Protein 3SRJ (pdb70)

InterPro domains:
  IPR003298 Apical membrane antigen 1 [PF02430] (110-580)
  IPR003298 Apical membrane antigen 1 [PR01361] (102-120)
  IPR003298 Apical membrane antigen 1 [PR01361] (123-142)
  IPR003298 Apical membrane antigen 1 [PR01361] (143-161)
  IPR003298 Apical membrane antigen 1 [PR01361] (165-184)
  IPR003298 Apical membrane antigen 1 [PR01361] (211-232)
  IPR003298 Apical membrane antigen 1 [PR01361] (234-257)
  IPR003298 Apical membrane antigen 1 [PR01361] (259-278)
  IPR003298 Apical membrane antigen 1 [PR01361] (289-318)
  IPR003298 Apical membrane antigen 1 [PR01361] (336-354)
  IPR003298 Apical membrane antigen 1 [PR01361] (380-402)
  IPR003298 Apical membrane antigen 1 [PR01361] (409-437)
  IPR003298 Apical membrane antigen 1 [PR01361] (477-494)
  IPR003298 Apical membrane antigen 1 [PR01361] (502-529)
  IPR003298 Apical membrane antigen 1 [PR01361] (576-596)
  IPR003298 Apical membrane antigen 1 [PR01361] (597-621)
  IPR003298 Apical membrane antigen 1 [SM00815] (69-586)
  IPR024056 Apical membrane antigen 1 domain superfamily [G3DSA:4.10.1010.10] (441-545)
  IPR024056 Apical membrane antigen 1 domain superfamily [SSF82910] (436-545)

Structure (mmCIF, N/CA/C/O backbone):
data_3SRJ
#
_entry.id   3SRJ
#
_cell.length_a   38.320
_cell.length_b   144.320
_cell.length_c   145.640
_cell.angle_alpha   90.00
_cell.angle_beta   90.00
_cell.angle_gamma   90.00
#
_symmetry.space_group_name_H-M   'P 21 21 21'
#
loop_
_entity.id
_entity.type
_entity.pdbx_description
1 polymer 'Apical membrane antigen 1, AMA1'
2 polymer 'R1 peptide'
3 water water
#
loop_
_atom_site.group_PDB
_atom_site.id
_atom_site.type_symbol
_atom_site.label_atom_id
_atom_site.label_alt_id
_atom_site.label_comp_id
_atom_site.label_asym_id
_atom_site.label_entity_id
_atom_site.label_seq_id
_atom_site.pdbx_PDB_ins_code
_atom_site.Cartn_x
_atom_site.Cartn_y
_atom_site.Cartn_z
_atom_site.occupancy
_atom_site.B_iso_or_equiv
_atom_site.auth_seq_id
_atom_site.auth_comp_id
_atom_site.auth_asym_id
_atom_site.auth_atom_id
_atom_site.pdbx_PDB_model_num
ATOM 1 N N . MET A 1 12 ? 35.118 53.264 1.010 1.00 73.51 106 MET A N 1
ATOM 2 C CA . MET A 1 12 ? 35.405 53.658 2.395 1.00 73.47 106 MET A CA 1
ATOM 3 C C . MET A 1 12 ? 35.200 52.494 3.399 1.00 73.37 106 MET A C 1
ATOM 4 O O . MET A 1 12 ? 34.643 51.452 3.035 1.00 73.70 106 MET A O 1
ATOM 9 N N . GLY A 1 13 ? 35.626 52.707 4.650 1.00 65.45 107 GLY A N 1
ATOM 10 C CA . GLY A 1 13 ? 35.459 51.747 5.739 1.00 62.79 107 GLY A CA 1
ATOM 11 C C . GLY A 1 13 ? 34.004 51.635 6.160 1.00 60.57 107 GLY A C 1
ATOM 12 O O . GLY A 1 13 ? 33.254 52.610 6.043 1.00 59.05 107 GLY A O 1
ATOM 13 N N . ASN A 1 14 ? 33.583 50.435 6.630 1.00 52.88 108 ASN A N 1
ATOM 14 C CA . ASN A 1 14 ? 32.202 50.174 7.065 1.00 49.52 108 ASN A CA 1
ATOM 15 C C . ASN A 1 14 ? 31.954 50.641 8.520 1.00 46.20 108 ASN A C 1
ATOM 16 O O . ASN A 1 14 ? 32.505 50.032 9.442 1.00 43.69 108 ASN A O 1
ATOM 21 N N . PRO A 1 15 ? 31.098 51.687 8.729 1.00 38.91 109 PRO A N 1
ATOM 22 C CA . PRO A 1 15 ? 30.796 52.151 10.098 1.00 38.06 109 PRO A CA 1
ATOM 23 C C . PRO A 1 15 ? 29.861 51.241 10.918 1.00 41.55 109 PRO A C 1
ATOM 24 O O . PRO A 1 15 ? 29.727 51.424 12.139 1.00 41.06 109 PRO A O 1
ATOM 28 N N . TRP A 1 16 ? 29.177 50.302 10.235 1.00 36.01 110 TRP A N 1
ATOM 29 C CA . TRP A 1 16 ? 28.198 49.367 10.809 1.00 33.73 110 TRP A CA 1
ATOM 30 C C . TRP A 1 16 ? 28.814 48.132 11.464 1.00 37.55 110 TRP A C 1
ATOM 31 O O . TRP A 1 16 ? 28.088 47.414 12.150 1.00 36.19 110 TRP A O 1
ATOM 42 N N . THR A 1 17 ? 30.122 47.865 11.225 1.00 35.03 111 THR A N 1
ATOM 43 C CA . THR A 1 17 ? 30.840 46.682 11.737 1.00 36.07 111 THR A CA 1
ATOM 44 C C . THR A 1 17 ? 30.491 46.208 13.156 1.00 41.44 111 THR A C 1
ATOM 45 O O . THR A 1 17 ? 30.030 45.078 13.322 1.00 41.82 111 THR A O 1
ATOM 49 N N . GLU A 1 18 ? 30.754 47.040 14.167 1.00 37.36 112 GLU A N 1
ATOM 50 C CA . GLU A 1 18 ? 30.480 46.687 15.554 1.00 37.08 112 GLU A CA 1
ATOM 51 C C . GLU A 1 18 ? 28.976 46.433 15.806 1.00 35.06 112 GLU A C 1
ATOM 52 O O . GLU A 1 18 ? 28.627 45.461 16.450 1.00 32.04 112 GLU A O 1
ATOM 58 N N . TYR A 1 19 ? 28.106 47.309 15.283 1.00 30.41 113 TYR A N 1
ATOM 59 C CA . TYR A 1 19 ? 26.657 47.229 15.438 1.00 28.99 113 TYR A CA 1
ATOM 60 C C . TYR A 1 19 ? 26.076 45.899 14.871 1.00 32.02 113 TYR A C 1
ATOM 61 O O . TYR A 1 19 ? 25.215 45.288 15.495 1.00 31.06 113 TYR A O 1
ATOM 70 N N . MET A 1 20 ? 26.584 45.465 13.712 1.00 27.11 114 MET A N 1
ATOM 71 C CA . MET A 1 20 ? 26.127 44.305 12.957 1.00 25.10 114 MET A CA 1
ATOM 72 C C . MET A 1 20 ? 26.714 43.002 13.424 1.00 28.12 114 MET A C 1
ATOM 73 O O . MET A 1 20 ? 26.268 41.940 12.980 1.00 28.19 114 MET A O 1
ATOM 78 N N . ALA A 1 21 ? 27.681 43.055 14.338 1.00 23.28 115 ALA A N 1
ATOM 79 C CA . ALA A 1 21 ? 28.341 41.843 14.824 1.00 22.43 115 ALA A CA 1
ATOM 80 C C . ALA A 1 21 ? 27.359 40.809 15.371 1.00 26.36 115 ALA A C 1
ATOM 81 O O . ALA A 1 21 ? 27.493 39.630 15.059 1.00 26.05 115 ALA A O 1
ATOM 83 N N . LYS A 1 22 ? 26.332 41.253 16.130 1.00 24.62 116 LYS A N 1
ATOM 84 C CA . LYS A 1 22 ? 25.310 40.345 16.673 1.00 24.62 116 LYS A CA 1
ATOM 85 C C . LYS A 1 22 ? 24.459 39.632 15.603 1.00 27.20 116 LYS A C 1
ATOM 86 O O . LYS A 1 22 ? 23.857 38.589 15.901 1.00 26.16 116 LYS A O 1
ATOM 92 N N . TYR A 1 23 ? 24.463 40.162 14.351 1.00 21.99 117 TYR A N 1
ATOM 93 C CA . TYR A 1 23 ? 23.677 39.606 13.235 1.00 21.46 117 TYR A CA 1
ATOM 94 C C . TYR A 1 23 ? 24.418 38.540 12.433 1.00 25.12 117 TYR A C 1
ATOM 95 O O . TYR A 1 23 ? 23.821 37.854 11.606 1.00 24.09 117 TYR A O 1
ATOM 104 N N . ASP A 1 24 ? 25.719 38.365 12.731 1.00 22.87 118 ASP A N 1
ATOM 105 C CA . ASP A 1 24 ? 26.542 37.333 12.111 1.00 22.48 118 ASP A CA 1
ATOM 106 C C . ASP A 1 24 ? 26.277 36.035 12.897 1.00 25.36 118 ASP A C 1
ATOM 107 O O . ASP A 1 24 ? 27.102 35.587 13.693 1.00 23.36 118 ASP A O 1
ATOM 112 N N . ILE A 1 25 ? 25.081 35.476 12.690 1.00 25.16 119 ILE A N 1
ATOM 113 C CA . ILE A 1 25 ? 24.548 34.276 13.366 1.00 25.04 119 ILE A CA 1
ATOM 114 C C . ILE A 1 25 ? 25.482 33.045 13.379 1.00 27.56 119 ILE A C 1
ATOM 115 O O . ILE A 1 25 ? 25.641 32.428 14.423 1.00 26.33 119 ILE A O 1
ATOM 120 N N . GLU A 1 26 ? 26.158 32.766 12.267 1.00 25.23 120 GLU A N 1
ATOM 121 C CA . GLU A 1 26 ? 27.151 31.691 12.151 1.00 26.09 120 GLU A CA 1
ATOM 122 C C . GLU A 1 26 ? 28.301 31.864 13.179 1.00 30.76 120 GLU A C 1
ATOM 123 O O . GLU A 1 26 ? 28.822 30.892 13.697 1.00 31.82 120 GLU A O 1
ATOM 129 N N . GLU A 1 27 ? 28.670 33.095 13.489 1.00 28.31 121 GLU A N 1
ATOM 130 C CA . GLU A 1 27 ? 29.759 33.396 14.420 1.00 28.08 121 GLU A CA 1
ATOM 131 C C . GLU A 1 27 ? 29.298 33.485 15.890 1.00 32.16 121 GLU A C 1
ATOM 132 O O . GLU A 1 27 ? 29.891 32.861 16.763 1.00 31.70 121 GLU A O 1
ATOM 138 N N . VAL A 1 28 ? 28.268 34.280 16.163 1.00 29.04 122 VAL A N 1
ATOM 139 C CA . VAL A 1 28 ? 27.782 34.495 17.537 1.00 28.73 122 VAL A CA 1
ATOM 140 C C . VAL A 1 28 ? 26.994 33.311 18.122 1.00 30.37 122 VAL A C 1
ATOM 141 O O . VAL A 1 28 ? 27.127 33.046 19.300 1.00 32.14 122 VAL A O 1
ATOM 145 N N . HIS A 1 29 ? 26.194 32.603 17.313 1.00 23.66 123 HIS A N 1
ATOM 146 C CA . HIS A 1 29 ? 25.404 31.448 17.776 1.00 21.42 123 HIS A CA 1
ATOM 147 C C . HIS A 1 29 ? 26.150 30.162 17.469 1.00 25.80 123 HIS A C 1
ATOM 148 O O . HIS A 1 29 ? 26.386 29.375 18.377 1.00 26.13 123 HIS A O 1
ATOM 155 N N . GLY A 1 30 ? 26.497 29.968 16.192 1.00 22.07 124 GLY A N 1
ATOM 156 C CA . GLY A 1 30 ? 27.321 28.869 15.726 1.00 22.02 124 GLY A CA 1
ATOM 157 C C . GLY A 1 30 ? 26.724 27.486 15.745 1.00 25.82 124 GLY A C 1
ATOM 158 O O . GLY A 1 30 ? 27.469 26.514 15.713 1.00 26.02 124 GLY A O 1
ATOM 159 N N . SER A 1 31 ? 25.398 27.375 15.717 1.00 22.22 125 SER A N 1
ATOM 160 C CA . SER A 1 31 ? 24.700 26.088 15.690 1.00 21.24 125 SER A CA 1
ATOM 161 C C . SER A 1 31 ? 23.302 26.255 15.037 1.00 24.92 125 SER A C 1
ATOM 162 O O . SER A 1 31 ? 22.924 27.366 14.627 1.00 23.02 125 SER A O 1
ATOM 165 N N . GLY A 1 32 ? 22.529 25.174 15.002 1.00 20.94 126 GLY A N 1
ATOM 166 C CA . GLY A 1 32 ? 21.154 25.219 14.521 1.00 20.21 126 GLY A CA 1
ATOM 167 C C . GLY A 1 32 ? 20.291 26.112 15.397 1.00 22.52 126 GLY A C 1
ATOM 168 O O . GLY A 1 32 ? 20.610 26.377 16.563 1.00 19.83 126 GLY A O 1
ATOM 169 N N . ILE A 1 33 ? 19.224 26.633 14.815 1.00 19.03 127 ILE A N 1
ATOM 170 C CA . ILE A 1 33 ? 18.286 27.487 15.522 1.00 18.70 127 ILE A CA 1
ATOM 171 C C . ILE A 1 33 ? 16.993 26.731 15.666 1.00 23.08 127 ILE A C 1
ATOM 172 O O . ILE A 1 33 ? 16.565 26.493 16.775 1.00 23.55 127 ILE A O 1
ATOM 177 N N . ARG A 1 34 ? 16.405 26.308 14.540 1.00 21.83 128 ARG A N 1
ATOM 178 C CA . ARG A 1 34 ? 15.153 25.567 14.507 1.00 21.96 128 ARG A CA 1
ATOM 179 C C . ARG A 1 34 ? 15.329 24.238 15.272 1.00 25.98 128 ARG A C 1
ATOM 180 O O . ARG A 1 34 ? 14.540 23.930 16.174 1.00 24.86 128 ARG A O 1
ATOM 188 N N . VAL A 1 35 ? 16.399 23.498 14.941 1.00 22.25 129 VAL A N 1
ATOM 189 C CA . VAL A 1 35 ? 16.821 22.301 15.651 1.00 21.69 129 VAL A CA 1
ATOM 190 C C . VAL A 1 35 ? 18.290 22.547 15.985 1.00 25.78 129 VAL A C 1
ATOM 191 O O . VAL A 1 35 ? 19.119 22.627 15.070 1.00 26.45 129 VAL A O 1
ATOM 195 N N . ASP A 1 36 ? 18.612 22.684 17.279 1.00 20.69 130 ASP A N 1
ATOM 196 C CA . ASP A 1 36 ? 20.000 22.917 17.702 1.00 20.65 130 ASP A CA 1
ATOM 197 C C . ASP A 1 36 ? 20.542 21.587 18.232 1.00 24.72 130 ASP A C 1
ATOM 198 O O . ASP A 1 36 ? 20.053 21.098 19.253 1.00 23.95 130 ASP A O 1
ATOM 203 N N . LEU A 1 37 ? 21.495 20.974 17.502 1.00 21.95 131 LEU A N 1
ATOM 204 C CA . LEU A 1 37 ? 22.141 19.703 17.905 1.00 22.75 131 LEU A CA 1
ATOM 205 C C . LEU A 1 37 ? 23.594 19.765 17.469 1.00 28.63 131 LEU A C 1
ATOM 206 O O . LEU A 1 37 ? 24.111 18.833 16.876 1.00 30.76 131 LEU A O 1
ATOM 211 N N . GLY A 1 38 ? 24.224 20.896 17.742 1.00 26.12 132 GLY A N 1
ATOM 212 C CA . GLY A 1 38 ? 25.575 21.196 17.298 1.00 26.61 132 GLY A CA 1
ATOM 213 C C . GLY A 1 38 ? 26.736 20.505 17.977 1.00 32.10 132 GLY A C 1
ATOM 214 O O . GLY A 1 38 ? 27.881 20.729 17.574 1.00 32.76 132 GLY A O 1
ATOM 215 N N . GLU A 1 39 ? 26.479 19.739 19.045 1.00 28.17 133 GLU A N 1
ATOM 216 C CA . GLU A 1 39 ? 27.539 18.999 19.750 1.00 28.03 133 GLU A CA 1
ATOM 217 C C . GLU A 1 39 ? 27.083 17.596 20.087 1.00 32.43 133 GLU A C 1
ATOM 218 O O . GLU A 1 39 ? 25.910 17.256 19.934 1.00 32.83 133 GLU A O 1
ATOM 224 N N . ASP A 1 40 ? 28.017 16.800 20.566 1.00 30.76 134 ASP A N 1
ATOM 225 C CA . ASP A 1 40 ? 27.824 15.424 21.007 1.00 31.41 134 ASP A CA 1
ATOM 226 C C . ASP A 1 40 ? 28.320 15.358 22.454 1.00 33.17 134 ASP A C 1
ATOM 227 O O . ASP A 1 40 ? 29.214 16.111 22.837 1.00 30.77 134 ASP A O 1
ATOM 232 N N . ALA A 1 41 ? 27.715 14.504 23.263 1.00 30.92 135 ALA A N 1
ATOM 233 C CA . ALA A 1 41 ? 28.148 14.311 24.644 1.00 32.15 135 ALA A CA 1
ATOM 234 C C . ALA A 1 41 ? 27.936 12.856 24.998 1.00 37.96 135 ALA A C 1
ATOM 235 O O . ALA A 1 41 ? 27.167 12.169 24.339 1.00 37.63 135 ALA A O 1
ATOM 237 N N . GLU A 1 42 ? 28.596 12.395 26.043 1.00 36.14 136 GLU A N 1
ATOM 238 C CA . GLU A 1 42 ? 28.518 11.010 26.466 1.00 36.76 136 GLU A CA 1
ATOM 239 C C . GLU A 1 42 ? 27.846 10.835 27.823 1.00 38.53 136 GLU A C 1
ATOM 240 O O . GLU A 1 42 ? 28.084 11.614 28.742 1.00 37.63 136 GLU A O 1
ATOM 246 N N . VAL A 1 43 ? 27.012 9.798 27.936 1.00 34.62 137 VAL A N 1
ATOM 247 C CA . VAL A 1 43 ? 26.387 9.353 29.176 1.00 34.94 137 VAL A CA 1
ATOM 248 C C . VAL A 1 43 ? 26.583 7.832 29.253 1.00 41.08 137 VAL A C 1
ATOM 249 O O . VAL A 1 43 ? 25.947 7.084 28.490 1.00 41.02 137 VAL A O 1
ATOM 253 N N . ALA A 1 44 ? 27.429 7.388 30.196 1.00 38.87 138 ALA A N 1
ATOM 254 C CA . ALA A 1 44 ? 27.728 5.973 30.478 1.00 39.59 138 ALA A CA 1
ATOM 255 C C . ALA A 1 44 ? 28.157 5.176 29.234 1.00 45.31 138 ALA A C 1
ATOM 256 O O . ALA A 1 44 ? 27.629 4.090 28.990 1.00 45.41 138 ALA A O 1
ATOM 258 N N . GLY A 1 45 ? 29.077 5.743 28.448 1.00 42.81 139 GLY A N 1
ATOM 259 C CA . GLY A 1 45 ? 29.603 5.100 27.245 1.00 42.33 139 GLY A CA 1
ATOM 260 C C . GLY A 1 45 ? 28.867 5.369 25.944 1.00 45.56 139 GLY A C 1
ATOM 261 O O . GLY A 1 45 ? 29.450 5.209 24.865 1.00 46.53 139 GLY A O 1
ATOM 262 N N . THR A 1 46 ? 27.590 5.768 26.022 1.00 38.82 140 THR A N 1
ATOM 263 C CA . THR A 1 46 ? 26.791 6.075 24.840 1.00 37.48 140 THR A CA 1
ATOM 264 C C . THR A 1 46 ? 26.870 7.588 24.482 1.00 40.21 140 THR A C 1
ATOM 265 O O . THR A 1 46 ? 26.855 8.449 25.366 1.00 37.89 140 THR A O 1
ATOM 269 N N . GLN A 1 47 ? 26.953 7.891 23.177 1.00 36.52 141 GLN A N 1
ATOM 270 C CA . GLN A 1 47 ? 27.016 9.261 22.670 1.00 35.22 141 GLN A CA 1
ATOM 271 C C . GLN A 1 47 ? 25.648 9.772 22.347 1.00 36.62 141 GLN A C 1
ATOM 272 O O . GLN A 1 47 ? 24.816 9.051 21.784 1.00 36.59 141 GLN A O 1
ATOM 278 N N . TYR A 1 48 ? 25.408 11.027 22.698 1.00 30.43 142 TYR A N 1
ATOM 279 C CA . TYR A 1 48 ? 24.148 11.683 22.397 1.00 28.77 142 TYR A CA 1
ATOM 280 C C . TYR A 1 48 ? 24.403 13.035 21.734 1.00 31.48 142 TYR A C 1
ATOM 281 O O . TYR A 1 48 ? 25.402 13.686 22.013 1.00 30.20 142 TYR A O 1
ATOM 290 N N . ARG A 1 49 ? 23.506 13.438 20.838 1.00 29.08 143 ARG A N 1
ATOM 291 C CA . ARG A 1 49 ? 23.522 14.754 20.205 1.00 29.13 143 ARG A CA 1
ATOM 292 C C . ARG A 1 49 ? 22.830 15.711 21.210 1.00 31.80 143 ARG A C 1
ATOM 293 O O . ARG A 1 49 ? 21.882 15.310 21.881 1.00 31.87 143 ARG A O 1
ATOM 301 N N . LEU A 1 50 ? 23.300 16.941 21.335 1.00 27.45 144 LEU A N 1
ATOM 302 C CA . LEU A 1 50 ? 22.658 17.894 22.249 1.00 27.00 144 LEU A CA 1
ATOM 303 C C . LEU A 1 50 ? 22.827 19.358 21.797 1.00 26.71 144 LEU A C 1
ATOM 304 O O . LEU A 1 50 ? 23.778 19.637 21.052 1.00 24.77 144 LEU A O 1
ATOM 309 N N . PRO A 1 51 ? 21.904 20.275 22.217 1.00 21.25 145 PRO A N 1
ATOM 310 C CA . PRO A 1 51 ? 22.034 21.694 21.844 1.00 21.48 145 PRO A CA 1
ATOM 311 C C . PRO A 1 51 ? 23.342 22.334 22.292 1.00 27.12 145 PRO A C 1
ATOM 312 O O . PRO A 1 51 ? 23.905 21.985 23.332 1.00 27.37 145 PRO A O 1
ATOM 316 N N . SER A 1 52 ? 23.841 23.259 21.479 1.00 23.91 146 SER A N 1
ATOM 317 C CA . SER A 1 52 ? 25.108 23.915 21.737 1.00 22.45 146 SER A CA 1
ATOM 318 C C . SER A 1 52 ? 25.195 25.353 21.226 1.00 26.12 146 SER A C 1
ATOM 319 O O . SER A 1 52 ? 26.285 25.889 21.187 1.00 25.63 146 SER A O 1
ATOM 322 N N . GLY A 1 53 ? 24.067 25.973 20.858 1.00 25.04 147 GLY A N 1
ATOM 323 C CA . GLY A 1 53 ? 24.040 27.363 20.390 1.00 24.42 147 GLY A CA 1
ATOM 324 C C . GLY A 1 53 ? 24.422 28.328 21.498 1.00 26.19 147 GLY A C 1
ATOM 325 O O . GLY A 1 53 ? 24.073 28.113 22.650 1.00 26.48 147 GLY A O 1
ATOM 326 N N . LYS A 1 54 ? 25.153 29.368 21.173 1.00 22.68 148 LYS A N 1
ATOM 327 C CA . LYS A 1 54 ? 25.651 30.364 22.142 1.00 22.16 148 LYS A CA 1
ATOM 328 C C . LYS A 1 54 ? 24.657 31.483 22.437 1.00 25.09 148 LYS A C 1
ATOM 329 O O . LYS A 1 54 ? 24.803 32.204 23.419 1.00 22.40 148 LYS A O 1
ATOM 335 N N . CYS A 1 55 ? 23.633 31.622 21.581 1.00 23.97 149 CYS A N 1
ATOM 336 C CA . CYS A 1 55 ? 22.587 32.616 21.757 1.00 23.75 149 CYS A CA 1
ATOM 337 C C . CYS A 1 55 ? 21.275 31.992 22.259 1.00 24.64 149 CYS A C 1
ATOM 338 O O . CYS A 1 55 ? 20.931 30.849 21.924 1.00 22.41 149 CYS A O 1
ATOM 341 N N . PRO A 1 56 ? 20.543 32.771 23.071 1.00 20.95 150 PRO A N 1
ATOM 342 C CA . PRO A 1 56 ? 19.191 32.344 23.454 1.00 20.91 150 PRO A CA 1
ATOM 343 C C . PRO A 1 56 ? 18.252 32.440 22.210 1.00 23.72 150 PRO A C 1
ATOM 344 O O . PRO A 1 56 ? 18.437 33.309 21.344 1.00 19.77 150 PRO A O 1
ATOM 348 N N . VAL A 1 57 ? 17.254 31.529 22.117 1.00 20.79 151 VAL A N 1
ATOM 349 C CA . VAL A 1 57 ? 16.276 31.522 21.024 1.00 18.81 151 VAL A CA 1
ATOM 350 C C . VAL A 1 57 ? 14.966 31.993 21.617 1.00 21.43 151 VAL A C 1
ATOM 351 O O . VAL A 1 57 ? 14.284 31.223 22.241 1.00 19.55 151 VAL A O 1
ATOM 355 N N . PHE A 1 58 ? 14.609 33.255 21.401 1.00 21.01 152 PHE A N 1
ATOM 356 C CA . PHE A 1 58 ? 13.390 33.834 21.953 1.00 21.11 152 PHE A CA 1
ATOM 357 C C . PHE A 1 58 ? 12.105 33.355 21.221 1.00 24.54 152 PHE A C 1
ATOM 358 O O . PHE A 1 58 ? 11.981 33.518 20.017 1.00 21.74 152 PHE A O 1
ATOM 366 N N . GLY A 1 59 ? 11.152 32.844 21.987 1.00 22.84 153 GLY A N 1
ATOM 367 C CA . GLY A 1 59 ? 9.844 32.441 21.487 1.00 21.70 153 GLY A CA 1
ATOM 368 C C . GLY A 1 59 ? 9.766 31.005 21.010 1.00 24.57 153 GLY A C 1
ATOM 369 O O . GLY A 1 59 ? 8.722 30.588 20.508 1.00 22.61 153 GLY A O 1
ATOM 370 N N . LYS A 1 60 ? 10.876 30.249 21.141 1.00 21.42 154 LYS A N 1
ATOM 371 C CA . LYS A 1 60 ? 10.936 28.855 20.731 1.00 19.86 154 LYS A CA 1
ATOM 372 C C . LYS A 1 60 ? 10.397 27.915 21.813 1.00 25.87 154 LYS A C 1
ATOM 373 O O . LYS A 1 60 ? 10.785 28.007 22.992 1.00 24.18 154 LYS A O 1
ATOM 379 N N . GLY A 1 61 ? 9.556 26.983 21.362 1.00 23.08 155 GLY A N 1
ATOM 380 C CA . GLY A 1 61 ? 9.035 25.893 22.161 1.00 23.90 155 GLY A CA 1
ATOM 381 C C . GLY A 1 61 ? 8.899 24.633 21.332 1.00 28.63 155 GLY A C 1
ATOM 382 O O . GLY A 1 61 ? 9.294 24.621 20.168 1.00 29.67 155 GLY A O 1
ATOM 383 N N . ILE A 1 62 ? 8.350 23.559 21.918 1.00 24.65 156 ILE A N 1
ATOM 384 C CA . ILE A 1 62 ? 8.157 22.300 21.193 1.00 24.78 156 ILE A CA 1
ATOM 385 C C . ILE A 1 62 ? 6.663 21.962 21.217 1.00 30.50 156 ILE A C 1
ATOM 386 O O . ILE A 1 62 ? 6.048 21.990 22.288 1.00 29.42 156 ILE A O 1
ATOM 391 N N . ILE A 1 63 ? 6.069 21.713 20.030 1.00 28.12 157 ILE A N 1
ATOM 392 C CA . ILE A 1 63 ? 4.657 21.337 19.921 1.00 27.27 157 ILE A CA 1
ATOM 393 C C . ILE A 1 63 ? 4.644 19.837 19.882 1.00 33.49 157 ILE A C 1
ATOM 394 O O . ILE A 1 63 ? 5.349 19.257 19.071 1.00 34.16 157 ILE A O 1
ATOM 399 N N . ILE A 1 64 ? 3.930 19.205 20.812 1.00 33.04 158 ILE A N 1
ATOM 400 C CA . ILE A 1 64 ? 3.820 17.753 20.856 1.00 34.78 158 ILE A CA 1
ATOM 401 C C . ILE A 1 64 ? 2.485 17.454 20.194 1.00 42.49 158 ILE A C 1
ATOM 402 O O . ILE A 1 64 ? 1.446 17.922 20.674 1.00 41.46 158 ILE A O 1
ATOM 407 N N . GLU A 1 65 ? 2.519 16.721 19.075 1.00 42.87 159 GLU A N 1
ATOM 408 C CA . GLU A 1 65 ? 1.322 16.399 18.297 1.00 45.33 159 GLU A CA 1
ATOM 409 C C . GLU A 1 65 ? 0.360 15.492 19.044 1.00 53.19 159 GLU A C 1
ATOM 410 O O . GLU A 1 65 ? 0.783 14.488 19.623 1.00 52.89 159 GLU A O 1
ATOM 416 N N . ASN A 1 66 ? -0.933 15.882 19.066 1.00 53.14 160 ASN A N 1
ATOM 417 C CA . ASN A 1 66 ? -2.043 15.157 19.715 1.00 54.55 160 ASN A CA 1
ATOM 418 C C . ASN A 1 66 ? -1.770 14.871 21.203 1.00 57.95 160 ASN A C 1
ATOM 419 O O . ASN A 1 66 ? -1.890 13.729 21.654 1.00 57.42 160 ASN A O 1
ATOM 424 N N . SER A 1 67 ? -1.382 15.916 21.954 1.00 54.09 161 SER A N 1
ATOM 425 C CA . SER A 1 67 ? -1.042 15.802 23.371 1.00 53.41 161 SER A CA 1
ATOM 426 C C . SER A 1 67 ? -2.043 16.451 24.327 1.00 57.38 161 SER A C 1
ATOM 427 O O . SER A 1 67 ? -2.565 17.532 24.057 1.00 57.05 161 SER A O 1
ATOM 430 N N . LYS A 1 68 ? -2.259 15.786 25.476 1.00 54.49 162 LYS A N 1
ATOM 431 C CA . LYS A 1 68 ? -3.106 16.219 26.596 1.00 53.76 162 LYS A CA 1
ATOM 432 C C . LYS A 1 68 ? -2.448 17.420 27.318 1.00 56.12 162 LYS A C 1
ATOM 433 O O . LYS A 1 68 ? -3.137 18.149 28.046 1.00 56.07 162 LYS A O 1
ATOM 439 N N . THR A 1 69 ? -1.110 17.582 27.167 1.00 49.89 163 THR A N 1
ATOM 440 C CA . THR A 1 69 ? -0.336 18.642 27.823 1.00 49.43 163 THR A CA 1
ATOM 441 C C . THR A 1 69 ? 0.700 19.332 26.908 1.00 49.47 163 THR A C 1
ATOM 442 O O . THR A 1 69 ? 0.932 18.915 25.769 1.00 50.34 163 THR A O 1
ATOM 446 N N . THR A 1 70 ? 1.339 20.371 27.459 1.00 41.04 164 THR A N 1
ATOM 447 C CA . THR A 1 70 ? 2.395 21.175 26.860 1.00 38.20 164 THR A CA 1
ATOM 448 C C . THR A 1 70 ? 3.776 20.569 27.227 1.00 35.70 164 THR A C 1
ATOM 449 O O . THR A 1 70 ? 3.884 19.769 28.161 1.00 33.60 164 THR A O 1
ATOM 453 N N . PHE A 1 71 ? 4.813 20.939 26.471 1.00 27.82 165 PHE A N 1
ATOM 454 C CA . PHE A 1 71 ? 6.166 20.407 26.618 1.00 25.37 165 PHE A CA 1
ATOM 455 C C . PHE A 1 71 ? 6.879 20.712 27.934 1.00 28.68 165 PHE A C 1
ATOM 456 O O . PHE A 1 71 ? 7.807 19.992 28.265 1.00 29.95 165 PHE A O 1
ATOM 464 N N . LEU A 1 72 ? 6.441 21.755 28.682 1.00 26.19 166 LEU A N 1
ATOM 465 C CA . LEU A 1 72 ? 6.953 22.173 30.014 1.00 25.23 166 LEU A CA 1
ATOM 466 C C . LEU A 1 72 ? 6.417 21.303 31.172 1.00 31.24 166 LEU A C 1
ATOM 467 O O . LEU A 1 72 ? 6.939 21.352 32.285 1.00 32.87 166 LEU A O 1
ATOM 472 N N . THR A 1 73 ? 5.454 20.422 30.877 1.00 27.87 167 THR A N 1
ATOM 473 C CA . THR A 1 73 ? 4.954 19.399 31.801 1.00 27.78 167 THR A CA 1
ATOM 474 C C . THR A 1 73 ? 6.129 18.417 31.961 1.00 31.64 167 THR A C 1
ATOM 475 O O . THR A 1 73 ? 6.816 18.144 30.974 1.00 29.78 167 THR A O 1
ATOM 479 N N . PRO A 1 74 ? 6.399 17.903 33.176 1.00 30.03 168 PRO A N 1
ATOM 480 C CA . PRO A 1 74 ? 7.497 16.935 33.326 1.00 30.23 168 PRO A CA 1
ATOM 481 C C . PRO A 1 74 ? 7.307 15.689 32.449 1.00 33.14 168 PRO A C 1
ATOM 482 O O . PRO A 1 74 ? 6.198 15.385 32.003 1.00 31.34 168 PRO A O 1
ATOM 486 N N . VAL A 1 75 ? 8.398 14.984 32.187 1.00 30.14 169 VAL A N 1
ATOM 487 C CA . VAL A 1 75 ? 8.371 13.754 31.389 1.00 30.05 169 VAL A CA 1
ATOM 488 C C . VAL A 1 75 ? 7.504 12.727 32.122 1.00 37.23 169 VAL A C 1
ATOM 489 O O . VAL A 1 75 ? 7.452 12.760 33.355 1.00 35.76 169 VAL A O 1
ATOM 493 N N . ALA A 1 76 ? 6.833 11.818 31.376 1.00 36.26 170 ALA A N 1
ATOM 494 C CA . ALA A 1 76 ? 6.083 10.725 32.002 1.00 35.73 170 ALA A CA 1
ATOM 495 C C . ALA A 1 76 ? 7.137 9.716 32.455 1.00 41.11 170 ALA A C 1
ATOM 496 O O . ALA A 1 76 ? 8.265 9.734 31.953 1.00 40.91 170 ALA A O 1
ATOM 498 N N . THR A 1 77 ? 6.787 8.873 33.417 1.00 38.89 171 THR A N 1
ATOM 499 C CA . THR A 1 77 ? 7.706 7.937 34.040 1.00 39.90 171 THR A CA 1
ATOM 500 C C . THR A 1 77 ? 7.570 6.497 33.519 1.00 44.53 171 THR A C 1
ATOM 501 O O . THR A 1 77 ? 6.568 6.165 32.893 1.00 44.34 171 THR A O 1
ATOM 505 N N . GLY A 1 78 ? 8.586 5.679 33.776 1.00 41.54 172 GLY A N 1
ATOM 506 C CA . GLY A 1 78 ? 8.624 4.272 33.383 1.00 41.69 172 GLY A CA 1
ATOM 507 C C . GLY A 1 78 ? 8.427 3.997 31.912 1.00 43.85 172 GLY A C 1
ATOM 508 O O . GLY A 1 78 ? 9.125 4.567 31.073 1.00 43.47 172 GLY A O 1
ATOM 509 N N . ASN A 1 79 ? 7.471 3.122 31.591 1.00 39.91 173 ASN A N 1
ATOM 510 C CA . ASN A 1 79 ? 7.174 2.786 30.200 1.00 39.61 173 ASN A CA 1
ATOM 511 C C . ASN A 1 79 ? 6.399 3.916 29.487 1.00 40.39 173 ASN A C 1
ATOM 512 O O . ASN A 1 79 ? 6.329 3.935 28.270 1.00 39.83 173 ASN A O 1
ATOM 517 N N . GLN A 1 80 ? 5.863 4.877 30.239 1.00 36.46 174 GLN A N 1
ATOM 518 C CA . GLN A 1 80 ? 5.156 6.012 29.646 1.00 35.86 174 GLN A CA 1
ATOM 519 C C . GLN A 1 80 ? 6.076 7.126 29.139 1.00 38.29 174 GLN A C 1
ATOM 520 O O . GLN A 1 80 ? 5.612 8.019 28.434 1.00 39.32 174 GLN A O 1
ATOM 526 N N . TYR A 1 81 ? 7.377 7.051 29.466 1.00 32.64 175 TYR A N 1
ATOM 527 C CA . TYR A 1 81 ? 8.399 7.997 29.034 1.00 32.02 175 TYR A CA 1
ATOM 528 C C . TYR A 1 81 ? 8.453 8.024 27.497 1.00 38.53 175 TYR A C 1
ATOM 529 O O . TYR A 1 81 ? 8.532 6.963 26.859 1.00 39.13 175 TYR A O 1
ATOM 538 N N . LEU A 1 82 ? 8.335 9.237 26.909 1.00 34.92 176 LEU A N 1
ATOM 539 C CA . LEU A 1 82 ? 8.326 9.489 25.454 1.00 35.15 176 LEU A CA 1
ATOM 540 C C . LEU A 1 82 ? 6.995 9.171 24.765 1.00 40.45 176 LEU A C 1
ATOM 541 O O . LEU A 1 82 ? 6.883 9.368 23.559 1.00 40.30 176 LEU A O 1
ATOM 546 N N . LYS A 1 83 ? 5.979 8.705 25.527 1.00 37.49 177 LYS A N 1
ATOM 547 C CA . LYS A 1 83 ? 4.636 8.421 25.009 1.00 36.91 177 LYS A CA 1
ATOM 548 C C . LYS A 1 83 ? 3.692 9.495 25.495 1.00 41.43 177 LYS A C 1
ATOM 549 O O . LYS A 1 83 ? 2.918 10.029 24.709 1.00 40.16 177 LYS A O 1
ATOM 555 N N . ASP A 1 84 ? 3.745 9.782 26.808 1.00 40.76 178 ASP A N 1
ATOM 556 C CA . ASP A 1 84 ? 2.919 10.763 27.519 1.00 40.68 178 ASP A CA 1
ATOM 557 C C . ASP A 1 84 ? 3.806 11.805 28.190 1.00 40.52 178 ASP A C 1
ATOM 558 O O . ASP A 1 84 ? 5.031 11.703 28.099 1.00 39.51 178 ASP A O 1
ATOM 563 N N . GLY A 1 85 ? 3.175 12.768 28.879 1.00 35.02 179 GLY A N 1
ATOM 564 C CA . GLY A 1 85 ? 3.840 13.852 29.584 1.00 33.37 179 GLY A CA 1
ATOM 565 C C . GLY A 1 85 ? 4.492 14.824 28.623 1.00 35.72 179 GLY A C 1
ATOM 566 O O . GLY A 1 85 ? 4.152 14.876 27.439 1.00 34.25 179 GLY A O 1
ATOM 567 N N . GLY A 1 86 ? 5.430 15.595 29.136 1.00 32.25 180 GLY A N 1
ATOM 568 C CA . GLY A 1 86 ? 6.136 16.585 28.344 1.00 31.35 180 GLY A CA 1
ATOM 569 C C . GLY A 1 86 ? 7.616 16.315 28.267 1.00 33.08 180 GLY A C 1
ATOM 570 O O . GLY A 1 86 ? 8.037 15.148 28.268 1.00 31.29 180 GLY A O 1
ATOM 571 N N . PHE A 1 87 ? 8.422 17.407 28.206 1.00 28.07 181 PHE A N 1
ATOM 572 C CA . PHE A 1 87 ? 9.878 17.306 28.028 1.00 27.56 181 PHE A CA 1
ATOM 573 C C . PHE A 1 87 ? 10.677 17.639 29.268 1.00 29.81 181 PHE A C 1
ATOM 574 O O . PHE A 1 87 ? 11.887 17.377 29.304 1.00 27.69 181 PHE A O 1
ATOM 582 N N . ALA A 1 88 ? 10.032 18.314 30.231 1.00 25.18 182 ALA A N 1
ATOM 583 C CA . ALA A 1 88 ? 10.709 18.852 31.388 1.00 25.64 182 ALA A CA 1
ATOM 584 C C . ALA A 1 88 ? 11.151 17.825 32.440 1.00 31.10 182 ALA A C 1
ATOM 585 O O . ALA A 1 88 ? 10.670 16.684 32.450 1.00 29.47 182 ALA A O 1
ATOM 587 N N . PHE A 1 89 ? 12.156 18.221 33.246 1.00 27.56 183 PHE A N 1
ATOM 588 C CA . PHE A 1 89 ? 12.746 17.406 34.293 1.00 28.37 183 PHE A CA 1
ATOM 589 C C . PHE A 1 89 ? 11.688 16.913 35.271 1.00 35.54 183 PHE A C 1
ATOM 590 O O . PHE A 1 89 ? 10.766 17.679 35.625 1.00 35.32 183 PHE A O 1
ATOM 598 N N . PRO A 1 90 ? 11.712 15.597 35.609 1.00 34.56 184 PRO A N 1
ATOM 599 C CA . PRO A 1 90 ? 10.701 15.081 36.551 1.00 35.47 184 PRO A CA 1
ATOM 600 C C . PRO A 1 90 ? 11.000 15.570 37.989 1.00 39.35 184 PRO A C 1
ATOM 601 O O . PRO A 1 90 ? 12.107 16.061 38.217 1.00 36.97 184 PRO A O 1
ATOM 605 N N . PRO A 1 91 ? 10.043 15.524 38.954 1.00 37.84 185 PRO A N 1
ATOM 606 C CA . PRO A 1 91 ? 10.359 16.030 40.313 1.00 37.73 185 PRO A CA 1
ATOM 607 C C . PRO A 1 91 ? 11.475 15.242 40.990 1.00 41.35 185 PRO A C 1
ATOM 608 O O . PRO A 1 91 ? 11.513 14.014 40.901 1.00 40.16 185 PRO A O 1
ATOM 612 N N . THR A 1 92 ? 12.416 15.968 41.596 1.00 38.27 186 THR A N 1
ATOM 613 C CA . THR A 1 92 ? 13.579 15.406 42.296 1.00 38.80 186 THR A CA 1
ATOM 614 C C . THR A 1 92 ? 13.580 15.794 43.785 1.00 43.07 186 THR A C 1
ATOM 615 O O . THR A 1 92 ? 12.797 16.653 44.189 1.00 40.17 186 THR A O 1
ATOM 619 N N . GLU A 1 93 ? 14.479 15.169 44.584 1.00 42.56 187 GLU A N 1
ATOM 620 C CA . GLU A 1 93 ? 14.650 15.440 46.009 1.00 44.00 187 GLU A CA 1
ATOM 621 C C . GLU A 1 93 ? 16.098 15.861 46.345 1.00 48.98 187 GLU A C 1
ATOM 622 O O . GLU A 1 93 ? 16.999 15.009 46.397 1.00 49.92 187 GLU A O 1
ATOM 628 N N . PRO A 1 94 ? 16.373 17.176 46.534 1.00 44.90 188 PRO A N 1
ATOM 629 C CA . PRO A 1 94 ? 15.450 18.331 46.492 1.00 44.04 188 PRO A CA 1
ATOM 630 C C . PRO A 1 94 ? 15.015 18.693 45.069 1.00 45.44 188 PRO A C 1
ATOM 631 O O . PRO A 1 94 ? 15.642 18.243 44.105 1.00 45.06 188 PRO A O 1
ATOM 635 N N . LEU A 1 95 ? 13.941 19.496 44.943 1.00 39.44 189 LEU A N 1
ATOM 636 C CA . LEU A 1 95 ? 13.373 19.906 43.657 1.00 38.02 189 LEU A CA 1
ATOM 637 C C . LEU A 1 95 ? 14.297 20.840 42.878 1.00 40.40 189 LEU A C 1
ATOM 638 O O . LEU A 1 95 ? 14.518 21.988 43.273 1.00 41.68 189 LEU A O 1
ATOM 643 N N . MET A 1 96 ? 14.811 20.339 41.749 1.00 33.35 190 MET A N 1
ATOM 644 C CA . MET A 1 96 ? 15.734 21.059 40.863 1.00 30.70 190 MET A CA 1
ATOM 645 C C . MET A 1 96 ? 15.058 21.833 39.754 1.00 32.39 190 MET A C 1
ATOM 646 O O . MET A 1 96 ? 15.570 22.868 39.318 1.00 31.38 190 MET A O 1
ATOM 651 N N . SER A 1 97 ? 13.897 21.350 39.318 1.00 27.60 191 SER A N 1
ATOM 652 C CA . SER A 1 97 ? 13.121 21.954 38.248 1.00 26.74 191 SER A CA 1
ATOM 653 C C . SER A 1 97 ? 11.622 21.771 38.475 1.00 29.64 191 SER A C 1
ATOM 654 O O . SER A 1 97 ? 11.220 20.668 38.820 1.00 29.62 191 SER A O 1
ATOM 657 N N . PRO A 1 98 ? 10.775 22.782 38.186 1.00 27.07 192 PRO A N 1
ATOM 658 C CA . PRO A 1 98 ? 11.148 24.156 37.802 1.00 26.78 192 PRO A CA 1
ATOM 659 C C . PRO A 1 98 ? 11.736 24.913 38.997 1.00 32.23 192 PRO A C 1
ATOM 660 O O . PRO A 1 98 ? 11.553 24.510 40.154 1.00 32.54 192 PRO A O 1
ATOM 664 N N . MET A 1 99 ? 12.485 25.985 38.708 1.00 28.01 193 MET A N 1
ATOM 665 C CA . MET A 1 99 ? 13.093 26.809 39.733 1.00 26.64 193 MET A CA 1
ATOM 666 C C . MET A 1 99 ? 12.916 28.279 39.356 1.00 30.58 193 MET A C 1
ATOM 667 O O . MET A 1 99 ? 13.340 28.695 38.271 1.00 29.22 193 MET A O 1
ATOM 672 N N . THR A 1 100 ? 12.296 29.072 40.243 1.00 27.94 194 THR A N 1
ATOM 673 C CA . THR A 1 100 ? 12.135 30.504 39.965 1.00 27.45 194 THR A CA 1
ATOM 674 C C . THR A 1 100 ? 13.517 31.187 39.977 1.00 28.67 194 THR A C 1
ATOM 675 O O . THR A 1 100 ? 14.497 30.614 40.468 1.00 27.32 194 THR A O 1
ATOM 679 N N . LEU A 1 101 ? 13.585 32.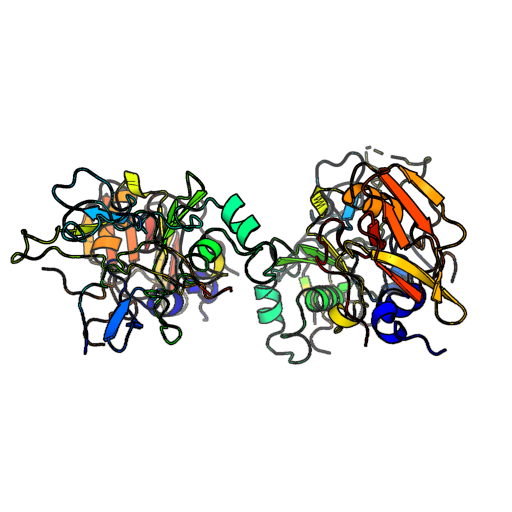410 39.431 1.00 25.79 195 LEU A N 1
ATOM 680 C CA . LEU A 1 101 ? 14.795 33.210 39.425 1.00 26.15 195 LEU A CA 1
ATOM 681 C C . LEU A 1 101 ? 15.315 33.395 40.885 1.00 31.02 195 LEU A C 1
ATOM 682 O O . LEU A 1 101 ? 16.509 33.218 41.159 1.00 28.59 195 LEU A O 1
ATOM 687 N N . ASP A 1 102 ? 14.408 33.745 41.811 1.00 29.63 196 ASP A N 1
ATOM 688 C CA . ASP A 1 102 ? 14.764 33.956 43.215 1.00 30.11 196 ASP A CA 1
ATOM 689 C C . ASP A 1 102 ? 15.332 32.735 43.875 1.00 33.00 196 ASP A C 1
ATOM 690 O O . ASP A 1 102 ? 16.328 32.852 44.580 1.00 33.30 196 ASP A O 1
ATOM 695 N N . GLU A 1 103 ? 14.761 31.555 43.589 1.00 28.86 197 GLU A N 1
ATOM 696 C CA . GLU A 1 103 ? 15.247 30.279 44.113 1.00 28.03 197 GLU A CA 1
ATOM 697 C C . GLU A 1 103 ? 16.613 29.942 43.545 1.00 31.66 197 GLU A C 1
ATOM 698 O O . GLU A 1 103 ? 17.474 29.470 44.307 1.00 32.63 197 GLU A O 1
ATOM 704 N N . MET A 1 104 ? 16.852 30.216 42.229 1.00 25.46 198 MET A N 1
ATOM 705 C CA . MET A 1 104 ? 18.190 29.951 41.684 1.00 24.65 198 MET A CA 1
ATOM 706 C C . MET A 1 104 ? 19.255 30.819 42.353 1.00 30.35 198 MET A C 1
ATOM 707 O O . MET A 1 104 ? 20.297 30.281 42.724 1.00 30.28 198 MET A O 1
ATOM 712 N N . ARG A 1 105 ? 18.990 32.140 42.531 1.00 27.09 199 ARG A N 1
ATOM 713 C CA . ARG A 1 105 ? 19.962 33.063 43.128 1.00 28.33 199 ARG A CA 1
ATOM 714 C C . ARG A 1 105 ? 20.300 32.647 44.581 1.00 34.25 199 ARG A C 1
ATOM 715 O O . ARG A 1 105 ? 21.453 32.743 44.986 1.00 33.01 199 ARG A O 1
ATOM 723 N N . HIS A 1 106 ? 19.299 32.128 45.321 1.00 33.48 200 HIS A N 1
ATOM 724 C CA . HIS A 1 106 ? 19.412 31.617 46.692 1.00 34.26 200 HIS A CA 1
ATOM 725 C C . HIS A 1 106 ? 20.195 30.294 46.667 1.00 35.81 200 HIS A C 1
ATOM 726 O O . HIS A 1 106 ? 21.122 30.134 47.440 1.00 35.23 200 HIS A O 1
ATOM 733 N N . PHE A 1 107 ? 19.870 29.386 45.731 1.00 31.28 201 PHE A N 1
ATOM 734 C CA . PHE A 1 107 ? 20.549 28.094 45.565 1.00 29.32 201 PHE A CA 1
ATOM 735 C C . PHE A 1 107 ? 22.031 28.219 45.236 1.00 30.18 201 PHE A C 1
ATOM 736 O O . PHE A 1 107 ? 22.820 27.360 45.646 1.00 30.13 201 PHE A O 1
ATOM 744 N N . TYR A 1 108 ? 22.399 29.248 44.446 1.00 23.29 202 TYR A N 1
ATOM 745 C CA . TYR A 1 108 ? 23.779 29.504 44.036 1.00 23.33 202 TYR A CA 1
ATOM 746 C C . TYR A 1 108 ? 24.461 30.634 44.840 1.00 27.83 202 TYR A C 1
ATOM 747 O O . TYR A 1 108 ? 25.513 31.104 44.435 1.00 28.77 202 TYR A O 1
ATOM 756 N N . LYS A 1 109 ? 23.924 30.970 46.026 1.00 25.29 203 LYS A N 1
ATOM 757 C CA . LYS A 1 109 ? 24.417 32.039 46.909 1.00 25.79 203 LYS A CA 1
ATOM 758 C C . LYS A 1 109 ? 25.880 31.957 47.340 1.00 29.94 203 LYS A C 1
ATOM 759 O O . LYS A 1 109 ? 26.480 33.000 47.601 1.00 30.19 203 LYS A O 1
ATOM 765 N N . ASP A 1 110 ? 26.466 30.750 47.328 1.00 25.78 204 ASP A N 1
ATOM 766 C CA . ASP A 1 110 ? 27.873 30.524 47.670 1.00 26.19 204 ASP A CA 1
ATOM 767 C C . ASP A 1 110 ? 28.789 30.616 46.476 1.00 31.95 204 ASP A C 1
ATOM 768 O O . ASP A 1 110 ? 30.013 30.465 46.612 1.00 31.59 204 ASP A O 1
ATOM 773 N N . ASN A 1 111 ? 28.208 30.818 45.289 1.00 28.53 205 ASN A N 1
ATOM 774 C CA . ASN A 1 111 ? 29.013 30.864 44.073 1.00 28.23 205 ASN A CA 1
ATOM 775 C C . ASN A 1 111 ? 28.956 32.231 43.425 1.00 32.33 205 ASN A C 1
ATOM 776 O O . ASN A 1 111 ? 27.979 32.540 42.746 1.00 32.05 205 ASN A O 1
ATOM 781 N N . LYS A 1 112 ? 30.024 33.033 43.599 1.00 29.55 206 LYS A N 1
ATOM 782 C CA . LYS A 1 112 ? 30.110 34.401 43.072 1.00 30.07 206 LYS A CA 1
ATOM 783 C C . LYS A 1 112 ? 30.055 34.468 41.528 1.00 36.64 206 LYS A C 1
ATOM 784 O O . LYS A 1 112 ? 29.673 35.511 40.976 1.00 36.67 206 LYS A O 1
ATOM 790 N N . TYR A 1 113 ? 30.479 33.378 40.853 1.00 33.57 207 TYR A N 1
ATOM 791 C CA . TYR A 1 113 ? 30.512 33.295 39.396 1.00 34.95 207 TYR A CA 1
ATOM 792 C C . TYR A 1 113 ? 29.137 33.003 38.782 1.00 35.91 207 TYR A C 1
ATOM 793 O O . TYR A 1 113 ? 28.948 33.297 37.615 1.00 36.38 207 TYR A O 1
ATOM 802 N N . VAL A 1 114 ? 28.184 32.464 39.568 1.00 29.38 208 VAL A N 1
ATOM 803 C CA . VAL A 1 114 ? 26.849 32.081 39.116 1.00 27.28 208 VAL A CA 1
ATOM 804 C C . VAL A 1 114 ? 25.719 32.926 39.714 1.00 30.46 208 VAL A C 1
ATOM 805 O O . VAL A 1 114 ? 24.779 33.274 38.990 1.00 28.58 208 VAL A O 1
ATOM 809 N N . LYS A 1 115 ? 25.768 33.222 41.034 1.00 27.99 209 LYS A N 1
ATOM 810 C CA . LYS A 1 115 ? 24.645 33.896 41.731 1.00 27.72 209 LYS A CA 1
ATOM 811 C C . LYS A 1 115 ? 24.144 35.233 41.129 1.00 28.91 209 LYS A C 1
ATOM 812 O O . LYS A 1 115 ? 22.985 35.585 41.339 1.00 28.08 209 LYS A O 1
ATOM 818 N N . ASN A 1 116 ? 25.009 35.977 40.422 1.00 24.92 210 ASN A N 1
ATOM 819 C CA . ASN A 1 116 ? 24.643 37.295 39.879 1.00 24.82 210 ASN A CA 1
ATOM 820 C C . ASN A 1 116 ? 24.556 37.340 38.361 1.00 28.33 210 ASN A C 1
ATOM 821 O O . ASN A 1 116 ? 24.489 38.430 37.790 1.00 26.44 210 ASN A O 1
ATOM 826 N N . LEU A 1 117 ? 24.577 36.156 37.705 1.00 26.23 211 LEU A N 1
ATOM 827 C CA . LEU A 1 117 ? 24.471 36.035 36.249 1.00 25.00 211 LEU A CA 1
ATOM 828 C C . LEU A 1 117 ? 23.097 36.526 35.856 1.00 28.80 211 LEU A C 1
ATOM 829 O O . LEU A 1 117 ? 22.163 36.435 36.652 1.00 28.73 211 LEU A O 1
ATOM 834 N N . ASP A 1 118 ? 22.957 37.029 34.638 1.00 27.25 212 ASP A N 1
ATOM 835 C CA . ASP A 1 118 ? 21.637 37.422 34.177 1.00 27.87 212 ASP A CA 1
ATOM 836 C C . ASP A 1 118 ? 20.758 36.155 34.127 1.00 27.95 212 ASP A C 1
ATOM 837 O O . ASP A 1 118 ? 21.287 35.037 34.028 1.00 25.52 212 ASP A O 1
ATOM 842 N N . GLU A 1 119 ? 19.440 36.336 34.283 1.00 25.13 213 GLU A N 1
ATOM 843 C CA . GLU A 1 119 ? 18.448 35.266 34.356 1.00 24.87 213 GLU A CA 1
ATOM 844 C C . GLU A 1 119 ? 18.546 34.139 33.309 1.00 27.22 213 GLU A C 1
ATOM 845 O O . GLU A 1 119 ? 18.399 32.962 33.664 1.00 25.95 213 GLU A O 1
ATOM 851 N N . LEU A 1 120 ? 18.841 34.494 32.046 1.00 24.60 214 LEU A N 1
ATOM 852 C CA . LEU A 1 120 ? 18.950 33.512 30.956 1.00 23.87 214 LEU A CA 1
ATOM 853 C C . LEU A 1 120 ? 20.196 32.668 31.111 1.00 26.65 214 LEU A C 1
ATOM 854 O O . LEU A 1 120 ? 20.130 31.445 30.970 1.00 27.26 214 LEU A O 1
ATOM 859 N N . THR A 1 121 ? 21.315 33.302 31.426 1.00 23.50 215 THR A N 1
ATOM 860 C CA . THR A 1 121 ? 22.590 32.589 31.621 1.00 23.30 215 THR A CA 1
ATOM 861 C C . THR A 1 121 ? 22.488 31.687 32.852 1.00 25.48 215 THR A C 1
ATOM 862 O O . THR A 1 121 ? 22.905 30.528 32.800 1.00 25.07 215 THR A O 1
ATOM 866 N N . LEU A 1 122 ? 21.886 32.204 33.924 1.00 21.94 216 LEU A N 1
ATOM 867 C CA . LEU A 1 122 ? 21.678 31.454 35.172 1.00 22.40 216 LEU A CA 1
ATOM 868 C C . LEU A 1 122 ? 20.843 30.184 34.927 1.00 25.81 216 LEU A C 1
ATOM 869 O O . LEU A 1 122 ? 21.230 29.095 35.359 1.00 25.78 216 LEU A O 1
ATOM 874 N N . CYS A 1 123 ? 19.736 30.311 34.193 1.00 22.39 217 CYS A N 1
ATOM 875 C CA . CYS A 1 123 ? 18.885 29.158 33.876 1.00 22.83 217 CYS A CA 1
ATOM 876 C C . CYS A 1 123 ? 19.686 28.086 33.085 1.00 25.62 217 CYS A C 1
ATOM 877 O O . CYS A 1 123 ? 19.598 26.889 33.384 1.00 24.54 217 CYS A O 1
ATOM 880 N N . SER A 1 124 ? 20.524 28.545 32.136 1.00 22.30 218 SER A N 1
ATOM 881 C CA . SER A 1 124 ? 21.420 27.691 31.339 1.00 21.75 218 SER A CA 1
ATOM 882 C C . SER A 1 124 ? 22.446 26.998 32.246 1.00 25.56 218 SER A C 1
ATOM 883 O O . SER A 1 124 ? 22.644 25.790 32.115 1.00 25.44 218 SER A O 1
ATOM 886 N N . ARG A 1 125 ? 23.075 27.741 33.185 1.00 20.87 219 ARG A N 1
ATOM 887 C CA . ARG A 1 125 ? 24.054 27.131 34.104 1.00 20.87 219 ARG A CA 1
ATOM 888 C C . ARG A 1 125 ? 23.408 26.156 35.090 1.00 25.54 219 ARG A C 1
ATOM 889 O O . ARG A 1 125 ? 23.955 25.082 35.338 1.00 25.17 219 ARG A O 1
ATOM 897 N N . HIS A 1 126 ? 22.222 26.513 35.609 1.00 22.06 220 HIS A N 1
ATOM 898 C CA . HIS A 1 126 ? 21.466 25.656 36.513 1.00 22.08 220 HIS A CA 1
ATOM 899 C C . HIS A 1 126 ? 21.163 24.306 35.846 1.00 27.38 220 HIS A C 1
ATOM 900 O O . HIS A 1 126 ? 21.483 23.281 36.437 1.00 27.96 220 HIS A O 1
ATOM 907 N N . ALA A 1 127 ? 20.585 24.307 34.608 1.00 24.98 221 ALA A N 1
ATOM 908 C CA . ALA A 1 127 ? 20.309 23.090 33.810 1.00 24.32 221 ALA A CA 1
ATOM 909 C C . ALA A 1 127 ? 21.603 22.305 33.582 1.00 26.61 221 ALA A C 1
ATOM 910 O O . ALA A 1 127 ? 21.601 21.073 33.680 1.00 25.41 221 ALA A O 1
ATOM 912 N N . GLY A 1 128 ? 22.693 23.031 33.321 1.00 22.31 222 GLY A N 1
ATOM 913 C CA . GLY A 1 128 ? 24.013 22.457 33.102 1.00 23.74 222 GLY A CA 1
ATOM 914 C C . GLY A 1 128 ? 24.670 21.826 34.323 1.00 30.86 222 GLY A C 1
ATOM 915 O O . GLY A 1 128 ? 25.701 21.168 34.190 1.00 30.23 222 GLY A O 1
ATOM 916 N N . ASN A 1 129 ? 24.085 21.980 35.510 1.00 28.96 223 ASN A N 1
ATOM 917 C CA . ASN A 1 129 ? 24.658 21.384 36.714 1.00 29.40 223 ASN A CA 1
ATOM 918 C C . ASN A 1 129 ? 24.230 19.925 36.941 1.00 33.93 223 ASN A C 1
ATOM 919 O O . ASN A 1 129 ? 24.934 19.189 37.626 1.00 32.08 223 ASN A O 1
ATOM 924 N N . MET A 1 130 ? 23.127 19.499 36.305 1.00 30.98 224 MET A N 1
ATOM 925 C CA . MET A 1 130 ? 22.595 18.148 36.404 1.00 32.52 224 MET A CA 1
ATOM 926 C C . MET A 1 130 ? 23.412 17.101 35.647 1.00 34.39 224 MET A C 1
ATOM 927 O O . MET A 1 130 ? 23.530 17.166 34.431 1.00 33.69 224 MET A O 1
ATOM 932 N N . ILE A 1 131 ? 23.959 16.124 36.371 1.00 31.35 225 ILE A N 1
ATOM 933 C CA . ILE A 1 131 ? 24.720 15.046 35.746 1.00 30.82 225 ILE A CA 1
ATOM 934 C C . ILE A 1 131 ? 23.771 13.867 35.517 1.00 37.72 225 ILE A C 1
ATOM 935 O O . ILE A 1 131 ? 23.238 13.343 36.496 1.00 37.50 225 ILE A O 1
ATOM 940 N N . PRO A 1 132 ? 23.537 13.419 34.257 1.00 35.68 226 PRO A N 1
ATOM 941 C CA . PRO A 1 132 ? 22.631 12.258 34.063 1.00 35.11 226 PRO A CA 1
ATOM 942 C C . PRO A 1 132 ? 23.211 11.002 34.705 1.00 37.37 226 PRO A C 1
ATOM 943 O O . PRO A 1 132 ? 24.432 10.800 34.652 1.00 34.09 226 PRO A O 1
ATOM 947 N N . ASP A 1 133 ? 22.350 10.234 35.409 1.00 35.45 227 ASP A N 1
ATOM 948 C CA . ASP A 1 133 ? 22.666 8.958 36.065 1.00 36.40 227 ASP A CA 1
ATOM 949 C C . ASP A 1 133 ? 23.776 9.058 37.111 1.00 42.31 227 ASP A C 1
ATOM 950 O O . ASP A 1 133 ? 24.293 8.036 37.577 1.00 42.55 227 ASP A O 1
ATOM 955 N N . ASN A 1 134 ? 24.151 10.298 37.468 1.00 38.55 228 ASN A N 1
ATOM 956 C CA . ASN A 1 134 ? 25.263 10.619 38.350 1.00 38.15 228 ASN A CA 1
ATOM 957 C C . ASN A 1 134 ? 26.583 10.024 37.785 1.00 41.59 228 ASN A C 1
ATOM 958 O O . ASN A 1 134 ? 27.496 9.655 38.535 1.00 41.87 228 ASN A O 1
ATOM 963 N N . ASP A 1 135 ? 26.676 9.952 36.437 1.00 37.20 229 ASP A N 1
ATOM 964 C CA . ASP A 1 135 ? 27.877 9.466 35.752 1.00 37.31 229 ASP A CA 1
ATOM 965 C C . ASP A 1 135 ? 28.936 10.557 35.846 1.00 42.89 229 ASP A C 1
ATOM 966 O O . ASP A 1 135 ? 28.889 11.526 35.091 1.00 41.68 229 ASP A O 1
ATOM 971 N N . LYS A 1 136 ? 29.893 10.398 36.785 1.00 42.20 230 LYS A N 1
ATOM 972 C CA . LYS A 1 136 ? 30.967 11.369 37.026 1.00 43.05 230 LYS A CA 1
ATOM 973 C C . LYS A 1 136 ? 31.844 11.659 35.808 1.00 45.65 230 LYS A C 1
ATOM 974 O O . LYS A 1 136 ? 32.541 12.665 35.800 1.00 46.26 230 LYS A O 1
ATOM 980 N N . ASN A 1 137 ? 31.780 10.820 34.771 1.00 41.17 231 ASN A N 1
ATOM 981 C CA . ASN A 1 137 ? 32.563 11.047 33.552 1.00 40.97 231 ASN A CA 1
ATOM 982 C C . ASN A 1 137 ? 31.784 11.826 32.468 1.00 42.58 231 ASN A C 1
ATOM 983 O O . ASN A 1 137 ? 32.395 12.306 31.502 1.00 42.38 231 ASN A O 1
ATOM 988 N N . SER A 1 138 ? 30.446 11.946 32.631 1.00 36.33 232 SER A N 1
ATOM 989 C CA . SER A 1 138 ? 29.556 12.612 31.671 1.00 35.21 232 SER A CA 1
ATOM 990 C C . SER A 1 138 ? 29.722 14.133 31.514 1.00 38.06 232 SER A C 1
ATOM 991 O O . SER A 1 138 ? 29.646 14.878 32.482 1.00 36.77 232 SER A O 1
ATOM 994 N N . ASN A 1 139 ? 29.875 14.572 30.250 1.00 34.47 233 ASN A N 1
ATOM 995 C CA . ASN A 1 139 ? 29.904 15.970 29.825 1.00 32.91 233 ASN A CA 1
ATOM 996 C C . ASN A 1 139 ? 28.496 16.404 29.313 1.00 32.71 233 ASN A C 1
ATOM 997 O O . ASN A 1 139 ? 28.323 17.517 28.823 1.00 32.31 233 ASN A O 1
ATOM 1002 N N . TYR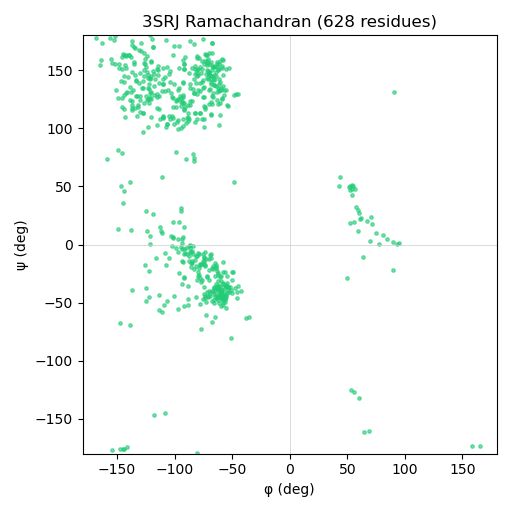 A 1 140 ? 27.503 15.521 29.435 1.00 27.59 234 TYR A N 1
ATOM 1003 C CA . TYR A 1 140 ? 26.129 15.788 28.988 1.00 25.81 234 TYR A CA 1
ATOM 1004 C C . TYR A 1 140 ? 25.487 16.876 29.817 1.00 30.76 234 TYR A C 1
ATOM 1005 O O . TYR A 1 140 ? 25.493 16.812 31.052 1.00 29.87 234 TYR A O 1
ATOM 1014 N N . LYS A 1 141 ? 24.958 17.895 29.117 1.00 27.57 235 LYS A N 1
ATOM 1015 C CA . LYS A 1 141 ? 24.334 19.059 29.727 1.00 26.62 235 LYS A CA 1
ATOM 1016 C C . LYS A 1 141 ? 22.977 19.345 29.144 1.00 27.96 235 LYS A C 1
ATOM 1017 O O . LYS A 1 141 ? 22.852 19.650 27.951 1.00 25.56 235 LYS A O 1
ATOM 1023 N N . TYR A 1 142 ? 21.944 19.194 29.989 1.00 23.72 236 TYR A N 1
ATOM 1024 C CA . TYR A 1 142 ? 20.566 19.395 29.589 1.00 23.64 236 TYR A CA 1
ATOM 1025 C C . TYR A 1 142 ? 20.312 20.821 29.128 1.00 27.87 236 TYR A C 1
ATOM 1026 O O . TYR A 1 142 ? 20.842 21.737 29.766 1.00 28.23 236 TYR A O 1
ATOM 1035 N N . PRO A 1 143 ? 19.463 21.049 28.080 1.00 23.06 237 PRO A N 1
ATOM 1036 C CA . PRO A 1 143 ? 19.102 22.427 27.742 1.00 22.34 237 PRO A CA 1
ATOM 1037 C C . PRO A 1 143 ? 17.994 22.879 28.715 1.00 24.44 237 PRO A C 1
ATOM 1038 O O . PRO A 1 143 ? 17.544 22.103 29.556 1.00 20.82 237 PRO A O 1
ATOM 1042 N N . ALA A 1 144 ? 17.524 24.109 28.558 1.00 21.91 238 ALA A N 1
ATOM 1043 C CA . ALA A 1 144 ? 16.507 24.643 29.422 1.00 22.41 238 ALA A CA 1
ATOM 1044 C C . ALA A 1 144 ? 15.567 25.552 28.682 1.00 24.65 238 ALA A C 1
ATOM 1045 O O . ALA A 1 144 ? 15.881 26.040 27.592 1.00 24.90 238 ALA A O 1
ATOM 1047 N N . VAL A 1 145 ? 14.421 25.817 29.301 1.00 20.98 239 VAL A N 1
ATOM 1048 C CA . VAL A 1 145 ? 13.480 26.819 28.820 1.00 20.76 239 VAL A CA 1
ATOM 1049 C C . VAL A 1 145 ? 13.246 27.797 29.933 1.00 25.53 239 VAL A C 1
ATOM 1050 O O . VAL A 1 145 ? 12.884 27.395 31.043 1.00 25.47 239 VAL A O 1
ATOM 1054 N N . TYR A 1 146 ? 13.478 29.090 29.650 1.00 22.71 240 TYR A N 1
ATOM 1055 C CA . TYR A 1 146 ? 13.177 30.119 30.617 1.00 22.37 240 TYR A CA 1
ATOM 1056 C C . TYR A 1 146 ? 11.869 30.818 30.267 1.00 28.79 240 TYR A C 1
ATOM 1057 O O . TYR A 1 146 ? 11.684 31.310 29.154 1.00 28.57 240 TYR A O 1
ATOM 1066 N N . ASP A 1 147 ? 10.958 30.857 31.214 1.00 27.39 241 ASP A N 1
ATOM 1067 C CA . ASP A 1 147 ? 9.715 31.571 31.029 1.00 27.81 241 ASP A CA 1
ATOM 1068 C C . ASP A 1 147 ? 9.950 32.971 31.593 1.00 34.19 241 ASP A C 1
ATOM 1069 O O . ASP A 1 147 ? 9.968 33.169 32.799 1.00 34.87 241 ASP A O 1
ATOM 1074 N N . ASP A 1 148 ? 10.169 33.931 30.700 1.00 33.68 242 ASP A N 1
ATOM 1075 C CA . ASP A 1 148 ? 10.470 35.332 30.985 1.00 35.37 242 ASP A CA 1
ATOM 1076 C C . ASP A 1 148 ? 9.311 36.138 31.587 1.00 44.23 242 ASP A C 1
ATOM 1077 O O . ASP A 1 148 ? 9.518 37.286 31.956 1.00 45.55 242 ASP A O 1
ATOM 1082 N N . LYS A 1 149 ? 8.097 35.574 31.637 1.00 42.99 243 LYS A N 1
ATOM 1083 C CA . LYS A 1 149 ? 6.927 36.240 32.208 1.00 43.06 243 LYS A CA 1
ATOM 1084 C C . LYS A 1 149 ? 6.810 35.870 33.691 1.00 45.74 243 LYS A C 1
ATOM 1085 O O . LYS A 1 149 ? 6.735 36.776 34.519 1.00 46.54 243 LYS A O 1
ATOM 1091 N N . ASP A 1 150 ? 6.812 34.550 34.014 1.00 39.09 244 ASP A N 1
ATOM 1092 C CA . ASP A 1 150 ? 6.732 34.017 35.377 1.00 37.65 244 ASP A CA 1
ATOM 1093 C C . ASP A 1 150 ? 8.096 33.883 36.077 1.00 36.16 244 ASP A C 1
ATOM 1094 O O . ASP A 1 150 ? 8.150 33.458 37.244 1.00 35.24 244 ASP A O 1
ATOM 1099 N N . LYS A 1 151 ? 9.187 34.254 35.372 1.00 30.04 245 LYS A N 1
ATOM 1100 C CA . LYS A 1 151 ? 10.577 34.182 35.858 1.00 28.77 245 LYS A CA 1
ATOM 1101 C C . LYS A 1 151 ? 10.919 32.792 36.422 1.00 32.81 245 LYS A C 1
ATOM 1102 O O . LYS A 1 151 ? 11.417 32.682 37.536 1.00 33.07 245 LYS A O 1
ATOM 1108 N N . LYS A 1 152 ? 10.615 31.721 35.659 1.00 30.15 246 LYS A N 1
ATOM 1109 C CA . LYS A 1 152 ? 10.888 30.325 36.060 1.00 29.46 246 LYS A CA 1
ATOM 1110 C C . LYS A 1 152 ? 11.773 29.655 35.039 1.00 30.64 246 LYS A C 1
ATOM 1111 O O . LYS A 1 152 ? 11.526 29.794 33.841 1.00 30.21 246 LYS A O 1
ATOM 1117 N N . CYS A 1 153 ? 12.759 28.876 35.520 1.00 24.68 247 CYS A N 1
ATOM 1118 C CA . CYS A 1 153 ? 13.669 28.063 34.735 1.00 23.77 247 CYS A CA 1
ATOM 1119 C C . CYS A 1 153 ? 13.146 26.614 34.727 1.00 27.25 247 CYS A C 1
ATOM 1120 O O . CYS A 1 153 ? 12.902 26.028 35.791 1.00 27.80 247 CYS A O 1
ATOM 1123 N N . HIS A 1 154 ? 12.941 26.053 33.536 1.00 21.78 248 HIS A N 1
ATOM 1124 C CA . HIS A 1 154 ? 12.484 24.677 33.405 1.00 20.86 248 HIS A CA 1
ATOM 1125 C C . HIS A 1 154 ? 13.627 23.898 32.755 1.00 25.86 248 HIS A C 1
ATOM 1126 O O . HIS A 1 154 ? 14.051 24.234 31.652 1.00 25.12 248 HIS A O 1
ATOM 1133 N N . ILE A 1 155 ? 14.183 22.922 33.460 1.00 23.31 249 ILE A N 1
ATOM 1134 C CA . ILE A 1 155 ? 15.253 22.120 32.868 1.00 23.26 249 ILE A CA 1
ATOM 1135 C C . ILE A 1 155 ? 14.567 21.134 31.924 1.00 27.10 249 ILE A C 1
ATOM 1136 O O . ILE A 1 155 ? 13.550 20.542 32.303 1.00 26.17 249 ILE A O 1
ATOM 1141 N N . LEU A 1 156 ? 15.062 21.006 30.684 1.00 23.25 250 LEU A N 1
ATOM 1142 C CA . LEU A 1 156 ? 14.414 20.051 29.792 1.00 22.74 250 LEU A CA 1
ATOM 1143 C C . LEU A 1 156 ? 15.093 18.703 29.905 1.00 26.79 250 LEU A C 1
ATOM 1144 O O . LEU A 1 156 ? 16.280 18.614 29.655 1.00 27.25 250 LEU A O 1
ATOM 1149 N N . TYR A 1 157 ? 14.351 17.646 30.265 1.00 24.41 251 TYR A N 1
ATOM 1150 C CA . TYR A 1 157 ? 14.936 16.306 30.316 1.00 23.44 251 TYR A CA 1
ATOM 1151 C C . TYR A 1 157 ? 15.212 15.832 28.874 1.00 27.75 251 TYR A C 1
ATOM 1152 O O . TYR A 1 157 ? 16.263 15.244 28.616 1.00 27.35 251 TYR A O 1
ATOM 1161 N N . ILE A 1 158 ? 14.278 16.134 27.936 1.00 24.30 252 ILE A N 1
ATOM 1162 C CA . ILE A 1 158 ? 14.401 15.780 26.514 1.00 24.89 252 ILE A CA 1
ATOM 1163 C C . ILE A 1 158 ? 15.059 16.910 25.695 1.00 28.50 252 ILE A C 1
ATOM 1164 O O . ILE A 1 158 ? 14.498 18.003 25.605 1.00 26.68 252 ILE A O 1
ATOM 1169 N N . ALA A 1 159 ? 16.266 16.638 25.129 1.00 27.18 253 ALA A N 1
ATOM 1170 C CA . ALA A 1 159 ? 17.054 17.581 24.310 1.00 26.71 253 ALA A CA 1
ATOM 1171 C C . ALA A 1 159 ? 16.678 17.537 22.817 1.00 29.51 253 ALA A C 1
ATOM 1172 O O . ALA A 1 159 ? 17.029 18.461 22.077 1.00 27.17 253 ALA A O 1
ATOM 1174 N N . ALA A 1 160 ? 15.922 16.478 22.398 1.00 26.76 254 ALA A N 1
ATOM 1175 C CA . ALA A 1 160 ? 15.384 16.277 21.041 1.00 25.58 254 ALA A CA 1
ATOM 1176 C C . ALA A 1 160 ? 14.409 17.403 20.773 1.00 28.90 254 ALA A C 1
ATOM 1177 O O . ALA A 1 160 ? 13.741 17.857 21.711 1.00 28.37 254 ALA A O 1
ATOM 1179 N N . GLN A 1 161 ? 14.346 17.877 19.500 1.00 24.76 255 GLN A N 1
ATOM 1180 C CA . GLN A 1 161 ? 13.469 18.990 19.122 1.00 24.92 255 GLN A CA 1
ATOM 1181 C C . GLN A 1 161 ? 12.462 18.649 18.023 1.00 30.37 255 GLN A C 1
ATOM 1182 O O . GLN A 1 161 ? 11.430 19.314 17.932 1.00 30.58 255 GLN A O 1
ATOM 1188 N N . GLU A 1 162 ? 12.753 17.616 17.208 1.00 27.29 256 GLU A N 1
ATOM 1189 C CA . GLU A 1 162 ? 11.864 17.196 16.138 1.00 28.20 256 GLU A CA 1
ATOM 1190 C C . GLU A 1 162 ? 11.798 15.679 15.946 1.00 34.81 256 GLU A C 1
ATOM 1191 O O . GLU A 1 162 ? 12.820 14.990 15.888 1.00 34.12 256 GLU A O 1
ATOM 1197 N N . ASN A 1 163 ? 10.571 15.181 15.896 1.00 34.25 257 ASN A N 1
ATOM 1198 C CA . ASN A 1 163 ? 10.200 13.789 15.659 1.00 36.24 257 ASN A CA 1
ATOM 1199 C C . ASN A 1 163 ? 8.857 13.831 14.937 1.00 46.02 257 ASN A C 1
ATOM 1200 O O . ASN A 1 163 ? 7.818 13.771 15.578 1.00 45.34 257 ASN A O 1
ATOM 1205 N N . ASN A 1 164 ? 8.875 14.055 13.618 1.00 49.16 258 ASN A N 1
ATOM 1206 C CA . ASN A 1 164 ? 7.636 14.199 12.852 1.00 52.30 258 ASN A CA 1
ATOM 1207 C C . ASN A 1 164 ? 7.676 13.618 11.424 1.00 63.11 258 ASN A C 1
ATOM 1208 O O . ASN A 1 164 ? 7.055 14.160 10.500 1.00 62.30 258 ASN A O 1
ATOM 1213 N N . GLY A 1 165 ? 8.392 12.506 11.279 1.00 65.51 259 GLY A N 1
ATOM 1214 C CA . GLY A 1 165 ? 8.510 11.783 10.018 1.00 68.41 259 GLY A CA 1
ATOM 1215 C C . GLY A 1 165 ? 7.171 11.205 9.596 1.00 79.10 259 GLY A C 1
ATOM 1216 O O . GLY A 1 165 ? 6.453 10.677 10.456 1.00 79.09 259 GLY A O 1
ATOM 1217 N N . PRO A 1 166 ? 6.790 11.292 8.285 1.00 79.64 260 PRO A N 1
ATOM 1218 C CA . PRO A 1 166 ? 5.475 10.755 7.853 1.00 80.48 260 PRO A CA 1
ATOM 1219 C C . PRO A 1 166 ? 5.185 9.319 8.299 1.00 85.91 260 PRO A C 1
ATOM 1220 O O . PRO A 1 166 ? 4.017 8.946 8.437 1.00 85.78 260 PRO A O 1
ATOM 1224 N N . ARG A 1 167 ? 6.267 8.545 8.565 1.00 82.77 261 ARG A N 1
ATOM 1225 C CA . ARG A 1 167 ? 6.297 7.158 9.040 1.00 82.50 261 ARG A CA 1
ATOM 1226 C C . ARG A 1 167 ? 5.417 6.926 10.282 1.00 85.67 261 ARG A C 1
ATOM 1227 O O . ARG A 1 167 ? 4.281 6.468 10.131 1.00 85.94 261 ARG A O 1
ATOM 1235 N N . TYR A 1 168 ? 5.916 7.277 11.487 1.00 80.55 262 TYR A N 1
ATOM 1236 C CA . TYR A 1 168 ? 5.199 7.137 12.755 1.00 79.42 262 TYR A CA 1
ATOM 1237 C C . TYR A 1 168 ? 4.169 8.261 12.931 1.00 81.43 262 TYR A C 1
ATOM 1238 O O . TYR A 1 168 ? 3.258 8.147 13.761 1.00 81.42 262 TYR A O 1
ATOM 1240 N N . CYS A 1 169 ? 4.332 9.351 12.149 1.00 75.69 263 CYS A N 1
ATOM 1241 C CA . CYS A 1 169 ? 3.525 10.573 12.205 1.00 56.65 263 CYS A CA 1
ATOM 1242 C C . CYS A 1 169 ? 2.988 10.920 10.809 1.00 113.57 263 CYS A C 1
ATOM 1243 O O . CYS A 1 169 ? 2.195 11.851 10.650 1.00 81.72 263 CYS A O 1
ATOM 1246 N N . ASN A 1 177 ? 0.422 4.840 23.262 1.00 71.09 271 ASN A N 1
ATOM 1247 C CA . ASN A 1 177 ? 0.911 3.480 23.020 1.00 70.47 271 ASN A CA 1
ATOM 1248 C C . ASN A 1 177 ? 2.330 3.459 22.411 1.00 71.63 271 ASN A C 1
ATOM 1249 O O . ASN A 1 177 ? 3.062 2.486 22.605 1.00 71.27 271 ASN A O 1
ATOM 1254 N N . SER A 1 178 ? 2.692 4.513 21.645 1.00 65.54 272 SER A N 1
ATOM 1255 C CA . SER A 1 178 ? 3.994 4.635 20.968 1.00 63.57 272 SER A CA 1
ATOM 1256 C C . SER A 1 178 ? 4.604 6.048 21.144 1.00 60.34 272 SER A C 1
ATOM 1257 O O . SER A 1 178 ? 3.918 6.953 21.645 1.00 58.56 272 SER A O 1
ATOM 1260 N N . MET A 1 179 ? 5.900 6.213 20.740 1.00 51.75 273 MET A N 1
ATOM 1261 C CA . MET A 1 179 ? 6.669 7.464 20.818 1.00 49.50 273 MET A CA 1
ATOM 1262 C C . MET A 1 179 ? 5.907 8.655 20.254 1.00 44.34 273 MET A C 1
ATOM 1263 O O . MET A 1 179 ? 5.373 8.570 19.151 1.00 42.43 273 MET A O 1
ATOM 1268 N N . PHE A 1 180 ? 5.816 9.750 21.019 1.00 36.35 274 PHE A N 1
ATOM 1269 C CA . PHE A 1 180 ? 5.065 10.924 20.570 1.00 34.05 274 PHE A CA 1
ATOM 1270 C C . PHE A 1 180 ? 5.732 11.661 19.425 1.00 38.60 274 PHE A C 1
ATOM 1271 O O . PHE A 1 180 ? 6.941 11.535 19.219 1.00 35.96 274 PHE A O 1
ATOM 1279 N N . CYS A 1 181 ? 4.937 12.379 18.648 1.00 40.05 275 CYS A N 1
ATOM 1280 C CA . CYS A 1 181 ? 5.461 13.135 17.533 1.00 43.48 275 CYS A CA 1
ATOM 1281 C C . CYS A 1 181 ? 5.497 14.595 17.900 1.00 37.08 275 CYS A C 1
ATOM 1282 O O . CYS A 1 181 ? 4.612 15.068 18.625 1.00 32.44 275 CYS A O 1
ATOM 1285 N N . PHE A 1 182 ? 6.575 15.290 17.493 1.00 29.26 276 PHE A N 1
ATOM 1286 C CA . PHE A 1 182 ? 6.750 16.694 17.893 1.00 27.32 276 PHE A CA 1
ATOM 1287 C C . PHE A 1 182 ? 7.625 17.486 16.937 1.00 31.18 276 PHE A C 1
ATOM 1288 O O . PHE A 1 182 ? 8.442 16.918 16.211 1.00 29.10 276 PHE A O 1
ATOM 1296 N N . ARG A 1 183 ? 7.482 18.815 16.985 1.00 30.03 277 ARG A N 1
ATOM 1297 C CA . ARG A 1 183 ? 8.246 19.733 16.139 1.00 29.98 277 ARG A CA 1
ATOM 1298 C C . ARG A 1 183 ? 8.560 21.053 16.881 1.00 30.46 277 ARG A C 1
ATOM 1299 O O . ARG A 1 183 ? 7.755 21.488 17.694 1.00 29.22 277 ARG A O 1
ATOM 1307 N N . PRO A 1 184 ? 9.671 21.740 16.556 1.00 26.10 278 PRO A N 1
ATOM 1308 C CA . PRO A 1 184 ? 9.931 23.050 17.179 1.00 24.93 278 PRO A CA 1
ATOM 1309 C C . PRO A 1 184 ? 9.049 24.133 16.561 1.00 30.02 278 PRO A C 1
ATOM 1310 O O . PRO A 1 184 ? 8.702 24.038 15.387 1.00 30.10 278 PRO A O 1
ATOM 1314 N N . ALA A 1 185 ? 8.712 25.176 17.316 1.00 27.99 279 ALA A N 1
ATOM 1315 C CA . ALA A 1 185 ? 7.877 26.249 16.758 1.00 27.88 279 ALA A CA 1
ATOM 1316 C C . ALA A 1 185 ? 7.884 27.505 17.573 1.00 32.29 279 ALA A C 1
ATOM 1317 O O . ALA A 1 185 ? 8.039 27.453 18.789 1.00 34.22 279 ALA A O 1
ATOM 1319 N N . LYS A 1 186 ? 7.615 28.628 16.917 1.00 28.17 280 LYS A N 1
ATOM 1320 C CA . LYS A 1 186 ? 7.363 29.877 17.599 1.00 27.82 280 LYS A CA 1
ATOM 1321 C C . LYS A 1 186 ? 5.833 30.056 17.653 1.00 35.64 280 LYS A C 1
ATOM 1322 O O . LYS A 1 186 ? 5.246 30.734 16.830 1.00 38.11 280 LYS A O 1
ATOM 1328 N N . ASP A 1 187 ? 5.186 29.382 18.587 1.00 33.22 281 ASP A N 1
ATOM 1329 C CA . ASP A 1 187 ? 3.732 29.490 18.790 1.00 32.10 281 ASP A CA 1
ATOM 1330 C C . ASP A 1 187 ? 3.431 30.733 19.633 1.00 35.33 281 ASP A C 1
ATOM 1331 O O . ASP A 1 187 ? 4.272 31.133 20.457 1.00 34.16 281 ASP A O 1
ATOM 1336 N N . ILE A 1 188 ? 2.241 31.341 19.456 1.00 32.11 282 ILE A N 1
ATOM 1337 C CA . ILE A 1 188 ? 1.811 32.519 20.249 1.00 32.02 282 ILE A CA 1
ATOM 1338 C C . ILE A 1 188 ? 1.875 32.259 21.777 1.00 33.56 282 ILE A C 1
ATOM 1339 O O . ILE A 1 188 ? 2.216 33.157 22.545 1.00 33.93 282 ILE A O 1
ATOM 1344 N N . SER A 1 189 ? 1.625 31.017 22.198 1.00 28.84 283 SER A N 1
ATOM 1345 C CA . SER A 1 189 ? 1.689 30.630 23.605 1.00 27.52 283 SER A CA 1
ATOM 1346 C C . SER A 1 189 ? 3.125 30.546 24.128 1.00 30.55 283 SER A C 1
ATOM 1347 O O . SER A 1 189 ? 3.312 30.518 25.343 1.00 29.80 283 SER A O 1
ATOM 1350 N N . PHE A 1 190 ? 4.145 30.575 23.218 1.00 25.49 284 PHE A N 1
ATOM 1351 C CA . PHE A 1 190 ? 5.562 30.504 23.606 1.00 22.83 284 PHE A CA 1
ATOM 1352 C C . PHE A 1 190 ? 6.239 31.863 23.583 1.00 27.14 284 PHE A C 1
ATOM 1353 O O . PHE A 1 190 ? 7.459 31.941 23.762 1.00 27.56 284 PHE A O 1
ATOM 1361 N N . GLN A 1 191 ? 5.480 32.934 23.343 1.00 25.22 285 GLN A N 1
ATOM 1362 C CA . GLN A 1 191 ? 6.053 34.281 23.212 1.00 24.99 285 GLN A CA 1
ATOM 1363 C C . GLN A 1 191 ? 7.005 34.774 24.306 1.00 27.13 285 GLN A C 1
ATOM 1364 O O . GLN A 1 191 ? 7.916 35.545 24.009 1.00 25.36 285 GLN A O 1
ATOM 1370 N N . ASN A 1 192 ? 6.811 34.309 25.544 1.00 25.18 286 ASN A N 1
ATOM 1371 C CA . ASN A 1 192 ? 7.653 34.682 26.686 1.00 25.56 286 ASN A CA 1
ATOM 1372 C C . ASN A 1 192 ? 8.671 33.590 27.035 1.00 27.59 286 ASN A C 1
ATOM 1373 O O . ASN A 1 192 ? 9.350 33.694 28.058 1.00 25.65 286 ASN A O 1
ATOM 1378 N N . TYR A 1 193 ? 8.762 32.534 26.205 1.00 22.30 287 TYR A N 1
ATOM 1379 C CA . TYR A 1 193 ? 9.706 31.448 26.477 1.00 21.35 287 TYR A CA 1
ATOM 1380 C C . TYR A 1 193 ? 11.019 31.733 25.778 1.00 22.89 287 TYR A C 1
ATOM 1381 O O . TYR A 1 193 ? 11.058 32.396 24.739 1.00 22.36 287 TYR A O 1
ATOM 1390 N N . VAL A 1 194 ? 12.098 31.236 26.354 1.00 20.05 288 VAL A N 1
ATOM 1391 C CA . VAL A 1 194 ? 13.424 31.382 25.768 1.00 19.26 288 VAL A CA 1
ATOM 1392 C C . VAL A 1 194 ? 14.057 30.009 25.792 1.00 24.83 288 VAL A C 1
ATOM 1393 O O . VAL A 1 194 ? 14.219 29.464 26.873 1.00 25.74 288 VAL A O 1
ATOM 1397 N N . TYR A 1 195 ? 14.421 29.449 24.630 1.00 22.24 289 TYR A N 1
ATOM 1398 C CA . TYR A 1 195 ? 15.076 28.130 24.559 1.00 21.75 289 TYR A CA 1
ATOM 1399 C C . TYR A 1 195 ? 16.588 28.301 24.707 1.00 24.01 289 TYR A C 1
ATOM 1400 O O . TYR A 1 195 ? 17.205 29.027 23.939 1.00 21.93 289 TYR A O 1
ATOM 1409 N N . LEU A 1 196 ? 17.191 27.610 25.700 1.00 23.71 290 LEU A N 1
ATOM 1410 C CA . LEU A 1 196 ? 18.606 27.778 26.058 1.00 22.49 290 LEU A CA 1
ATOM 1411 C C . LEU A 1 196 ? 19.428 26.515 25.982 1.00 26.41 290 LEU A C 1
ATOM 1412 O O . LEU A 1 196 ? 19.108 25.551 26.641 1.00 26.63 290 LEU A O 1
ATOM 1417 N N . SER A 1 197 ? 20.525 26.542 25.237 1.00 21.75 291 SER A N 1
ATOM 1418 C CA . SER A 1 197 ? 21.448 25.412 25.182 1.00 22.39 291 SER A CA 1
ATOM 1419 C C . SER A 1 197 ? 22.374 25.556 26.404 1.00 26.02 291 SER A C 1
ATOM 1420 O O . SER A 1 197 ? 22.353 26.591 27.079 1.00 25.82 291 SER A O 1
ATOM 1423 N N . LYS A 1 198 ? 23.205 24.556 26.655 1.00 22.20 292 LYS A N 1
ATOM 1424 C CA . LYS A 1 198 ? 24.219 24.607 27.725 1.00 22.65 292 LYS A CA 1
ATOM 1425 C C . LYS A 1 198 ? 25.280 25.715 27.464 1.00 24.89 292 LYS A C 1
ATOM 1426 O O . LYS A 1 198 ? 26.031 26.046 28.376 1.00 24.71 292 LYS A O 1
ATOM 1432 N N . ASN A 1 199 ? 25.413 26.183 26.207 1.00 21.85 293 ASN A N 1
ATOM 1433 C CA . ASN A 1 199 ? 26.440 27.158 25.806 1.00 21.61 293 ASN A CA 1
ATOM 1434 C C . ASN A 1 199 ? 26.051 28.619 25.824 1.00 24.43 293 ASN A C 1
ATOM 1435 O O . ASN A 1 199 ? 26.868 29.443 25.408 1.00 27.70 293 ASN A O 1
ATOM 1440 N N . VAL A 1 200 ? 24.857 28.957 26.289 1.00 19.84 294 VAL A N 1
ATOM 1441 C CA . VAL A 1 200 ? 24.394 30.356 26.299 1.00 20.77 294 VAL A CA 1
ATOM 1442 C C . VAL A 1 200 ? 25.399 31.253 27.019 1.00 26.64 294 VAL A C 1
ATOM 1443 O O . VAL A 1 200 ? 25.763 30.963 28.144 1.00 25.02 294 VAL A O 1
ATOM 1447 N N . VAL A 1 201 ? 25.937 32.252 26.297 1.00 25.55 295 VAL A N 1
ATOM 1448 C CA . VAL A 1 201 ? 26.979 33.151 26.795 1.00 26.44 295 VAL A CA 1
ATOM 1449 C C . VAL A 1 201 ? 26.481 34.160 27.821 1.00 32.16 295 VAL A C 1
ATOM 1450 O O . VAL A 1 201 ? 25.331 34.595 27.752 1.00 30.43 295 VAL A O 1
ATOM 1454 N N . ASP A 1 202 ? 27.373 34.508 28.783 1.00 31.35 296 ASP A N 1
ATOM 1455 C CA . ASP A 1 202 ? 27.168 35.495 29.850 1.00 32.73 296 ASP A CA 1
ATOM 1456 C C . ASP A 1 202 ? 26.772 36.833 29.252 1.00 35.49 296 ASP A C 1
ATOM 1457 O O . ASP A 1 202 ? 25.915 37.514 29.800 1.00 36.78 296 ASP A O 1
ATOM 1462 N N . ASN A 1 203 ? 27.452 37.232 28.169 1.00 30.81 297 ASN A N 1
ATOM 1463 C CA . ASN A 1 203 ? 27.269 38.522 27.511 1.00 31.49 297 ASN A CA 1
ATOM 1464 C C . ASN A 1 203 ? 26.282 38.485 26.323 1.00 35.20 297 ASN A C 1
ATOM 1465 O O . ASN A 1 203 ? 26.451 39.286 25.396 1.00 34.19 297 ASN A O 1
ATOM 1470 N N . TRP A 1 204 ? 25.235 37.604 26.366 1.00 30.81 298 TRP A N 1
ATOM 1471 C CA . TRP A 1 204 ? 24.242 37.476 25.273 1.00 29.53 298 TRP A CA 1
ATOM 1472 C C . TRP A 1 204 ? 23.600 38.801 24.880 1.00 33.54 298 TRP A C 1
ATOM 1473 O O . TRP A 1 204 ? 23.440 39.060 23.693 1.00 32.90 298 TRP A O 1
ATOM 1484 N N . GLU A 1 205 ? 23.267 39.648 25.869 1.00 31.69 299 GLU A N 1
ATOM 1485 C CA . GLU A 1 205 ? 22.625 40.943 25.645 1.00 33.02 299 GLU A CA 1
ATOM 1486 C C . GLU A 1 205 ? 23.404 41.836 24.696 1.00 40.06 299 GLU A C 1
ATOM 1487 O O . GLU A 1 205 ? 22.793 42.535 23.896 1.00 42.44 299 GLU A O 1
ATOM 1493 N N . LYS A 1 206 ? 24.738 41.764 24.734 1.00 36.08 300 LYS A N 1
ATOM 1494 C CA . LYS A 1 206 ? 25.595 42.566 23.867 1.00 35.05 300 LYS A CA 1
ATOM 1495 C C . LYS A 1 206 ? 25.985 41.894 22.554 1.00 35.55 300 LYS A C 1
ATOM 1496 O O . LYS A 1 206 ? 26.177 42.592 21.572 1.00 34.22 300 LYS A O 1
ATOM 1502 N N . VAL A 1 207 ? 26.053 40.552 22.511 1.00 31.61 301 VAL A N 1
ATOM 1503 C CA . VAL A 1 207 ? 26.476 39.836 21.301 1.00 30.01 301 VAL A CA 1
ATOM 1504 C C . VAL A 1 207 ? 25.381 39.077 20.540 1.00 31.56 301 VAL A C 1
ATOM 1505 O O . VAL A 1 207 ? 25.651 38.543 19.463 1.00 31.72 301 VAL A O 1
ATOM 1509 N N . CYS A 1 208 ? 24.161 38.995 21.098 1.00 26.46 302 CYS A N 1
ATOM 1510 C CA . CYS A 1 208 ? 23.080 38.238 20.460 1.00 25.56 302 CYS A CA 1
ATOM 1511 C C . CYS A 1 208 ? 21.870 39.106 20.095 1.00 28.09 302 CYS A C 1
ATOM 1512 O O . CYS A 1 208 ? 21.551 40.043 20.826 1.00 26.29 302 CYS A O 1
ATOM 1515 N N . PRO A 1 209 ? 21.131 38.762 19.014 1.00 25.00 303 PRO A N 1
ATOM 1516 C CA . PRO A 1 209 ? 19.917 39.530 18.698 1.00 24.93 303 PRO A CA 1
ATOM 1517 C C . PRO A 1 209 ? 18.798 39.275 19.704 1.00 27.84 303 PRO A C 1
ATOM 1518 O O . PRO A 1 209 ? 18.680 38.177 20.250 1.00 28.50 303 PRO A O 1
ATOM 1522 N N . ARG A 1 210 ? 17.953 40.267 19.932 1.00 23.57 304 ARG A N 1
ATOM 1523 C CA . ARG A 1 210 ? 16.760 40.054 20.744 1.00 22.00 304 ARG A CA 1
ATOM 1524 C C . ARG A 1 210 ? 15.583 40.775 20.101 1.00 28.00 304 ARG A C 1
ATOM 1525 O O . ARG A 1 210 ? 14.673 40.134 19.601 1.00 26.06 304 ARG A O 1
ATOM 1533 N N . LYS A 1 211 ? 15.598 42.105 20.130 1.00 28.55 305 LYS A N 1
ATOM 1534 C CA . LYS A 1 211 ? 14.541 42.917 19.568 1.00 29.53 305 LYS A CA 1
ATOM 1535 C C . LYS A 1 211 ? 14.712 43.082 18.064 1.00 32.33 305 LYS A C 1
ATOM 1536 O O . LYS A 1 211 ? 15.839 43.123 17.543 1.00 30.43 305 LYS A O 1
ATOM 1542 N N . ASN A 1 212 ? 13.562 43.159 17.379 1.00 27.60 306 ASN A N 1
ATOM 1543 C CA . ASN A 1 212 ? 13.430 43.417 15.952 1.00 27.12 306 ASN A CA 1
ATOM 1544 C C . ASN A 1 212 ? 13.660 44.905 15.735 1.00 29.94 306 ASN A C 1
ATOM 1545 O O . ASN A 1 212 ? 13.336 45.699 16.618 1.00 29.11 306 ASN A O 1
ATOM 1550 N N . LEU A 1 213 ? 14.230 45.281 14.586 1.00 25.58 307 LEU A N 1
ATOM 1551 C CA . LEU A 1 213 ? 14.559 46.682 14.292 1.00 25.90 307 LEU A CA 1
ATOM 1552 C C . LEU A 1 213 ? 13.523 47.395 13.426 1.00 31.01 307 LEU A C 1
ATOM 1553 O O . LEU A 1 213 ? 13.430 47.135 12.228 1.00 30.70 307 LEU A O 1
ATOM 1558 N N . GLN A 1 214 ? 12.727 48.277 14.047 1.00 29.97 308 GLN A N 1
ATOM 1559 C CA . GLN A 1 214 ? 11.672 49.066 13.390 1.00 30.37 308 GLN A CA 1
ATOM 1560 C C . GLN A 1 214 ? 12.331 50.122 12.496 1.00 32.37 308 GLN A C 1
ATOM 1561 O O . GLN A 1 214 ? 13.386 50.631 12.847 1.00 32.18 308 GLN A O 1
ATOM 1567 N N . ASN A 1 215 ? 11.741 50.394 11.316 1.00 29.34 309 ASN A N 1
ATOM 1568 C CA . ASN A 1 215 ? 12.207 51.349 10.283 1.00 28.98 309 ASN A CA 1
ATOM 1569 C C . ASN A 1 215 ? 13.592 51.015 9.726 1.00 32.03 309 ASN A C 1
ATOM 1570 O O . ASN A 1 215 ? 14.321 51.886 9.253 1.00 32.05 309 ASN A O 1
ATOM 1575 N N . ALA A 1 216 ? 13.941 49.736 9.766 1.00 27.01 310 ALA A N 1
ATOM 1576 C CA . ALA A 1 216 ? 15.221 49.264 9.303 1.00 25.72 310 ALA A CA 1
ATOM 1577 C C . ALA A 1 216 ? 15.025 48.038 8.449 1.00 26.54 310 ALA A C 1
ATOM 1578 O O . ALA A 1 216 ? 14.175 47.210 8.730 1.00 23.29 310 ALA A O 1
ATOM 1580 N N . LYS A 1 217 ? 15.872 47.914 7.445 1.00 24.92 311 LYS A N 1
ATOM 1581 C CA . LYS A 1 217 ? 15.964 46.829 6.487 1.00 25.84 311 LYS A CA 1
ATOM 1582 C C . LYS A 1 217 ? 17.442 46.395 6.535 1.00 27.32 311 LYS A C 1
ATOM 1583 O O . LYS A 1 217 ? 18.311 47.250 6.521 1.00 27.30 311 LYS A O 1
ATOM 1589 N N . PHE A 1 218 ? 17.735 45.089 6.589 1.00 23.17 312 PHE A N 1
ATOM 1590 C CA . PHE A 1 218 ? 19.125 44.620 6.516 1.00 21.49 312 PHE A CA 1
ATOM 1591 C C . PHE A 1 218 ? 19.647 44.845 5.091 1.00 26.85 312 PHE A C 1
ATOM 1592 O O . PHE A 1 218 ? 18.900 44.688 4.114 1.00 26.80 312 PHE A O 1
ATOM 1600 N N . GLY A 1 219 ? 20.931 45.156 4.977 1.00 23.83 313 GLY A N 1
ATOM 1601 C CA . GLY A 1 219 ? 21.558 45.358 3.681 1.00 23.01 313 GLY A CA 1
ATOM 1602 C C . GLY A 1 219 ? 22.958 44.791 3.642 1.00 25.38 313 GLY A C 1
ATOM 1603 O O . GLY A 1 219 ? 23.400 44.131 4.594 1.00 22.35 313 GLY A O 1
ATOM 1604 N N . LEU A 1 220 ? 23.656 45.040 2.526 1.00 23.14 314 LEU A N 1
ATOM 1605 C CA . LEU A 1 220 ? 25.026 44.579 2.309 1.00 25.22 314 LEU A CA 1
ATOM 1606 C C . LEU A 1 220 ? 25.860 45.778 1.933 1.00 32.79 314 LEU A C 1
ATOM 1607 O O . LEU A 1 220 ? 25.500 46.516 1.014 1.00 31.95 314 LEU A O 1
ATOM 1612 N N . TRP A 1 221 ? 26.904 46.038 2.716 1.00 33.02 315 TRP A N 1
ATOM 1613 C CA . TRP A 1 221 ? 27.795 47.179 2.526 1.00 35.41 315 TRP A CA 1
ATOM 1614 C C . TRP A 1 221 ? 28.702 46.929 1.334 1.00 38.90 315 TRP A C 1
ATOM 1615 O O . TRP A 1 221 ? 29.419 45.931 1.300 1.00 38.59 315 TRP A O 1
ATOM 1626 N N . VAL A 1 222 ? 28.608 47.794 0.328 1.00 36.61 316 VAL A N 1
ATOM 1627 C CA . VAL A 1 222 ? 29.371 47.681 -0.914 1.00 37.17 316 VAL A CA 1
ATOM 1628 C C . VAL A 1 222 ? 29.841 49.086 -1.299 1.00 44.78 316 VAL A C 1
ATOM 1629 O O . VAL A 1 222 ? 29.011 49.996 -1.429 1.00 43.95 316 VAL A O 1
ATOM 1633 N N . ASP A 1 223 ? 31.176 49.249 -1.469 1.00 44.69 317 ASP A N 1
ATOM 1634 C CA . ASP A 1 223 ? 31.862 50.480 -1.898 1.00 45.41 317 ASP A CA 1
ATOM 1635 C C . ASP A 1 223 ? 31.331 51.769 -1.237 1.00 47.31 317 ASP A C 1
ATOM 1636 O O . ASP A 1 223 ? 30.977 52.728 -1.927 1.00 48.36 317 ASP A O 1
ATOM 1641 N N . GLY A 1 224 ? 31.219 51.761 0.082 1.00 41.47 318 GLY A N 1
ATOM 1642 C CA . GLY A 1 224 ? 30.748 52.933 0.811 1.00 40.47 318 GLY A CA 1
ATOM 1643 C C . GLY A 1 224 ? 29.252 53.170 0.872 1.00 43.00 318 GLY A C 1
ATOM 1644 O O . GLY A 1 224 ? 28.813 54.211 1.378 1.00 41.58 318 GLY A O 1
ATOM 1645 N N . ASN A 1 225 ? 28.446 52.204 0.399 1.00 39.07 319 ASN A N 1
ATOM 1646 C CA . ASN A 1 225 ? 26.991 52.345 0.476 1.00 37.89 319 ASN A CA 1
ATOM 1647 C C . ASN A 1 225 ? 26.334 51.039 0.915 1.00 39.83 319 ASN A C 1
ATOM 1648 O O . ASN A 1 225 ? 26.859 49.964 0.631 1.00 38.81 319 ASN A O 1
ATOM 1653 N N . CYS A 1 226 ? 25.203 51.142 1.627 1.00 36.40 320 CYS A N 1
ATOM 1654 C CA . CYS A 1 226 ? 24.436 49.998 2.083 1.00 35.27 320 CYS A CA 1
ATOM 1655 C C . CYS A 1 226 ? 23.442 49.619 0.988 1.00 35.99 320 CYS A C 1
ATOM 1656 O O . CYS A 1 226 ? 22.471 50.329 0.721 1.00 37.42 320 CYS A O 1
ATOM 1659 N N . GLU A 1 227 ? 23.739 48.530 0.307 1.00 29.12 321 GLU A N 1
ATOM 1660 C CA . GLU A 1 227 ? 22.928 48.042 -0.800 1.00 28.41 321 GLU A CA 1
ATOM 1661 C C . GLU A 1 227 ? 21.879 47.031 -0.320 1.00 32.69 321 GLU A C 1
ATOM 1662 O O . GLU A 1 227 ? 22.116 46.289 0.648 1.00 30.91 321 GLU A O 1
ATOM 1668 N N . ASP A 1 228 ? 20.751 46.962 -1.042 1.00 28.96 322 ASP A N 1
ATOM 1669 C CA . ASP A 1 228 ? 19.692 46.002 -0.782 1.00 29.05 322 ASP A CA 1
ATOM 1670 C C . ASP A 1 228 ? 20.213 44.575 -0.948 1.00 31.83 322 ASP A C 1
ATOM 1671 O O . ASP A 1 228 ? 21.094 44.345 -1.774 1.00 31.57 322 ASP A O 1
ATOM 1676 N N . ILE A 1 229 ? 19.620 43.611 -0.218 1.00 27.50 323 ILE A N 1
ATOM 1677 C CA . ILE A 1 229 ? 19.941 42.199 -0.394 1.00 26.26 323 ILE A CA 1
ATOM 1678 C C . ILE A 1 229 ? 19.524 41.913 -1.862 1.00 29.70 323 ILE A C 1
ATOM 1679 O O . ILE A 1 229 ? 18.379 42.190 -2.223 1.00 28.06 323 ILE A O 1
ATOM 1684 N N . PRO A 1 230 ? 20.457 41.458 -2.738 1.00 27.49 324 PRO A N 1
ATOM 1685 C CA . PRO A 1 230 ? 20.131 41.358 -4.169 1.00 26.07 324 PRO A CA 1
ATOM 1686 C C . PRO A 1 230 ? 19.205 40.222 -4.585 1.00 30.76 324 PRO A C 1
ATOM 1687 O O . PRO A 1 230 ? 18.630 40.255 -5.685 1.00 32.03 324 PRO A O 1
ATOM 1691 N N . HIS A 1 231 ? 19.058 39.226 -3.721 1.00 25.38 325 HIS A N 1
ATOM 1692 C CA . HIS A 1 231 ? 18.168 38.098 -3.958 1.00 24.85 325 HIS A CA 1
ATOM 1693 C C . HIS A 1 231 ? 17.554 37.631 -2.629 1.00 26.84 325 HIS A C 1
ATOM 1694 O O . HIS A 1 231 ? 18.279 37.244 -1.700 1.00 25.26 325 HIS A O 1
ATOM 1701 N N . VAL A 1 232 ? 16.225 37.708 -2.537 1.00 21.89 326 VAL A N 1
ATOM 1702 C CA . VAL A 1 232 ? 15.438 37.309 -1.350 1.00 20.51 326 VAL A CA 1
ATOM 1703 C C . VAL A 1 232 ? 14.382 36.277 -1.734 1.00 24.93 326 VAL A C 1
ATOM 1704 O O . VAL A 1 232 ? 14.031 36.178 -2.904 1.00 26.95 326 VAL A O 1
ATOM 1708 N N . ASN A 1 233 ? 13.840 35.561 -0.754 1.00 20.56 327 ASN A N 1
ATOM 1709 C CA . ASN A 1 233 ? 12.781 34.570 -0.944 1.00 20.20 327 ASN A CA 1
ATOM 1710 C C . ASN A 1 233 ? 11.563 35.159 -0.250 1.00 24.19 327 ASN A C 1
ATOM 1711 O O . ASN A 1 233 ? 11.588 35.326 0.977 1.00 22.20 327 ASN A O 1
ATOM 1716 N N . GLU A 1 234 ? 10.570 35.604 -1.051 1.00 19.51 328 GLU A N 1
ATOM 1717 C CA . GLU A 1 234 ? 9.373 36.297 -0.567 1.00 20.47 328 GLU A CA 1
ATOM 1718 C C . GLU A 1 234 ? 8.261 35.360 -0.168 1.00 24.72 328 GLU A C 1
ATOM 1719 O O . GLU A 1 234 ? 7.750 34.598 -0.989 1.00 24.81 328 GLU A O 1
ATOM 1725 N N . PHE A 1 235 ? 7.873 35.443 1.092 1.00 22.03 329 PHE A N 1
ATOM 1726 C CA . PHE A 1 235 ? 6.787 34.670 1.688 1.00 22.12 329 PHE A CA 1
ATOM 1727 C C . PHE A 1 235 ? 5.804 35.683 2.261 1.00 27.27 329 PHE A C 1
ATOM 1728 O O . PHE A 1 235 ? 6.221 36.653 2.917 1.00 27.69 329 PHE A O 1
ATOM 1736 N N . PRO A 1 236 ? 4.498 35.494 2.020 1.00 22.47 330 PRO A N 1
ATOM 1737 C CA . PRO A 1 236 ? 3.513 36.428 2.594 1.00 21.51 330 PRO A CA 1
ATOM 1738 C C . PRO A 1 236 ? 3.304 36.188 4.099 1.00 24.73 330 PRO A C 1
ATOM 1739 O O . PRO A 1 236 ? 3.285 35.040 4.536 1.00 25.14 330 PRO A O 1
ATOM 1743 N N . ALA A 1 237 ? 3.146 37.264 4.876 1.00 20.60 331 ALA A N 1
ATOM 1744 C CA . ALA A 1 237 ? 2.937 37.233 6.340 1.00 20.60 331 ALA A CA 1
ATOM 1745 C C . ALA A 1 237 ? 2.072 38.418 6.792 1.00 23.80 331 ALA A C 1
ATOM 1746 O O . ALA A 1 237 ? 2.406 39.569 6.478 1.00 22.10 331 ALA A O 1
ATOM 1748 N N . ILE A 1 238 ? 0.958 38.142 7.515 1.00 21.04 332 ILE A N 1
ATOM 1749 C CA . ILE A 1 238 ? 0.040 39.183 7.979 1.00 21.82 332 ILE A CA 1
ATOM 1750 C C . ILE A 1 238 ? 0.659 40.210 8.948 1.00 29.11 332 ILE A C 1
ATOM 1751 O O . ILE A 1 238 ? 0.240 41.359 8.957 1.00 31.15 332 ILE A O 1
ATOM 1756 N N . ASP A 1 239 ? 1.640 39.804 9.764 1.00 24.97 333 ASP A N 1
ATOM 1757 C CA . ASP A 1 239 ? 2.267 40.699 10.745 1.00 23.56 333 ASP A CA 1
ATOM 1758 C C . ASP A 1 239 ? 3.673 40.216 11.004 1.00 23.94 333 ASP A C 1
ATOM 1759 O O . ASP A 1 239 ? 4.064 39.158 10.500 1.00 23.04 333 ASP A O 1
ATOM 1764 N N . LEU A 1 240 ? 4.413 40.971 11.818 1.00 21.26 334 LEU A N 1
ATOM 1765 C CA . LEU A 1 240 ? 5.794 40.666 12.207 1.00 20.43 334 LEU A CA 1
ATOM 1766 C C . LEU A 1 240 ? 5.938 39.299 12.868 1.00 23.04 334 LEU A C 1
ATOM 1767 O O . LEU A 1 240 ? 6.841 38.556 12.514 1.00 25.27 334 LEU A O 1
ATOM 1772 N N . PHE A 1 241 ? 5.049 38.949 13.763 1.00 18.13 335 PHE A N 1
ATOM 1773 C CA . PHE A 1 241 ? 5.099 37.641 14.415 1.00 20.03 335 PHE A CA 1
ATOM 1774 C C . PHE A 1 241 ? 5.109 36.463 13.410 1.00 23.07 335 PHE A C 1
ATOM 1775 O O . PHE A 1 241 ? 5.898 35.519 13.583 1.00 21.99 335 PHE A O 1
ATOM 1783 N N . GLU A 1 242 ? 4.227 36.516 12.377 1.00 19.89 336 GLU A N 1
ATOM 1784 C CA . GLU A 1 242 ? 4.139 35.488 11.333 1.00 20.29 336 GLU A CA 1
ATOM 1785 C C . GLU A 1 242 ? 5.398 35.452 10.479 1.00 24.36 336 GLU A C 1
ATOM 1786 O O . GLU A 1 242 ? 5.776 34.362 10.063 1.00 23.60 336 GLU A O 1
ATOM 1792 N N . CYS A 1 243 ? 6.029 36.636 10.194 1.00 21.98 337 CYS A N 1
ATOM 1793 C CA . CYS A 1 243 ? 7.303 36.715 9.449 1.00 23.80 337 CYS A CA 1
ATOM 1794 C C . CYS A 1 243 ? 8.407 36.033 10.305 1.00 27.63 337 CYS A C 1
ATOM 1795 O O . CYS A 1 243 ? 9.157 35.195 9.776 1.00 28.40 337 CYS A O 1
ATOM 1798 N N . ASN A 1 244 ? 8.449 36.329 11.634 1.00 22.17 338 ASN A N 1
ATOM 1799 C CA . ASN A 1 244 ? 9.441 35.704 12.532 1.00 21.41 338 ASN A CA 1
ATOM 1800 C C . ASN A 1 244 ? 9.262 34.175 12.606 1.00 24.19 338 ASN A C 1
ATOM 1801 O O . ASN A 1 244 ? 10.251 33.463 12.543 1.00 22.72 338 ASN A O 1
ATOM 1806 N N . LYS A 1 245 ? 7.998 33.674 12.634 1.00 21.93 339 LYS A N 1
ATOM 1807 C CA . LYS A 1 245 ? 7.663 32.243 12.572 1.00 22.75 339 LYS A CA 1
ATOM 1808 C C . LYS A 1 245 ? 8.255 31.621 11.303 1.00 27.54 339 LYS A C 1
ATOM 1809 O O . LYS A 1 245 ? 8.811 30.541 11.368 1.00 28.73 339 LYS A O 1
ATOM 1815 N N . LEU A 1 246 ? 8.113 32.307 10.150 1.00 25.40 340 LEU A N 1
ATOM 1816 C CA . LEU A 1 246 ? 8.597 31.853 8.836 1.00 24.76 340 LEU A CA 1
ATOM 1817 C C . LEU A 1 246 ? 10.099 31.794 8.795 1.00 26.33 340 LEU A C 1
ATOM 1818 O O . LEU A 1 246 ? 10.643 30.788 8.367 1.00 26.64 340 LEU A O 1
ATOM 1823 N N . VAL A 1 247 ? 10.778 32.859 9.262 1.00 20.59 341 VAL A N 1
ATOM 1824 C CA . VAL A 1 247 ? 12.253 32.893 9.325 1.00 19.58 341 VAL A CA 1
ATOM 1825 C C . VAL A 1 247 ? 12.754 31.716 10.207 1.00 23.41 341 VAL A C 1
ATOM 1826 O O . VAL A 1 247 ? 13.649 30.972 9.793 1.00 22.58 341 VAL A O 1
ATOM 1830 N N . PHE A 1 248 ? 12.116 31.515 11.380 1.00 19.41 342 PHE A N 1
ATOM 1831 C CA . PHE A 1 248 ? 12.433 30.412 12.302 1.00 19.36 342 PHE A CA 1
ATOM 1832 C C . PHE A 1 248 ? 12.330 29.031 11.613 1.00 23.66 342 PHE A C 1
ATOM 1833 O O . PHE A 1 248 ? 13.247 28.219 11.728 1.00 22.98 342 PHE A O 1
ATOM 1841 N N . GLU A 1 249 ? 11.202 28.775 10.916 1.00 21.32 343 GLU A N 1
ATOM 1842 C CA . GLU A 1 249 ? 10.912 27.551 10.175 1.00 21.88 343 GLU A CA 1
ATOM 1843 C C . GLU A 1 249 ? 11.977 27.217 9.135 1.00 24.95 343 GLU A C 1
ATOM 1844 O O . GLU A 1 249 ? 12.283 26.049 8.938 1.00 26.31 343 GLU A O 1
ATOM 1850 N N . LEU A 1 250 ? 12.544 28.228 8.479 1.00 21.90 344 LEU A N 1
ATOM 1851 C CA . LEU A 1 250 ? 13.523 28.045 7.404 1.00 22.96 344 LEU A CA 1
ATOM 1852 C C . LEU A 1 250 ? 14.973 28.201 7.860 1.00 25.59 344 LEU A C 1
ATOM 1853 O O . LEU A 1 250 ? 15.878 28.040 7.046 1.00 25.10 344 LEU A O 1
ATOM 1858 N N . SER A 1 251 ? 15.193 28.538 9.146 1.00 21.65 345 SER A N 1
ATOM 1859 C CA . SER A 1 251 ? 16.500 28.833 9.730 1.00 20.00 345 SER A CA 1
ATOM 1860 C C . SER A 1 251 ? 17.418 27.645 9.810 1.00 23.46 345 SER A C 1
ATOM 1861 O O . SER A 1 251 ? 16.998 26.516 9.531 1.00 22.16 345 SER A O 1
ATOM 1864 N N . ALA A 1 252 ? 18.676 27.897 10.218 1.00 21.31 346 ALA A N 1
ATOM 1865 C CA . ALA A 1 252 ? 19.683 26.839 10.416 1.00 21.45 346 ALA A CA 1
ATOM 1866 C C . ALA A 1 252 ? 19.077 25.665 11.231 1.00 22.61 346 ALA A C 1
ATOM 1867 O O . ALA A 1 252 ? 18.444 25.861 12.272 1.00 20.12 346 ALA A O 1
ATOM 1869 N N . SER A 1 253 ? 19.235 24.462 10.718 1.00 20.66 347 SER A N 1
ATOM 1870 C CA . SER A 1 253 ? 18.696 23.293 11.356 1.00 22.15 347 SER A CA 1
ATOM 1871 C C . SER A 1 253 ? 19.736 22.180 11.332 1.00 28.37 347 SER A C 1
ATOM 1872 O O . SER A 1 253 ? 20.364 21.946 10.296 1.00 26.03 347 SER A O 1
ATOM 1875 N N . ASP A 1 254 ? 19.932 21.517 12.487 1.00 28.06 348 ASP A N 1
ATOM 1876 C CA . ASP A 1 254 ? 20.887 20.408 12.664 1.00 28.65 348 ASP A CA 1
ATOM 1877 C C . ASP A 1 254 ? 20.207 19.037 12.514 1.00 36.54 348 ASP A C 1
ATOM 1878 O O . ASP A 1 254 ? 20.752 18.010 12.907 1.00 36.16 348 ASP A O 1
ATOM 1883 N N . GLN A 1 255 ? 19.050 19.034 11.875 1.00 37.73 349 GLN A N 1
ATOM 1884 C CA . GLN A 1 255 ? 18.260 17.853 11.601 1.00 41.81 349 GLN A CA 1
ATOM 1885 C C . GLN A 1 255 ? 17.644 17.971 10.205 1.00 54.22 349 GLN A C 1
ATOM 1886 O O . GLN A 1 255 ? 17.010 18.991 9.923 1.00 54.51 349 GLN A O 1
ATOM 1892 N N . PRO A 1 256 ? 17.750 16.942 9.332 1.00 58.04 350 PRO A N 1
ATOM 1893 C CA . PRO A 1 256 ? 17.062 17.030 8.024 1.00 60.19 350 PRO A CA 1
ATOM 1894 C C . PRO A 1 256 ? 15.529 16.982 8.226 1.00 71.00 350 PRO A C 1
ATOM 1895 O O . PRO A 1 256 ? 15.034 16.045 8.863 1.00 71.60 350 PRO A O 1
ATOM 1899 N N . LYS A 1 257 ? 14.789 18.025 7.753 1.00 71.24 351 LYS A N 1
ATOM 1900 C CA . LYS A 1 257 ? 13.322 18.148 7.899 1.00 72.64 351 LYS A CA 1
ATOM 1901 C C . LYS A 1 257 ? 12.533 16.915 7.408 1.00 79.11 351 LYS A C 1
ATOM 1902 O O . LYS A 1 257 ? 13.004 16.194 6.518 1.00 78.84 351 LYS A O 1
ATOM 1904 N N . GLN A 1 258 ? 11.341 16.675 8.006 1.00 76.78 352 GLN A N 1
ATOM 1905 C CA . GLN A 1 258 ? 10.481 15.532 7.686 1.00 114.41 352 GLN A CA 1
ATOM 1906 C C . GLN A 1 258 ? 9.069 15.945 7.267 1.00 151.80 352 GLN A C 1
ATOM 1907 O O . GLN A 1 258 ? 8.374 16.642 8.005 1.00 118.03 352 GLN A O 1
ATOM 1909 N N . ASP A 1 294 ? 30.293 16.146 12.591 1.00 82.00 388 ASP A N 1
ATOM 1910 C CA . ASP A 1 294 ? 29.753 17.049 11.573 1.00 81.89 388 ASP A CA 1
ATOM 1911 C C . ASP A 1 294 ? 28.876 16.299 10.544 1.00 84.18 388 ASP A C 1
ATOM 1912 O O . ASP A 1 294 ? 29.092 16.403 9.332 1.00 84.67 388 ASP A O 1
ATOM 1917 N N . ARG A 1 295 ? 27.867 15.557 11.038 1.00 78.50 389 ARG A N 1
ATOM 1918 C CA . ARG A 1 295 ? 26.958 14.792 10.169 1.00 77.22 389 ARG A CA 1
ATOM 1919 C C . ARG A 1 295 ? 25.917 15.720 9.502 1.00 76.74 389 ARG A C 1
ATOM 1920 O O . ARG A 1 295 ? 26.022 15.996 8.299 1.00 76.66 389 ARG A O 1
ATOM 1928 N N . TYR A 1 296 ? 24.937 16.216 10.295 1.00 68.20 390 TYR A N 1
ATOM 1929 C CA . TYR A 1 296 ? 23.861 17.091 9.832 1.00 65.68 390 TYR A CA 1
ATOM 1930 C C . TYR A 1 296 ? 24.000 18.531 10.396 1.00 60.60 390 TYR A C 1
ATOM 1931 O O . TYR A 1 296 ? 23.101 19.363 10.210 1.00 62.05 390 TYR A O 1
ATOM 1940 N N . LYS A 1 297 ? 25.152 18.824 11.024 1.00 47.08 391 LYS A N 1
ATOM 1941 C CA . LYS A 1 297 ? 25.512 20.099 11.642 1.00 43.27 391 LYS A CA 1
ATOM 1942 C C . LYS A 1 297 ? 25.536 21.301 10.684 1.00 41.25 391 LYS A C 1
ATOM 1943 O O . LYS A 1 297 ? 26.396 21.392 9.813 1.00 41.24 391 LYS A O 1
ATOM 1949 N N . SER A 1 298 ? 24.592 22.232 10.866 1.00 32.90 392 SER A N 1
ATOM 1950 C CA . SER A 1 298 ? 24.478 23.460 10.070 1.00 29.48 392 SER A CA 1
ATOM 1951 C C . SER A 1 298 ? 25.600 24.445 10.363 1.00 31.92 392 SER A C 1
ATOM 1952 O O . SER A 1 298 ? 25.913 25.265 9.509 1.00 31.16 392 SER A O 1
ATOM 1955 N N . HIS A 1 299 ? 26.117 24.444 11.615 1.00 29.29 393 HIS A N 1
ATOM 1956 C CA . HIS A 1 299 ? 27.089 25.395 12.149 1.00 30.32 393 HIS A CA 1
ATOM 1957 C C . HIS A 1 299 ? 26.552 26.828 12.125 1.00 30.98 393 HIS A C 1
ATOM 1958 O O . HIS A 1 299 ? 27.334 27.760 12.152 1.00 30.95 393 HIS A O 1
ATOM 1965 N N . GLY A 1 300 ? 25.234 26.992 12.079 1.00 26.53 394 GLY A N 1
ATOM 1966 C CA . GLY A 1 300 ? 24.608 28.313 12.051 1.00 25.90 394 GLY A CA 1
ATOM 1967 C C . GLY A 1 300 ? 24.275 28.818 10.658 1.00 28.20 394 GLY A C 1
ATOM 1968 O O . GLY A 1 300 ? 23.805 29.936 10.534 1.00 26.80 394 GLY A O 1
ATOM 1969 N N . LYS A 1 301 ? 24.558 28.017 9.600 1.00 25.26 395 LYS A N 1
ATOM 1970 C CA . LYS A 1 301 ? 24.293 28.372 8.192 1.00 25.17 395 LYS A CA 1
ATOM 1971 C C . LYS A 1 301 ? 22.840 28.069 7.840 1.00 26.16 395 LYS A C 1
ATOM 1972 O O . LYS A 1 301 ? 22.354 26.988 8.122 1.00 25.62 395 LYS A O 1
ATOM 1978 N N . GLY A 1 302 ? 22.174 29.036 7.251 1.00 22.07 396 GLY A N 1
ATOM 1979 C CA . GLY A 1 302 ? 20.783 28.911 6.829 1.00 21.68 396 GLY A CA 1
ATOM 1980 C C . GLY A 1 302 ? 20.068 30.233 6.657 1.00 24.28 396 GLY A C 1
ATOM 1981 O O . GLY A 1 302 ? 20.682 31.302 6.735 1.00 23.38 396 GLY A O 1
ATOM 1982 N N . TYR A 1 303 ? 18.758 30.157 6.408 1.00 21.53 397 TYR A N 1
ATOM 1983 C CA . TYR A 1 303 ? 17.896 31.320 6.187 1.00 20.75 397 TYR A CA 1
ATOM 1984 C C . TYR A 1 303 ? 17.456 31.854 7.541 1.00 22.91 397 TYR A C 1
ATOM 1985 O O . TYR A 1 303 ? 16.340 31.606 7.983 1.00 20.86 397 TYR A O 1
ATOM 1994 N N . ASN A 1 304 ? 18.374 32.575 8.199 1.00 20.17 398 ASN A N 1
ATOM 1995 C CA . ASN A 1 304 ? 18.229 33.105 9.553 1.00 20.00 398 ASN A CA 1
ATOM 1996 C C . ASN A 1 304 ? 17.785 34.544 9.615 1.00 22.87 398 ASN A C 1
ATOM 1997 O O . ASN A 1 304 ? 17.534 35.013 10.711 1.00 21.79 398 ASN A O 1
ATOM 2002 N N . TRP A 1 305 ? 17.696 35.248 8.472 1.00 20.62 399 TRP A N 1
ATOM 2003 C CA . TRP A 1 305 ? 17.326 36.668 8.444 1.00 19.79 399 TRP A CA 1
ATOM 2004 C C . TRP A 1 305 ? 16.112 36.944 7.567 1.00 22.43 399 TRP A C 1
ATOM 2005 O O . TRP A 1 305 ? 15.902 36.287 6.554 1.00 21.14 399 TRP A O 1
ATOM 2016 N N . GLY A 1 306 ? 15.315 37.920 7.984 1.00 20.10 400 GLY A N 1
ATOM 2017 C CA . GLY A 1 306 ? 14.159 38.361 7.217 1.00 20.97 400 GLY A CA 1
ATOM 2018 C C . GLY A 1 306 ? 14.005 39.868 7.254 1.00 24.79 400 GLY A C 1
ATOM 2019 O O . GLY A 1 306 ? 14.280 40.502 8.275 1.00 24.33 400 GLY A O 1
ATOM 2020 N N . ASN A 1 307 ? 13.568 40.447 6.153 1.00 21.23 401 ASN A N 1
ATOM 2021 C CA . ASN A 1 307 ? 13.208 41.865 6.115 1.00 21.46 401 ASN A CA 1
ATOM 2022 C C . ASN A 1 307 ? 11.683 41.872 5.957 1.00 27.37 401 ASN A C 1
ATOM 2023 O O . ASN A 1 307 ? 11.168 41.442 4.911 1.00 28.50 401 ASN A O 1
ATOM 2028 N N . TYR A 1 308 ? 10.953 42.298 6.996 1.00 22.19 402 TYR A N 1
ATOM 2029 C CA . TYR A 1 308 ? 9.502 42.325 6.881 1.00 20.30 402 TYR A CA 1
ATOM 2030 C C . TYR A 1 308 ? 8.967 43.673 6.347 1.00 24.31 402 TYR A C 1
ATOM 2031 O O . TYR A 1 308 ? 9.120 44.704 7.001 1.00 22.49 402 TYR A O 1
ATOM 2040 N N . ASN A 1 309 ? 8.295 43.651 5.174 1.00 22.77 403 ASN A N 1
ATOM 2041 C CA . ASN A 1 309 ? 7.662 44.854 4.654 1.00 22.15 403 ASN A CA 1
ATOM 2042 C C . ASN A 1 309 ? 6.245 44.887 5.251 1.00 26.44 403 ASN A C 1
ATOM 2043 O O . ASN A 1 309 ? 5.410 44.075 4.879 1.00 23.27 403 ASN A O 1
ATOM 2048 N N . THR A 1 310 ? 5.995 45.824 6.175 1.00 26.35 404 THR A N 1
ATOM 2049 C CA . THR A 1 310 ? 4.702 45.982 6.867 1.00 27.32 404 THR A CA 1
ATOM 2050 C C . THR A 1 310 ? 3.542 46.397 5.918 1.00 31.98 404 THR A C 1
ATOM 2051 O O . THR A 1 310 ? 2.390 46.089 6.199 1.00 31.32 404 THR A O 1
ATOM 2055 N N . GLU A 1 311 ? 3.866 47.075 4.807 1.00 30.00 405 GLU A N 1
ATOM 2056 C CA . GLU A 1 311 ? 2.888 47.542 3.820 1.00 30.76 405 GLU A CA 1
ATOM 2057 C C . GLU A 1 311 ? 2.439 46.482 2.810 1.00 32.69 405 GLU A C 1
ATOM 2058 O O . GLU A 1 311 ? 1.249 46.351 2.563 1.00 33.47 405 GLU A O 1
ATOM 2064 N N . THR A 1 312 ? 3.376 45.713 2.258 1.00 26.00 406 THR A N 1
ATOM 2065 C CA . THR A 1 312 ? 3.087 44.679 1.264 1.00 24.30 406 THR A CA 1
ATOM 2066 C C . THR A 1 312 ? 2.903 43.346 1.920 1.00 26.30 406 THR A C 1
ATOM 2067 O O . THR A 1 312 ? 2.618 42.365 1.239 1.00 26.31 406 THR A O 1
ATOM 2071 N N . GLN A 1 313 ? 3.104 43.288 3.242 1.00 22.78 407 GLN A N 1
ATOM 2072 C CA . GLN A 1 313 ? 2.931 42.058 4.035 1.00 22.50 407 GLN A CA 1
ATOM 2073 C C . GLN A 1 313 ? 3.759 40.912 3.452 1.00 24.49 407 GLN A C 1
ATOM 2074 O O . GLN A 1 313 ? 3.302 39.767 3.298 1.00 21.23 407 GLN A O 1
ATOM 2080 N N . LYS A 1 314 ? 5.020 41.251 3.181 1.00 22.82 408 LYS A N 1
ATOM 2081 C CA . LYS A 1 314 ? 5.994 40.348 2.587 1.00 23.36 408 LYS A CA 1
ATOM 2082 C C . LYS A 1 314 ? 7.148 40.132 3.536 1.00 26.41 408 LYS A C 1
ATOM 2083 O O . LYS A 1 314 ? 7.720 41.103 4.045 1.00 25.45 408 LYS A O 1
ATOM 2089 N N . CYS A 1 315 ? 7.472 38.867 3.793 1.00 24.38 409 CYS A N 1
ATOM 2090 C CA . CYS A 1 315 ? 8.631 38.495 4.631 1.00 26.16 409 CYS A CA 1
ATOM 2091 C C . CYS A 1 315 ? 9.745 38.069 3.612 1.00 29.23 409 CYS A C 1
ATOM 2092 O O . CYS A 1 315 ? 9.583 37.071 2.899 1.00 29.35 409 CYS A O 1
ATOM 2095 N N . GLU A 1 316 ? 10.800 38.907 3.466 1.00 21.84 410 GLU A N 1
ATOM 2096 C CA . GLU A 1 316 ? 11.904 38.713 2.503 1.00 19.63 410 GLU A CA 1
ATOM 2097 C C . GLU A 1 316 ? 13.049 38.048 3.241 1.00 22.47 410 GLU A C 1
ATOM 2098 O O . GLU A 1 316 ? 13.788 38.676 3.978 1.00 22.26 410 GLU A O 1
ATOM 2104 N N . ILE A 1 317 ? 13.142 36.749 3.055 1.00 19.46 411 ILE A N 1
ATOM 2105 C CA . ILE A 1 317 ? 14.026 35.835 3.716 1.00 18.84 411 ILE A CA 1
ATOM 2106 C C . ILE A 1 317 ? 15.285 35.553 2.886 1.00 21.89 411 ILE A C 1
ATOM 2107 O O . ILE A 1 317 ? 15.215 35.292 1.683 1.00 20.33 411 ILE A O 1
ATOM 2112 N N . PHE A 1 318 ? 16.441 35.625 3.563 1.00 18.20 412 PHE A N 1
ATOM 2113 C CA . PHE A 1 318 ? 17.734 35.449 2.931 1.00 17.68 412 PHE A CA 1
ATOM 2114 C C . PHE A 1 318 ? 18.713 34.676 3.838 1.00 23.68 412 PHE A C 1
ATOM 2115 O O . PHE A 1 318 ? 18.478 34.538 5.043 1.00 21.92 412 PHE A O 1
ATOM 2123 N N . ASN A 1 319 ? 19.792 34.150 3.238 1.00 21.31 413 ASN A N 1
ATOM 2124 C CA . ASN A 1 319 ? 20.710 33.242 3.910 1.00 21.04 413 ASN A CA 1
ATOM 2125 C C . ASN A 1 319 ? 22.171 33.650 3.912 1.00 25.50 413 ASN A C 1
ATOM 2126 O O . ASN A 1 319 ? 23.026 32.776 3.983 1.00 25.45 413 ASN A O 1
ATOM 2131 N N . VAL A 1 320 ? 22.475 34.957 3.877 1.00 22.33 414 VAL A N 1
ATOM 2132 C CA . VAL A 1 320 ? 23.875 35.415 3.982 1.00 22.64 414 VAL A CA 1
ATOM 2133 C C . VAL A 1 320 ? 23.893 36.393 5.115 1.00 24.72 414 VAL A C 1
ATOM 2134 O O . VAL A 1 320 ? 22.843 36.976 5.397 1.00 23.79 414 VAL A O 1
ATOM 2138 N N . LYS A 1 321 ? 25.042 36.597 5.776 1.00 22.22 415 LYS A N 1
ATOM 2139 C CA . LYS A 1 321 ? 25.045 37.591 6.843 1.00 22.66 415 LYS A CA 1
ATOM 2140 C C . LYS A 1 321 ? 24.890 39.035 6.312 1.00 24.20 415 LYS A C 1
ATOM 2141 O O . LYS A 1 321 ? 25.529 39.398 5.306 1.00 22.06 415 LYS A O 1
ATOM 2147 N N . PRO A 1 322 ? 24.003 39.840 6.951 1.00 19.76 416 PRO A N 1
ATOM 2148 C CA . PRO A 1 322 ? 23.863 41.247 6.543 1.00 20.10 416 PRO A CA 1
ATOM 2149 C C . PRO A 1 322 ? 25.017 42.050 7.154 1.00 27.66 416 PRO A C 1
ATOM 2150 O O . PRO A 1 322 ? 25.520 41.696 8.218 1.00 27.57 416 PRO A O 1
ATOM 2154 N N . THR A 1 323 ? 25.439 43.119 6.502 1.00 25.89 417 THR A N 1
ATOM 2155 C CA . THR A 1 323 ? 26.608 43.880 6.968 1.00 26.74 417 THR A CA 1
ATOM 2156 C C . THR A 1 323 ? 26.299 45.355 7.269 1.00 31.85 417 THR A C 1
ATOM 2157 O O . THR A 1 323 ? 27.185 46.091 7.722 1.00 29.71 417 THR A O 1
ATOM 2161 N N . 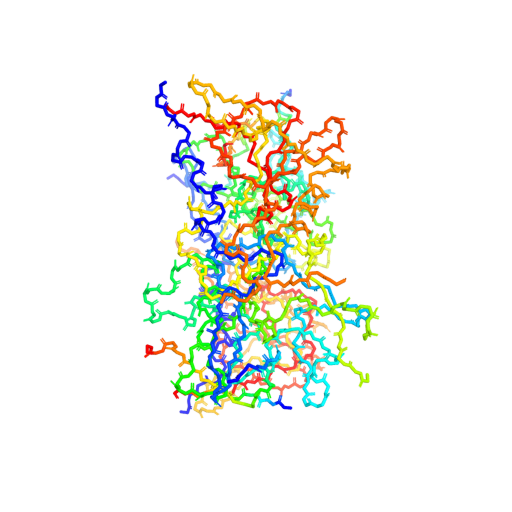CYS A 1 324 ? 25.026 45.771 7.084 1.00 30.70 418 CYS A N 1
ATOM 2162 C CA . CYS A 1 324 ? 24.608 47.142 7.396 1.00 31.96 418 CYS A CA 1
ATOM 2163 C C . CYS A 1 324 ? 23.092 47.216 7.489 1.00 32.22 418 CYS A C 1
ATOM 2164 O O . CYS A 1 324 ? 22.420 46.245 7.176 1.00 29.76 418 CYS A O 1
ATOM 2167 N N . LEU A 1 325 ? 22.558 48.373 7.901 1.00 29.52 419 LEU A N 1
ATOM 2168 C CA . LEU A 1 325 ? 21.114 48.631 7.941 1.00 29.91 419 LEU A CA 1
ATOM 2169 C C . LEU A 1 325 ? 20.762 49.780 7.017 1.00 33.63 419 LEU A C 1
ATOM 2170 O O . LEU A 1 325 ? 21.566 50.689 6.859 1.00 32.80 419 LEU A O 1
ATOM 2175 N N . ILE A 1 326 ? 19.560 49.725 6.404 1.00 30.66 420 ILE A N 1
ATOM 2176 C CA . ILE A 1 326 ? 19.004 50.767 5.539 1.00 30.31 420 ILE A CA 1
ATOM 2177 C C . ILE A 1 326 ? 17.791 51.291 6.305 1.00 32.84 420 ILE A C 1
ATOM 2178 O O . ILE A 1 326 ? 16.954 50.492 6.734 1.00 29.49 420 ILE A O 1
ATOM 2183 N N . ASN A 1 327 ? 17.714 52.621 6.502 1.00 31.58 421 ASN A N 1
ATOM 2184 C CA . ASN A 1 327 ? 16.582 53.268 7.167 1.00 31.77 421 ASN A CA 1
ATOM 2185 C C . ASN A 1 327 ? 15.404 53.314 6.169 1.00 36.24 421 ASN A C 1
ATOM 2186 O O . ASN A 1 327 ? 15.480 54.037 5.167 1.00 36.88 421 ASN A O 1
ATOM 2191 N N . ASP A 1 328 ? 14.367 52.484 6.401 1.00 32.12 422 ASP A N 1
ATOM 2192 C CA . ASP A 1 328 ? 13.168 52.388 5.545 1.00 31.73 422 ASP A CA 1
ATOM 2193 C C . ASP A 1 328 ? 11.914 52.154 6.406 1.00 36.18 422 ASP A C 1
ATOM 2194 O O . ASP A 1 328 ? 11.735 51.070 6.980 1.00 36.28 422 ASP A O 1
ATOM 2199 N N . LYS A 1 329 ? 11.053 53.188 6.484 1.00 32.46 423 LYS A N 1
ATOM 2200 C CA . LYS A 1 329 ? 9.796 53.255 7.248 1.00 32.77 423 LYS A CA 1
ATOM 2201 C C . LYS A 1 329 ? 8.850 52.072 7.054 1.00 35.54 423 LYS A C 1
ATOM 2202 O O . LYS A 1 329 ? 7.998 51.827 7.905 1.00 36.16 423 LYS A O 1
ATOM 2208 N N . SER A 1 330 ? 8.956 51.368 5.936 1.00 30.99 424 SER A N 1
ATOM 2209 C CA . SER A 1 330 ? 8.065 50.238 5.657 1.00 30.40 424 SER A CA 1
ATOM 2210 C C . SER A 1 330 ? 8.553 48.910 6.223 1.00 28.69 424 SER A C 1
ATOM 2211 O O . SER A 1 330 ? 7.811 47.944 6.165 1.00 28.53 424 SER A O 1
ATOM 2214 N N . TYR A 1 331 ? 9.789 48.861 6.718 1.00 23.81 425 TYR A N 1
ATOM 2215 C CA . TYR A 1 331 ? 10.454 47.647 7.167 1.00 24.17 425 TYR A CA 1
ATOM 2216 C C . TYR A 1 331 ? 10.700 47.449 8.644 1.00 28.79 425 TYR A C 1
ATOM 2217 O O . TYR A 1 331 ? 10.880 48.402 9.398 1.00 29.67 425 TYR A O 1
ATOM 2226 N N . ILE A 1 332 ? 10.737 46.172 9.031 1.00 24.08 426 ILE A N 1
ATOM 2227 C CA . ILE A 1 332 ? 11.151 45.662 10.335 1.00 23.42 426 ILE A CA 1
ATOM 2228 C C . ILE A 1 332 ? 12.160 44.555 10.040 1.00 27.00 426 ILE A C 1
ATOM 2229 O O . ILE A 1 332 ? 11.845 43.650 9.270 1.00 26.70 426 ILE A O 1
ATOM 2234 N N . ALA A 1 333 ? 13.387 44.643 10.601 1.00 24.42 427 ALA A N 1
ATOM 2235 C CA . ALA A 1 333 ? 14.427 43.615 10.389 1.00 23.58 427 ALA A CA 1
ATOM 2236 C C . ALA A 1 333 ? 14.365 42.598 11.537 1.00 26.03 427 ALA A C 1
ATOM 2237 O O . ALA A 1 333 ? 14.361 42.978 12.704 1.00 24.28 427 ALA A O 1
ATOM 2239 N N . THR A 1 334 ? 14.253 41.316 11.193 1.00 22.79 428 THR A N 1
ATOM 2240 C CA . THR A 1 334 ? 14.113 40.226 12.159 1.00 22.35 428 THR A CA 1
ATOM 2241 C C . THR A 1 334 ? 15.136 39.084 11.912 1.00 23.92 428 THR A C 1
ATOM 2242 O O . THR A 1 334 ? 15.730 39.005 10.840 1.00 23.90 428 THR A O 1
ATOM 2246 N N . THR A 1 335 ? 15.291 38.185 12.883 1.00 18.67 429 THR A N 1
ATOM 2247 C CA . THR A 1 335 ? 16.126 36.993 12.723 1.00 17.98 429 THR A CA 1
ATOM 2248 C C . THR A 1 335 ? 15.373 35.853 13.377 1.00 21.38 429 THR A C 1
ATOM 2249 O O . THR A 1 335 ? 14.497 36.096 14.199 1.00 21.18 429 THR A O 1
ATOM 2253 N N . ALA A 1 336 ? 15.760 34.613 13.052 1.00 19.83 430 ALA A N 1
ATOM 2254 C CA . ALA A 1 336 ? 15.251 33.377 13.625 1.00 19.85 430 ALA A CA 1
ATOM 2255 C C . ALA A 1 336 ? 15.404 33.381 15.154 1.00 25.08 430 ALA A C 1
ATOM 2256 O O . ALA A 1 336 ? 14.546 32.850 15.859 1.00 24.70 430 ALA A O 1
ATOM 2258 N N . LEU A 1 337 ? 16.508 33.984 15.663 1.00 22.14 431 LEU A N 1
ATOM 2259 C CA . LEU A 1 337 ? 16.824 34.080 17.089 1.00 21.61 431 LEU A CA 1
ATOM 2260 C C . LEU A 1 337 ? 15.999 35.137 17.816 1.00 24.44 431 LEU A C 1
ATOM 2261 O O . LEU A 1 337 ? 15.779 35.005 19.003 1.00 22.73 431 LEU A O 1
ATOM 2266 N N . SER A 1 338 ? 15.613 36.216 17.120 1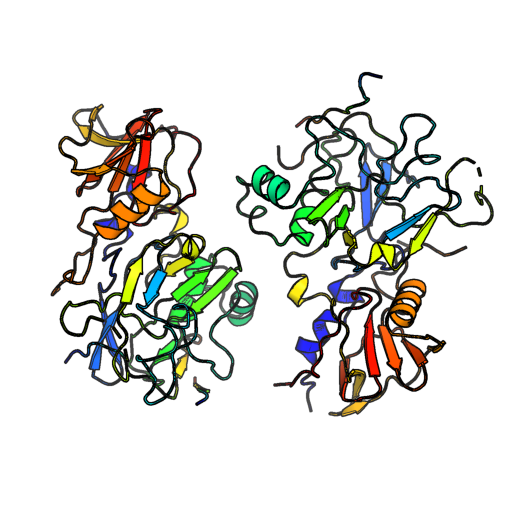.00 21.91 432 SER A N 1
ATOM 2267 C CA . SER A 1 338 ? 14.934 37.369 17.702 1.00 21.37 432 SER A CA 1
ATOM 2268 C C . SER A 1 338 ? 13.586 37.078 18.348 1.00 25.72 432 SER A C 1
ATOM 2269 O O . SER A 1 338 ? 12.904 36.104 17.999 1.00 25.23 432 SER A O 1
ATOM 2272 N N . HIS A 1 339 ? 13.210 37.941 19.290 1.00 22.70 433 HIS A N 1
ATOM 2273 C CA . HIS A 1 339 ? 11.902 37.905 19.934 1.00 24.25 433 HIS A CA 1
ATOM 2274 C C . HIS A 1 339 ? 10.823 38.037 18.822 1.00 27.63 433 HIS A C 1
ATOM 2275 O O . HIS A 1 339 ? 11.004 38.818 17.868 1.00 25.84 433 HIS A O 1
ATOM 2282 N N . PRO A 1 340 ? 9.738 37.248 18.865 1.00 26.30 434 PRO A N 1
ATOM 2283 C CA . PRO A 1 340 ? 8.764 37.318 17.761 1.00 26.70 434 PRO A CA 1
ATOM 2284 C C . PRO A 1 340 ? 7.871 38.567 17.745 1.00 32.76 434 PRO A C 1
ATOM 2285 O O . PRO A 1 340 ? 7.240 38.823 16.738 1.00 32.93 434 PRO A O 1
ATOM 2289 N N . ILE A 1 341 ? 7.864 39.361 18.830 1.00 32.61 435 ILE A N 1
ATOM 2290 C CA . ILE A 1 341 ? 7.016 40.534 19.027 1.00 34.00 435 ILE A CA 1
ATOM 2291 C C . ILE A 1 341 ? 7.758 41.849 19.361 1.00 37.45 435 ILE A C 1
ATOM 2292 O O . ILE A 1 341 ? 7.435 42.873 18.761 1.00 40.01 435 ILE A O 1
ATOM 2297 N N . GLU A 1 342 ? 8.691 41.844 20.324 1.00 30.58 436 GLU A N 1
ATOM 2298 C CA . GLU A 1 342 ? 9.425 43.041 20.746 1.00 31.09 436 GLU A CA 1
ATOM 2299 C C . GLU A 1 342 ? 10.171 43.718 19.595 1.00 34.66 436 GLU A C 1
ATOM 2300 O O . GLU A 1 342 ? 10.842 43.039 18.820 1.00 31.21 436 GLU A O 1
ATOM 2306 N N . VAL A 1 343 ? 10.027 45.058 19.495 1.00 34.43 437 VAL A N 1
ATOM 2307 C CA . VAL A 1 343 ? 10.644 45.954 18.517 1.00 35.41 437 VAL A CA 1
ATOM 2308 C C . VAL A 1 343 ? 11.433 47.024 19.226 1.00 42.13 437 VAL A C 1
ATOM 2309 O O . VAL A 1 343 ? 10.998 47.529 20.262 1.00 42.29 437 VAL A O 1
ATOM 2313 N N . GLU A 1 344 ? 12.567 47.400 18.639 1.00 40.84 438 GLU A N 1
ATOM 2314 C CA . GLU A 1 344 ? 13.415 48.503 19.070 1.00 42.46 438 GLU A CA 1
ATOM 2315 C C . GLU A 1 344 ? 12.880 49.673 18.214 1.00 50.02 438 GLU A C 1
ATOM 2316 O O . GLU A 1 344 ? 13.010 49.662 16.983 1.00 48.99 438 GLU A O 1
ATOM 2322 N N . ASN A 1 345 ? 12.181 50.605 18.873 1.00 49.78 439 ASN A N 1
ATOM 2323 C CA . ASN A 1 345 ? 11.477 51.753 18.287 1.00 51.29 439 ASN A CA 1
ATOM 2324 C C . ASN A 1 345 ? 12.246 52.678 17.347 1.00 56.71 439 ASN A C 1
ATOM 2325 O O . ASN A 1 345 ? 11.656 53.185 16.389 1.00 56.47 439 ASN A O 1
ATOM 2330 N N . ASN A 1 346 ? 13.530 52.922 17.610 1.00 54.55 440 ASN A N 1
ATOM 2331 C CA . ASN A 1 346 ? 14.248 53.853 16.746 1.00 55.70 440 ASN A CA 1
ATOM 2332 C C . ASN A 1 346 ? 15.405 53.251 15.979 1.00 59.28 440 ASN A C 1
ATOM 2333 O O . ASN A 1 346 ? 16.153 52.429 16.528 1.00 59.36 440 ASN A O 1
ATOM 2338 N N . PHE A 1 347 ? 15.575 53.723 14.715 1.00 53.65 441 PHE A N 1
ATOM 2339 C CA . PHE A 1 347 ? 16.676 53.366 13.829 1.00 52.33 441 PHE A CA 1
ATOM 2340 C C . PHE A 1 347 ? 17.992 53.809 14.504 1.00 60.83 441 PHE A C 1
ATOM 2341 O O . PHE A 1 347 ? 18.048 54.931 15.011 1.00 60.22 441 PHE A O 1
ATOM 2349 N N . PRO A 1 348 ? 19.036 52.942 14.551 1.00 61.51 442 PRO A N 1
ATOM 2350 C CA . PRO A 1 348 ? 20.279 53.312 15.254 1.00 62.61 442 PRO A CA 1
ATOM 2351 C C . PRO A 1 348 ? 21.108 54.423 14.646 1.00 72.10 442 PRO A C 1
ATOM 2352 O O . PRO A 1 348 ? 21.222 54.536 13.431 1.00 71.36 442 PRO A O 1
ATOM 2356 N N . SER A 1 349 ? 21.728 55.213 15.525 1.00 74.24 443 SER A N 1
ATOM 2357 C CA . SER A 1 349 ? 22.625 56.306 15.177 1.00 76.24 443 SER A CA 1
ATOM 2358 C C . SER A 1 349 ? 24.022 55.693 15.087 1.00 85.07 443 SER A C 1
ATOM 2359 O O . SER A 1 349 ? 24.566 55.251 16.106 1.00 85.65 443 SER A O 1
ATOM 2362 N N . VAL A 1 350 ? 24.569 55.583 13.863 1.00 84.13 444 VAL A N 1
ATOM 2363 C CA . VAL A 1 350 ? 25.898 55.000 13.679 1.00 85.05 444 VAL A CA 1
ATOM 2364 C C . VAL A 1 350 ? 26.978 56.101 13.580 1.00 92.38 444 VAL A C 1
ATOM 2365 O O . VAL A 1 350 ? 26.792 57.057 12.817 1.00 92.52 444 VAL A O 1
ATOM 2369 N N . PRO A 1 351 ? 28.042 56.058 14.428 1.00 90.78 445 PRO A N 1
ATOM 2370 C CA . PRO A 1 351 ? 29.049 57.136 14.385 1.00 96.09 445 PRO A CA 1
ATOM 2371 C C . PRO A 1 351 ? 29.982 57.095 13.170 1.00 129.33 445 PRO A C 1
ATOM 2372 O O . PRO A 1 351 ? 30.480 56.041 12.777 1.00 92.12 445 PRO A O 1
ATOM 2376 N N . MET B 1 12 ? 17.695 19.712 68.054 1.00 72.69 106 MET B N 1
ATOM 2377 C CA . MET B 1 12 ? 16.703 19.036 67.215 1.00 72.72 106 MET B CA 1
ATOM 2378 C C . MET B 1 12 ? 16.600 19.706 65.822 1.00 73.56 106 MET B C 1
ATOM 2379 O O . MET B 1 12 ? 16.680 19.017 64.802 1.00 74.32 106 MET B O 1
ATOM 2384 N N . GLY B 1 13 ? 16.458 21.036 65.805 1.00 65.46 107 GLY B N 1
ATOM 2385 C CA . GLY B 1 13 ? 16.345 21.828 64.584 1.00 62.20 107 GLY B CA 1
ATOM 2386 C C . GLY B 1 13 ? 14.907 22.012 64.144 1.00 58.04 107 GLY B C 1
ATOM 2387 O O . GLY B 1 13 ? 14.153 21.032 64.073 1.00 57.75 107 GLY B O 1
ATOM 2388 N N . ASN B 1 14 ? 14.517 23.271 63.844 1.00 47.68 108 ASN B N 1
ATOM 2389 C CA . ASN B 1 14 ? 13.148 23.592 63.412 1.00 44.20 108 ASN B CA 1
ATOM 2390 C C . ASN B 1 14 ? 12.908 23.338 61.915 1.00 41.03 108 ASN B C 1
ATOM 2391 O O . ASN B 1 14 ? 13.448 24.069 61.087 1.00 40.32 108 ASN B O 1
ATOM 2396 N N . PRO B 1 15 ? 12.052 22.359 61.545 1.00 34.23 109 PRO B N 1
ATOM 2397 C CA . PRO B 1 15 ? 11.762 22.142 60.107 1.00 33.76 109 PRO B CA 1
ATOM 2398 C C . PRO B 1 15 ? 10.833 23.200 59.475 1.00 35.66 109 PRO B C 1
ATOM 2399 O O . PRO B 1 15 ? 10.664 23.209 58.252 1.00 35.00 109 PRO B O 1
ATOM 2403 N N . TRP B 1 16 ? 10.202 24.062 60.314 1.00 30.49 110 TRP B N 1
ATOM 2404 C CA . TRP B 1 16 ? 9.228 25.090 59.911 1.00 28.83 110 TRP B CA 1
ATOM 2405 C C . TRP B 1 16 ? 9.827 26.416 59.457 1.00 31.94 110 TRP B C 1
ATOM 2406 O O . TRP B 1 16 ? 9.114 27.230 58.875 1.00 32.18 110 TRP B O 1
ATOM 2417 N N . THR B 1 17 ? 11.113 26.640 59.734 1.00 28.96 111 THR B N 1
ATOM 2418 C CA . THR B 1 17 ? 11.839 27.879 59.434 1.00 29.80 111 THR B CA 1
ATOM 2419 C C . THR B 1 17 ? 11.486 28.637 58.154 1.00 35.36 111 THR B C 1
ATOM 2420 O O . THR B 1 17 ? 11.107 29.802 58.226 1.00 35.17 111 THR B O 1
ATOM 2424 N N . GLU B 1 18 ? 11.682 28.011 57.002 1.00 33.62 112 GLU B N 1
ATOM 2425 C CA . GLU B 1 18 ? 11.470 28.639 55.705 1.00 34.29 112 GLU B CA 1
ATOM 2426 C C . GLU B 1 18 ? 10.004 28.881 55.457 1.00 33.76 112 GLU B C 1
ATOM 2427 O O . GLU B 1 18 ? 9.647 29.952 54.980 1.00 34.02 112 GLU B O 1
ATOM 2433 N N . TYR B 1 19 ? 9.159 27.912 55.819 1.00 27.34 113 TYR B N 1
ATOM 2434 C CA . TYR B 1 19 ? 7.711 28.001 55.667 1.00 26.55 113 TYR B CA 1
ATOM 2435 C C . TYR B 1 19 ? 7.123 29.181 56.493 1.00 28.53 113 TYR B C 1
ATOM 2436 O O . TYR B 1 19 ? 6.194 29.841 56.043 1.00 28.37 113 TYR B O 1
ATOM 2445 N N . MET B 1 20 ? 7.659 29.404 57.697 1.00 23.07 114 MET B N 1
ATOM 2446 C CA . MET B 1 20 ? 7.166 30.401 58.660 1.00 21.75 114 MET B CA 1
ATOM 2447 C C . MET B 1 20 ? 7.734 31.794 58.459 1.00 26.78 114 MET B C 1
ATOM 2448 O O . MET B 1 20 ? 7.355 32.725 59.191 1.00 26.90 114 MET B O 1
ATOM 2453 N N . ALA B 1 21 ? 8.647 31.937 57.484 1.00 23.11 115 ALA B N 1
ATOM 2454 C CA . ALA B 1 21 ? 9.346 33.188 57.204 1.00 23.90 115 ALA B CA 1
ATOM 2455 C C . ALA B 1 21 ? 8.380 34.339 56.925 1.00 26.54 115 ALA B C 1
ATOM 2456 O O . ALA B 1 21 ? 8.542 35.416 57.492 1.00 25.71 115 ALA B O 1
ATOM 2458 N N . LYS B 1 22 ? 7.347 34.083 56.117 1.00 23.08 116 LYS B N 1
ATOM 2459 C CA . LYS B 1 22 ? 6.322 35.077 55.771 1.00 23.14 116 LYS B CA 1
ATOM 2460 C C . LYS B 1 22 ? 5.443 35.563 56.937 1.00 26.55 116 LYS B C 1
ATOM 2461 O O . LYS B 1 22 ? 4.766 36.597 56.813 1.00 25.78 116 LYS B O 1
ATOM 2467 N N . TYR B 1 23 ? 5.452 34.814 58.063 1.00 21.57 117 TYR B N 1
ATOM 2468 C CA . TYR B 1 23 ? 4.649 35.164 59.235 1.00 20.39 117 TYR B CA 1
ATOM 2469 C C . TYR B 1 23 ? 5.448 36.000 60.223 1.00 23.98 117 TYR B C 1
ATOM 2470 O O . TYR B 1 23 ? 4.928 36.366 61.278 1.00 22.06 117 TYR B O 1
ATOM 2479 N N . ASP B 1 24 ? 6.719 36.311 59.867 1.00 21.17 118 ASP B N 1
ATOM 2480 C CA . ASP B 1 24 ? 7.583 37.164 60.691 1.00 21.48 118 ASP B CA 1
ATOM 2481 C C . ASP B 1 24 ? 7.351 38.589 60.212 1.00 26.40 118 ASP B C 1
ATOM 2482 O O . ASP B 1 24 ? 8.203 39.203 59.572 1.00 26.23 118 ASP B O 1
ATOM 2487 N N . ILE B 1 25 ? 6.181 39.106 60.575 1.00 25.64 119 ILE B N 1
ATOM 2488 C CA . ILE B 1 25 ? 5.632 40.407 60.182 1.00 25.92 119 ILE B CA 1
ATOM 2489 C C . ILE B 1 25 ? 6.514 41.619 60.428 1.00 29.15 119 ILE B C 1
ATOM 2490 O O . ILE B 1 25 ? 6.613 42.464 59.549 1.00 27.74 119 ILE B O 1
ATOM 2495 N N . GLU B 1 26 ? 7.261 41.622 61.543 1.00 27.21 120 GLU B N 1
ATOM 2496 C CA . GLU B 1 26 ? 8.207 42.675 61.907 1.00 27.97 120 GLU B CA 1
ATOM 2497 C C . GLU B 1 26 ? 9.361 42.766 60.916 1.00 33.25 120 GLU B C 1
ATOM 2498 O O . GLU B 1 26 ? 9.850 43.857 60.640 1.00 34.84 120 GLU B O 1
ATOM 2504 N N . GLU B 1 27 ? 9.777 41.626 60.363 1.00 29.40 121 GLU B N 1
ATOM 2505 C CA . GLU B 1 27 ? 10.852 41.527 59.384 1.00 29.19 121 GLU B CA 1
ATOM 2506 C C . GLU B 1 27 ? 10.342 41.692 57.928 1.00 33.28 121 GLU B C 1
ATOM 2507 O O . GLU B 1 27 ? 10.994 42.377 57.130 1.00 32.72 121 GLU B O 1
ATOM 2513 N N . VAL B 1 28 ? 9.241 40.984 57.559 1.00 26.80 122 VAL B N 1
ATOM 2514 C CA . VAL B 1 28 ? 8.770 40.967 56.165 1.00 25.27 122 VAL B CA 1
ATOM 2515 C C . VAL B 1 28 ? 7.956 42.188 55.726 1.00 29.20 122 VAL B C 1
ATOM 2516 O O . VAL B 1 28 ? 7.938 42.497 54.549 1.00 31.80 122 VAL B O 1
ATOM 2520 N N . HIS B 1 29 ? 7.280 42.849 56.660 1.00 22.57 123 HIS B N 1
ATOM 2521 C CA . HIS B 1 29 ? 6.439 44.021 56.408 1.00 20.96 123 HIS B CA 1
ATOM 2522 C C . HIS B 1 29 ? 7.126 45.259 56.979 1.00 25.03 123 HIS B C 1
ATOM 2523 O O . HIS B 1 29 ? 7.320 46.227 56.253 1.00 26.01 123 HIS B O 1
ATOM 2530 N N . GLY B 1 30 ? 7.524 45.184 58.249 1.00 21.29 124 GLY B N 1
ATOM 2531 C CA . GLY B 1 30 ? 8.320 46.197 58.934 1.00 22.29 124 GLY B CA 1
ATOM 2532 C C . GLY B 1 30 ? 7.680 47.539 59.189 1.00 28.66 124 GLY B C 1
ATOM 2533 O O . GLY B 1 30 ? 8.394 48.521 59.391 1.00 29.61 124 GLY B O 1
ATOM 2534 N N . SER B 1 31 ? 6.344 47.611 59.162 1.00 25.60 125 SER B N 1
ATOM 2535 C CA . SER B 1 31 ? 5.635 48.868 59.434 1.00 25.38 125 SER B CA 1
ATOM 2536 C C . SER B 1 31 ? 4.269 48.569 60.010 1.00 27.06 125 SER B C 1
ATOM 2537 O O . SER B 1 31 ? 3.922 47.393 60.150 1.00 25.96 125 SER B O 1
ATOM 2540 N N . GLY B 1 32 ? 3.502 49.614 60.317 1.00 22.09 126 GLY B N 1
ATOM 2541 C CA . GLY B 1 32 ? 2.130 49.481 60.797 1.00 21.80 126 GLY B CA 1
ATOM 2542 C C . GLY B 1 32 ? 1.268 48.771 59.768 1.00 23.01 126 GLY B C 1
ATOM 2543 O O . GLY B 1 32 ? 1.633 48.709 58.590 1.00 21.42 126 GLY B O 1
ATOM 2544 N N . ILE B 1 33 ? 0.148 48.177 60.204 1.00 20.23 127 ILE B N 1
ATOM 2545 C CA . ILE B 1 33 ? -0.775 47.462 59.307 1.00 19.38 127 ILE B CA 1
ATOM 2546 C C . ILE B 1 33 ? -2.099 48.225 59.270 1.00 25.82 127 ILE B C 1
ATOM 2547 O O . ILE B 1 33 ? -2.560 48.610 58.196 1.00 25.46 127 ILE B O 1
ATOM 2552 N N . ARG B 1 34 ? -2.700 48.431 60.448 1.00 23.10 128 ARG B N 1
ATOM 2553 C CA . ARG B 1 34 ? -3.947 49.167 60.628 1.00 23.09 128 ARG B CA 1
ATOM 2554 C C . ARG B 1 34 ? -3.725 50.606 60.106 1.00 26.96 128 ARG B C 1
ATOM 2555 O O . ARG B 1 34 ? -4.465 51.076 59.235 1.00 25.33 128 ARG B O 1
ATOM 2563 N N . VAL B 1 35 ? -2.662 51.264 60.605 1.00 24.11 129 VAL B N 1
ATOM 2564 C CA . VAL B 1 35 ? -2.201 52.569 60.154 1.00 22.75 129 VAL B CA 1
ATOM 2565 C C . VAL B 1 35 ? -0.716 52.384 59.841 1.00 25.55 129 VAL B C 1
ATOM 2566 O O . VAL B 1 35 ? 0.071 52.079 60.742 1.00 22.87 129 VAL B O 1
ATOM 2570 N N . ASP B 1 36 ? -0.341 52.496 58.551 1.00 23.39 130 ASP B N 1
ATOM 2571 C CA . ASP B 1 36 ? 1.058 52.358 58.126 1.00 23.80 130 ASP B CA 1
ATOM 2572 C C . ASP B 1 36 ? 1.575 53.769 57.809 1.00 30.09 130 ASP B C 1
ATOM 2573 O O . ASP B 1 36 ? 1.094 54.401 56.874 1.00 30.26 130 ASP B O 1
ATOM 2578 N N . LEU B 1 37 ? 2.486 54.284 58.640 1.00 28.46 131 LEU B N 1
ATOM 2579 C CA . LEU B 1 37 ? 3.131 55.611 58.485 1.00 27.25 131 LEU B CA 1
ATOM 2580 C C . LEU B 1 37 ? 4.538 55.466 59.008 1.00 31.18 131 LEU B C 1
ATOM 2581 O O . LEU B 1 37 ? 4.963 56.226 59.883 1.00 31.30 131 LEU B O 1
ATOM 2586 N N . GLY B 1 38 ? 5.224 54.432 58.519 1.00 28.70 132 GLY B N 1
ATOM 2587 C CA . GLY B 1 38 ? 6.541 54.048 59.023 1.00 29.38 132 GLY B CA 1
ATOM 2588 C C . GLY B 1 38 ? 7.762 54.759 58.474 1.00 34.81 132 GLY B C 1
ATOM 2589 O O . GLY B 1 38 ? 8.887 54.421 58.851 1.00 33.34 132 GLY B O 1
ATOM 2590 N N . GLU B 1 39 ? 7.557 55.687 57.541 1.00 32.83 133 GLU B N 1
ATOM 2591 C CA . GLU B 1 39 ? 8.627 56.476 56.935 1.00 33.63 133 GLU B CA 1
ATOM 2592 C C . GLU B 1 39 ? 8.209 57.929 56.887 1.00 40.60 133 GLU B C 1
ATOM 2593 O O . GLU B 1 39 ? 7.052 58.273 57.150 1.00 38.86 133 GLU B O 1
ATOM 2599 N N . ASP B 1 40 ? 9.169 58.780 56.565 1.00 40.81 134 ASP B N 1
ATOM 2600 C CA . ASP B 1 40 ? 8.970 60.214 56.409 1.00 41.93 134 ASP B CA 1
ATOM 2601 C C . ASP B 1 40 ? 9.535 60.578 55.030 1.00 46.44 134 ASP B C 1
ATOM 2602 O O . ASP B 1 40 ? 10.541 59.998 54.594 1.00 45.18 134 ASP B O 1
ATOM 2607 N N . ALA B 1 41 ? 8.841 61.475 54.318 1.00 43.60 135 ALA B N 1
ATOM 2608 C CA . ALA B 1 41 ? 9.236 61.935 52.987 1.00 42.92 135 ALA B CA 1
ATOM 2609 C C . ALA B 1 41 ? 9.105 63.461 52.871 1.00 46.43 135 ALA B C 1
ATOM 2610 O O . ALA B 1 41 ? 8.354 64.077 53.631 1.00 45.61 135 ALA B O 1
ATOM 2612 N N . GLU B 1 42 ? 9.865 64.070 51.954 1.00 43.88 136 GLU B N 1
ATOM 2613 C CA . GLU B 1 42 ? 9.887 65.526 51.817 1.00 45.23 136 GLU B CA 1
ATOM 2614 C C . GLU B 1 42 ? 9.238 66.078 50.556 1.00 48.27 136 GLU B C 1
ATOM 2615 O O . GLU B 1 42 ? 9.424 65.523 49.477 1.00 47.20 136 GLU B O 1
ATOM 2621 N N . VAL B 1 43 ? 8.468 67.176 50.703 1.00 44.62 137 VAL B N 1
ATOM 2622 C CA . VAL B 1 43 ? 7.851 67.914 49.583 1.00 44.61 137 VAL B CA 1
ATOM 2623 C C . VAL B 1 43 ? 8.038 69.402 49.878 1.00 46.43 137 VAL B C 1
ATOM 2624 O O . VAL B 1 43 ? 7.508 69.880 50.880 1.00 45.31 137 VAL B O 1
ATOM 2628 N N . ALA B 1 44 ? 8.820 70.122 49.031 1.00 42.85 138 ALA B N 1
ATOM 2629 C CA . ALA B 1 44 ? 9.094 71.569 49.164 1.00 41.97 138 ALA B CA 1
ATOM 2630 C C . ALA B 1 44 ? 9.594 71.938 50.564 1.00 45.12 138 ALA B C 1
ATOM 2631 O O . ALA B 1 44 ? 9.012 72.796 51.241 1.00 44.61 138 ALA B O 1
ATOM 2633 N N . GLY B 1 45 ? 10.608 71.200 51.013 1.00 42.60 139 GLY B N 1
ATOM 2634 C CA . GLY B 1 45 ? 11.254 71.379 52.313 1.00 42.75 139 GLY B CA 1
ATOM 2635 C C . GLY B 1 45 ? 10.459 71.004 53.547 1.00 46.91 139 GLY B C 1
ATOM 2636 O O . GLY B 1 45 ? 10.943 71.208 54.661 1.00 47.14 139 GLY B O 1
ATOM 2637 N N . THR B 1 46 ? 9.237 70.471 53.380 1.00 43.80 140 THR B N 1
ATOM 2638 C CA . THR B 1 46 ? 8.380 70.038 54.494 1.00 43.38 140 THR B CA 1
ATOM 2639 C C . THR B 1 46 ? 8.301 68.499 54.558 1.00 46.98 140 THR B C 1
ATOM 2640 O O . THR B 1 46 ? 8.105 67.836 53.540 1.00 45.14 140 THR B O 1
ATOM 2644 N N . GLN B 1 47 ? 8.497 67.950 55.761 1.00 45.31 141 GLN B N 1
ATOM 2645 C CA . GLN B 1 47 ? 8.478 66.507 56.017 1.00 44.83 141 GLN B CA 1
ATOM 2646 C C . GLN B 1 47 ? 7.052 66.030 56.293 1.00 45.10 141 GLN B C 1
ATOM 2647 O O . GLN B 1 47 ? 6.297 66.691 57.016 1.00 43.24 141 GLN B O 1
ATOM 2653 N N . TYR B 1 48 ? 6.699 64.873 55.712 1.00 40.54 142 TYR B N 1
ATOM 2654 C CA . TYR B 1 48 ? 5.388 64.225 55.863 1.00 39.52 142 TYR B CA 1
ATOM 2655 C C . TYR B 1 48 ? 5.541 62.741 56.144 1.00 40.04 142 TYR B C 1
ATOM 2656 O O . TYR B 1 48 ? 6.362 62.074 55.520 1.00 37.54 142 TYR B O 1
ATOM 2665 N N . ARG B 1 49 ? 4.679 62.215 57.022 1.00 36.97 143 ARG B N 1
ATOM 2666 C CA . ARG B 1 49 ? 4.622 60.786 57.354 1.00 35.39 143 ARG B CA 1
ATOM 2667 C C . ARG B 1 49 ? 3.933 60.103 56.186 1.00 37.64 143 ARG B C 1
ATOM 2668 O O . ARG B 1 49 ? 2.984 60.664 55.632 1.00 38.17 143 ARG B O 1
ATOM 2676 N N . LEU B 1 50 ? 4.405 58.923 55.783 1.00 32.37 144 LEU B N 1
ATOM 2677 C CA . LEU B 1 50 ? 3.791 58.203 54.670 1.00 31.60 144 LEU B CA 1
ATOM 2678 C C . LEU B 1 50 ? 3.887 56.673 54.812 1.00 33.21 144 LEU B C 1
ATOM 2679 O O . LEU B 1 50 ? 4.830 56.200 55.458 1.00 32.56 144 LEU B O 1
ATOM 2684 N N . PRO B 1 51 ? 2.970 55.884 54.176 1.00 27.12 145 PRO B N 1
ATOM 2685 C CA . PRO B 1 51 ? 3.068 54.412 54.278 1.00 26.61 145 PRO B CA 1
ATOM 2686 C C . PRO B 1 51 ? 4.381 53.843 53.731 1.00 31.29 145 PRO B C 1
ATOM 2687 O O . PRO B 1 51 ? 4.862 54.276 52.684 1.00 31.31 145 PRO B O 1
ATOM 2691 N N . SER B 1 52 ? 4.940 52.843 54.428 1.00 27.98 146 SER B N 1
ATOM 2692 C CA . SER B 1 52 ? 6.205 52.218 54.038 1.00 27.56 146 SER B CA 1
ATOM 2693 C C . SER B 1 52 ? 6.276 50.675 54.160 1.00 31.26 146 SER B C 1
ATOM 2694 O O . SER B 1 52 ? 7.367 50.117 54.060 1.00 31.17 146 SER B O 1
ATOM 2697 N N . GLY B 1 53 ? 5.137 50.011 54.351 1.00 27.21 147 GLY B N 1
ATOM 2698 C CA . GLY B 1 53 ? 5.083 48.568 54.541 1.00 25.83 147 GLY B CA 1
ATOM 2699 C C . GLY B 1 53 ? 5.512 47.783 53.327 1.00 29.25 147 GLY B C 1
ATOM 2700 O O . GLY B 1 53 ? 5.203 48.167 52.207 1.00 28.13 147 GLY B O 1
ATOM 2701 N N . LYS B 1 54 ? 6.228 46.683 53.532 1.00 26.50 148 LYS B N 1
ATOM 2702 C CA . LYS B 1 54 ? 6.714 45.892 52.395 1.00 25.73 148 LYS B CA 1
ATOM 2703 C C . LYS B 1 54 ? 5.709 44.902 51.870 1.00 27.45 148 LYS B C 1
ATOM 2704 O O . LYS B 1 54 ? 5.871 44.415 50.758 1.00 26.56 148 LYS B O 1
ATOM 2710 N N . CYS B 1 55 ? 4.665 44.607 52.650 1.00 23.72 149 CYS B N 1
ATOM 2711 C CA . CYS B 1 55 ? 3.656 43.646 52.233 1.00 23.69 149 CYS B CA 1
ATOM 2712 C C . CYS B 1 55 ? 2.350 44.307 51.768 1.00 25.70 149 CYS B C 1
ATOM 2713 O O . CYS B 1 55 ? 1.945 45.329 52.317 1.00 23.54 149 CYS B O 1
ATOM 2716 N N . PRO B 1 56 ? 1.613 43.680 50.825 1.00 22.44 150 PRO B N 1
ATOM 2717 C CA . PRO B 1 56 ? 0.272 44.200 50.512 1.00 21.86 150 PRO B CA 1
ATOM 2718 C C . PRO B 1 56 ? -0.647 43.900 51.726 1.00 26.71 150 PRO B C 1
ATOM 2719 O O . PRO B 1 56 ? -0.422 42.894 52.438 1.00 25.45 150 PRO B O 1
ATOM 2723 N N . VAL B 1 57 ? -1.630 44.787 52.005 1.00 20.75 151 VAL B N 1
ATOM 2724 C CA . VAL B 1 57 ? -2.600 44.583 53.102 1.00 19.80 151 VAL B CA 1
ATOM 2725 C C . VAL B 1 57 ? -3.945 44.211 52.410 1.00 26.23 151 VAL B C 1
ATOM 2726 O O . VAL B 1 57 ? -4.574 45.073 51.807 1.00 26.40 151 VAL B O 1
ATOM 2730 N N . PHE B 1 58 ? -4.321 42.920 52.425 1.00 23.20 152 PHE B N 1
ATOM 2731 C CA . PHE B 1 58 ? -5.528 42.421 51.751 1.00 23.36 152 PHE B CA 1
ATOM 2732 C C . PHE B 1 58 ? -6.834 42.767 52.480 1.00 28.63 152 PHE B C 1
ATOM 2733 O O . PHE B 1 58 ? -6.955 42.478 53.665 1.00 28.87 152 PHE B O 1
ATOM 2741 N N . GLY B 1 59 ? -7.784 43.374 51.757 1.00 23.96 153 GLY B N 1
ATOM 2742 C CA . GLY B 1 59 ? -9.094 43.731 52.291 1.00 22.54 153 GLY B CA 1
ATOM 2743 C C . GLY B 1 59 ? -9.158 45.048 53.027 1.00 24.54 153 GLY B C 1
ATOM 2744 O O . GLY B 1 59 ? -10.197 45.358 53.598 1.00 24.90 153 GLY B O 1
ATOM 2745 N N . LYS B 1 60 ? -8.062 45.816 53.052 1.00 21.72 154 LYS B N 1
ATOM 2746 C CA . LYS B 1 60 ? -8.029 47.096 53.757 1.00 22.17 154 LYS B CA 1
ATOM 2747 C C . LYS B 1 60 ? -8.525 48.245 52.887 1.00 27.77 154 LYS B C 1
ATOM 2748 O O . LYS B 1 60 ? -8.088 48.405 51.742 1.00 26.21 154 LYS B O 1
ATOM 2754 N N . GLY B 1 61 ? -9.377 49.066 53.486 1.00 26.05 155 GLY B N 1
ATOM 2755 C CA . GLY B 1 61 ? -9.896 50.288 52.887 1.00 25.78 155 GLY B CA 1
ATOM 2756 C C . GLY B 1 61 ? -10.081 51.340 53.957 1.00 30.43 155 GLY B C 1
ATOM 2757 O O . GLY B 1 61 ? -9.715 51.120 55.113 1.00 30.34 155 GLY B O 1
ATOM 2758 N N . ILE B 1 62 ? -10.638 52.494 53.585 1.00 27.94 156 ILE B N 1
ATOM 2759 C CA . ILE B 1 62 ? -10.872 53.609 54.506 1.00 27.02 156 ILE B CA 1
ATOM 2760 C C . ILE B 1 62 ? -12.378 53.914 54.543 1.00 32.36 156 ILE B C 1
ATOM 2761 O O . ILE B 1 62 ? -13.024 54.014 53.492 1.00 30.30 156 ILE B O 1
ATOM 2766 N N . ILE B 1 63 ? -12.934 54.030 55.755 1.00 30.08 157 ILE B N 1
ATOM 2767 C CA . ILE B 1 63 ? -14.347 54.378 55.928 1.00 29.66 157 ILE B CA 1
ATOM 2768 C C . ILE B 1 63 ? -14.400 55.852 56.289 1.00 36.08 157 ILE B C 1
ATOM 2769 O O . ILE B 1 63 ? -13.824 56.241 57.305 1.00 34.37 157 ILE B O 1
ATOM 2774 N N . ILE B 1 64 ? -15.047 56.676 55.436 1.00 35.32 158 ILE B N 1
ATOM 2775 C CA . ILE B 1 64 ? -15.236 58.100 55.701 1.00 36.84 158 ILE B CA 1
ATOM 2776 C C . ILE B 1 64 ? -16.602 58.225 56.392 1.00 45.85 158 ILE B C 1
ATOM 2777 O O . ILE B 1 64 ? -17.614 57.750 55.872 1.00 46.18 158 ILE B O 1
ATOM 2782 N N . GLU B 1 65 ? -16.612 58.776 57.597 1.00 46.62 159 GLU B N 1
ATOM 2783 C CA . GLU B 1 65 ? -17.837 58.904 58.390 1.00 49.03 159 GLU B CA 1
ATOM 2784 C C . GLU B 1 65 ? -18.725 60.023 57.831 1.00 55.99 159 GLU B C 1
ATOM 2785 O O . GLU B 1 65 ? -18.218 61.096 57.483 1.00 54.63 159 GLU B O 1
ATOM 2791 N N . ASN B 1 66 ? -20.047 59.749 57.731 1.00 55.91 160 ASN B N 1
ATOM 2792 C CA . ASN B 1 66 ? -21.085 60.663 57.225 1.00 57.03 160 ASN B CA 1
ATOM 2793 C C . ASN B 1 66 ? -20.707 61.174 55.847 1.00 64.02 160 ASN B C 1
ATOM 2794 O O . ASN B 1 66 ? -20.662 62.383 55.604 1.00 65.36 160 ASN B O 1
ATOM 2799 N N . SER B 1 67 ? -20.369 60.237 54.959 1.00 61.27 161 SER B N 1
ATOM 2800 C CA . SER B 1 67 ? -19.945 60.548 53.605 1.00 61.05 161 SER B CA 1
ATOM 2801 C C . SER B 1 67 ? -20.926 60.030 52.573 1.00 65.42 161 SER B C 1
ATOM 2802 O O . SER B 1 67 ? -21.515 58.957 52.738 1.00 65.06 161 SER B O 1
ATOM 2805 N N . LYS B 1 68 ? -21.060 60.793 51.482 1.00 62.52 162 LYS B N 1
ATOM 2806 C CA . LYS B 1 68 ? -21.905 60.460 50.336 1.00 62.38 162 LYS B CA 1
ATOM 2807 C C . LYS B 1 68 ? -21.177 59.427 49.475 1.00 65.31 162 LYS B C 1
ATOM 2808 O O . LYS B 1 68 ? -21.827 58.657 48.768 1.00 65.56 162 LYS B O 1
ATOM 2814 N N . THR B 1 69 ? -19.826 59.417 49.541 1.00 60.26 163 THR B N 1
ATOM 2815 C CA . THR B 1 69 ? -18.968 58.576 48.702 1.00 59.30 163 THR B CA 1
ATOM 2816 C C . THR B 1 69 ? -17.947 57.697 49.429 1.00 59.61 163 THR B C 1
ATOM 2817 O O . THR B 1 69 ? -17.592 57.938 50.590 1.00 61.02 163 THR B O 1
ATOM 2821 N N . THR B 1 70 ? -17.418 56.721 48.678 1.00 50.16 164 THR B N 1
ATOM 2822 C CA . THR B 1 70 ? -16.373 55.807 49.105 1.00 47.04 164 THR B CA 1
ATOM 2823 C C . THR B 1 70 ? -15.012 56.529 48.971 1.00 43.19 164 THR B C 1
ATOM 2824 O O . THR B 1 70 ? -14.901 57.520 48.246 1.00 41.89 164 THR B O 1
ATOM 2828 N N . PHE B 1 71 ? -13.982 56.026 49.665 1.00 33.81 165 PHE B N 1
ATOM 2829 C CA . PHE B 1 71 ? -12.664 56.639 49.662 1.00 30.99 165 PHE B CA 1
ATOM 2830 C C . PHE B 1 71 ? -11.938 56.582 48.295 1.00 32.53 165 PHE B C 1
ATOM 2831 O O . PHE B 1 71 ? -10.980 57.326 48.081 1.00 31.95 165 PHE B O 1
ATOM 2839 N N . LEU B 1 72 ? -12.374 55.696 47.393 1.00 28.82 166 LEU B N 1
ATOM 2840 C CA . LEU B 1 72 ? -11.764 55.545 46.064 1.00 30.42 166 LEU B CA 1
ATOM 2841 C C . LEU B 1 72 ? -12.223 56.634 45.054 1.00 38.32 166 LEU B C 1
ATOM 2842 O O . LEU B 1 72 ? -11.712 56.711 43.923 1.00 38.52 166 LEU B O 1
ATOM 2847 N N . THR B 1 73 ? -13.195 57.453 45.465 1.00 35.41 167 THR B N 1
ATOM 2848 C CA . THR B 1 73 ? -13.692 58.594 44.702 1.00 35.71 167 THR B CA 1
ATOM 2849 C C . THR B 1 73 ? -12.521 59.610 44.704 1.00 39.02 167 THR B C 1
ATOM 2850 O O . THR B 1 73 ? -11.866 59.723 45.743 1.00 38.26 167 THR B O 1
ATOM 2854 N N . PRO B 1 74 ? -12.235 60.368 43.612 1.00 36.33 168 PRO B N 1
ATOM 2855 C CA . PRO B 1 74 ? -11.156 61.377 43.684 1.00 35.80 168 PRO B CA 1
ATOM 2856 C C . PRO B 1 74 ? -11.372 62.411 44.790 1.00 38.84 168 PRO B C 1
ATOM 2857 O O . PRO B 1 74 ? -12.487 62.573 45.304 1.00 39.44 168 PRO B O 1
ATOM 2861 N N . VAL B 1 75 ? -10.297 63.068 45.207 1.00 35.62 169 VAL B N 1
ATOM 2862 C CA . VAL B 1 75 ? -10.378 64.105 46.244 1.00 36.61 169 VAL B CA 1
ATOM 2863 C C . VAL B 1 75 ? -11.251 65.283 45.747 1.00 42.64 169 VAL B C 1
ATOM 2864 O O . VAL B 1 75 ? -11.405 65.456 44.535 1.00 40.68 169 VAL B O 1
ATOM 2868 N N . ALA B 1 76 ? -11.825 66.078 46.680 1.00 41.86 170 ALA B N 1
ATOM 2869 C CA . ALA B 1 76 ? -12.562 67.293 46.321 1.00 42.12 170 ALA B CA 1
ATOM 2870 C C . ALA B 1 76 ? -11.483 68.372 46.128 1.00 47.36 170 ALA B C 1
ATOM 2871 O O . ALA B 1 76 ? -10.396 68.242 46.700 1.00 46.51 170 ALA B O 1
ATOM 287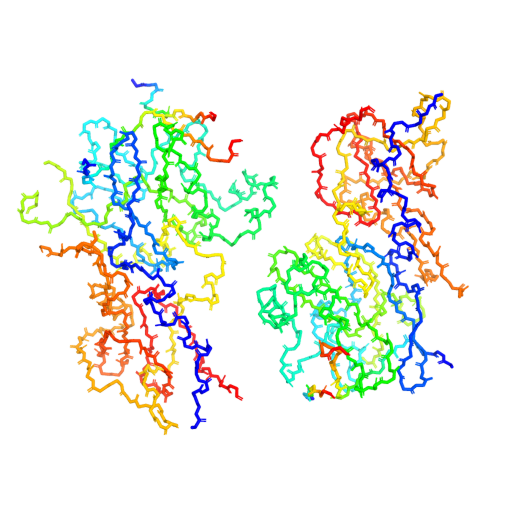3 N N . THR B 1 77 ? -11.755 69.398 45.308 1.00 46.00 171 THR B N 1
ATOM 2874 C CA . THR B 1 77 ? -10.784 70.468 45.041 1.00 46.79 171 THR B CA 1
ATOM 2875 C C . THR B 1 77 ? -10.987 71.707 45.927 1.00 52.47 171 THR B C 1
ATOM 2876 O O . THR B 1 77 ? -11.976 71.789 46.665 1.00 51.87 171 THR B O 1
ATOM 2880 N N . GLY B 1 78 ? -10.019 72.630 45.870 1.00 50.70 172 GLY B N 1
ATOM 2881 C CA . GLY B 1 78 ? -10.015 73.878 46.623 1.00 51.09 172 GLY B CA 1
ATOM 2882 C C . GLY B 1 78 ? -10.208 73.731 48.119 1.00 56.93 172 GLY B C 1
ATOM 2883 O O . GLY B 1 78 ? -9.471 72.996 48.779 1.00 57.13 172 GLY B O 1
ATOM 2884 N N . ASN B 1 79 ? -11.211 74.430 48.654 1.00 54.35 173 ASN B N 1
ATOM 2885 C CA . ASN B 1 79 ? -11.541 74.428 50.075 1.00 54.56 173 ASN B CA 1
ATOM 2886 C C . ASN B 1 79 ? -12.296 73.186 50.514 1.00 57.67 173 ASN B C 1
ATOM 2887 O O . ASN B 1 79 ? -12.344 72.905 51.714 1.00 57.93 173 ASN B O 1
ATOM 2892 N N . GLN B 1 80 ? -12.875 72.432 49.555 1.00 52.33 174 GLN B N 1
ATOM 2893 C CA . GLN B 1 80 ? -13.587 71.204 49.882 1.00 51.19 174 GLN B CA 1
ATOM 2894 C C . GLN B 1 80 ? -12.633 70.005 50.103 1.00 51.75 174 GLN B C 1
ATOM 2895 O O . GLN B 1 80 ? -13.055 68.963 50.619 1.00 51.76 174 GLN B O 1
ATOM 2901 N N . TYR B 1 81 ? -11.343 70.191 49.762 1.00 44.57 175 TYR B N 1
ATOM 2902 C CA . TYR B 1 81 ? -10.272 69.212 49.925 1.00 43.27 175 TYR B CA 1
ATOM 2903 C C . TYR B 1 81 ? -10.171 68.837 51.395 1.00 47.22 175 TYR B C 1
ATOM 2904 O O . TYR B 1 81 ? -10.097 69.729 52.244 1.00 47.69 175 TYR B O 1
ATOM 2913 N N . LEU B 1 82 ? -10.262 67.526 51.694 1.00 42.85 176 LEU B N 1
ATOM 2914 C CA . LEU B 1 82 ? -10.257 66.953 53.051 1.00 42.40 176 LEU B CA 1
ATOM 2915 C C . LEU B 1 82 ? -11.597 67.152 53.808 1.00 45.75 176 LEU B C 1
ATOM 2916 O O . LEU B 1 82 ? -11.680 66.858 55.002 1.00 44.22 176 LEU B O 1
ATOM 2921 N N . LYS B 1 83 ? -12.656 67.611 53.106 1.00 44.06 177 LYS B N 1
ATOM 2922 C CA . LYS B 1 83 ? -13.977 67.854 53.713 1.00 44.62 177 LYS B CA 1
ATOM 2923 C C . LYS B 1 83 ? -15.063 67.087 52.973 1.00 49.19 177 LYS B C 1
ATOM 2924 O O . LYS B 1 83 ? -16.006 66.603 53.597 1.00 48.34 177 LYS B O 1
ATOM 2930 N N . ASP B 1 84 ? -14.924 67.010 51.640 1.00 46.24 178 ASP B N 1
ATOM 2931 C CA . ASP B 1 84 ? -15.817 66.351 50.692 1.00 46.56 178 ASP B CA 1
ATOM 2932 C C . ASP B 1 84 ? -14.996 65.406 49.789 1.00 46.02 178 ASP B C 1
ATOM 2933 O O . ASP B 1 84 ? -13.768 65.418 49.855 1.00 44.82 178 ASP B O 1
ATOM 2938 N N . GLY B 1 85 ? -15.678 64.626 48.947 1.00 40.32 179 GLY B N 1
ATOM 2939 C CA . GLY B 1 85 ? -15.047 63.664 48.046 1.00 40.05 179 GLY B CA 1
ATOM 2940 C C . GLY B 1 85 ? -14.312 62.527 48.750 1.00 41.93 179 GLY B C 1
ATOM 2941 O O . GLY B 1 85 ? -14.538 62.268 49.938 1.00 40.93 179 GLY B O 1
ATOM 2942 N N . GLY B 1 86 ? -13.416 61.866 48.021 1.00 37.07 180 GLY B N 1
ATOM 2943 C CA . GLY B 1 86 ? -12.645 60.744 48.548 1.00 35.73 180 GLY B CA 1
ATOM 2944 C C . GLY B 1 86 ? -11.170 60.999 48.811 1.00 36.62 180 GLY B C 1
ATOM 2945 O O . GLY B 1 86 ? -10.767 62.095 49.221 1.00 35.82 180 GLY B O 1
ATOM 2946 N N . PHE B 1 87 ? -10.355 59.964 48.585 1.00 31.20 181 PHE B N 1
ATOM 2947 C CA . PHE B 1 87 ? -8.901 59.966 48.841 1.00 29.55 181 PHE B CA 1
ATOM 2948 C C . PHE B 1 87 ? -8.118 59.804 47.558 1.00 32.58 181 PHE B C 1
ATOM 2949 O O . PHE B 1 87 ? -6.878 59.938 47.543 1.00 30.18 181 PHE B O 1
ATOM 2957 N N . ALA B 1 88 ? -8.830 59.443 46.483 1.00 30.77 182 ALA B N 1
ATOM 2958 C CA . ALA B 1 88 ? -8.150 59.137 45.249 1.00 31.24 182 ALA B CA 1
ATOM 2959 C C . ALA B 1 88 ? -7.573 60.331 44.523 1.00 37.34 182 ALA B C 1
ATOM 2960 O O . ALA B 1 88 ? -7.959 61.473 44.784 1.00 35.34 182 ALA B O 1
ATOM 2962 N N . PHE B 1 89 ? -6.583 60.056 43.669 1.00 36.71 183 PHE B N 1
ATOM 2963 C CA . PHE B 1 89 ? -5.904 61.058 42.872 1.00 38.82 183 PHE B CA 1
ATOM 2964 C C . PHE B 1 89 ? -6.936 61.754 41.978 1.00 44.36 183 PHE B C 1
ATOM 2965 O O . PHE B 1 89 ? -7.795 61.069 41.394 1.00 42.04 183 PHE B O 1
ATOM 2973 N N . PRO B 1 90 ? -6.914 63.116 41.918 1.00 42.92 184 PRO B N 1
ATOM 2974 C CA . PRO B 1 90 ? -7.874 63.820 41.045 1.00 42.90 184 PRO B CA 1
ATOM 2975 C C . PRO B 1 90 ? -7.559 63.569 39.560 1.00 47.80 184 PRO B C 1
ATOM 2976 O O . PRO B 1 90 ? -6.425 63.167 39.255 1.00 47.17 184 PRO B O 1
ATOM 2980 N N . PRO B 1 91 ? -8.538 63.705 38.619 1.00 46.11 185 PRO B N 1
ATOM 2981 C CA . PRO B 1 91 ? -8.219 63.462 37.199 1.00 46.05 185 PRO B CA 1
ATOM 2982 C C . PRO B 1 91 ? -7.154 64.432 36.682 1.00 49.73 185 PRO B C 1
ATOM 2983 O O . PRO B 1 91 ? -7.208 65.630 36.948 1.00 47.11 185 PRO B O 1
ATOM 2987 N N . THR B 1 92 ? -6.149 63.878 36.006 1.00 50.08 186 THR B N 1
ATOM 2988 C CA . THR B 1 92 ? -5.000 64.598 35.453 1.00 51.00 186 THR B CA 1
ATOM 2989 C C . THR B 1 92 ? -4.916 64.455 33.924 1.00 58.40 186 THR B C 1
ATOM 2990 O O . THR B 1 92 ? -5.631 63.631 33.342 1.00 57.72 186 THR B O 1
ATOM 2994 N N . GLU B 1 93 ? -4.021 65.243 33.281 1.00 57.64 187 GLU B N 1
ATOM 2995 C CA . GLU B 1 93 ? -3.776 65.157 31.838 1.00 58.59 187 GLU B CA 1
ATOM 2996 C C . GLU B 1 93 ? -2.297 64.823 31.558 1.00 62.34 187 GLU B C 1
ATOM 2997 O O . GLU B 1 93 ? -1.430 65.668 31.813 1.00 62.58 187 GLU B O 1
ATOM 3003 N N . PRO B 1 94 ? -1.964 63.598 31.075 1.00 58.07 188 PRO B N 1
ATOM 3004 C CA . PRO B 1 94 ? -2.861 62.461 30.777 1.00 57.51 188 PRO B CA 1
ATOM 3005 C C . PRO B 1 94 ? -3.397 61.799 32.051 1.00 59.81 188 PRO B C 1
ATOM 3006 O O . PRO B 1 94 ? -2.865 62.036 33.138 1.00 59.11 188 PRO B O 1
ATOM 3010 N N . LEU B 1 95 ? -4.475 61.006 31.919 1.00 55.14 189 LEU B N 1
ATOM 3011 C CA . LEU B 1 95 ? -5.101 60.329 33.043 1.00 54.49 189 LEU B CA 1
ATOM 3012 C C . LEU B 1 95 ? -4.212 59.229 33.619 1.00 56.91 189 LEU B C 1
ATOM 3013 O O . LEU B 1 95 ? -3.969 58.210 32.972 1.00 57.62 189 LEU B O 1
ATOM 3018 N N . MET B 1 96 ? -3.730 59.462 34.842 1.00 50.67 190 MET B N 1
ATOM 3019 C CA . MET B 1 96 ? -2.850 58.554 35.572 1.00 49.06 190 MET B CA 1
ATOM 3020 C C . MET B 1 96 ? -3.604 57.614 36.503 1.00 49.41 190 MET B C 1
ATOM 3021 O O . MET B 1 96 ? -3.191 56.466 36.664 1.00 48.03 190 MET B O 1
ATOM 3026 N N . SER B 1 97 ? -4.722 58.096 37.088 1.00 44.49 191 SER B N 1
ATOM 3027 C CA . SER B 1 97 ? -5.547 57.349 38.032 1.00 43.27 191 SER B CA 1
ATOM 3028 C C . SER B 1 97 ? -7.051 57.556 37.803 1.00 45.74 191 SER B C 1
ATOM 3029 O O . SER B 1 97 ? -7.488 58.703 37.704 1.00 45.92 191 SER B O 1
ATOM 3032 N N . PRO B 1 98 ? -7.873 56.480 37.838 1.00 41.01 192 PRO B N 1
ATOM 3033 C CA . PRO B 1 98 ? -7.480 55.063 37.931 1.00 40.42 192 PRO B CA 1
ATOM 3034 C C . PRO B 1 98 ? -6.926 54.544 36.599 1.00 44.77 192 PRO B C 1
ATOM 3035 O O . PRO B 1 98 ? -7.239 55.096 35.534 1.00 44.33 192 PRO B O 1
ATOM 3039 N N . MET B 1 99 ? -6.096 53.495 36.664 1.00 40.32 193 MET B N 1
ATOM 3040 C CA . MET B 1 99 ? -5.516 52.861 35.487 1.00 39.79 193 MET B CA 1
ATOM 3041 C C . MET B 1 99 ? -5.670 51.347 35.599 1.00 43.94 193 MET B C 1
ATOM 3042 O O . MET B 1 99 ? -5.289 50.757 36.611 1.00 44.61 193 MET B O 1
ATOM 3047 N N . THR B 1 100 ? -6.235 50.720 34.567 1.00 40.43 194 THR B N 1
ATOM 3048 C CA . THR B 1 100 ? -6.440 49.271 34.519 1.00 40.46 194 THR B CA 1
ATOM 3049 C C . THR B 1 100 ? -5.102 48.567 34.362 1.00 44.44 194 THR B C 1
ATOM 3050 O O . THR B 1 100 ? -4.123 49.208 33.960 1.00 43.36 194 THR B O 1
ATOM 3054 N N . LEU B 1 101 ? -5.073 47.232 34.610 1.00 41.48 195 LEU B N 1
ATOM 3055 C CA . LEU B 1 101 ? -3.867 46.419 34.439 1.00 41.03 195 LEU B CA 1
ATOM 3056 C C . LEU B 1 101 ? -3.305 46.575 33.000 1.00 47.56 195 LEU B C 1
ATOM 3057 O O . LEU B 1 101 ? -2.139 46.932 32.851 1.00 46.35 195 LEU B O 1
ATOM 3062 N N . ASP B 1 102 ? -4.142 46.330 31.960 1.00 47.24 196 ASP B N 1
ATOM 3063 C CA . ASP B 1 102 ? -3.726 46.419 30.544 1.00 47.89 196 ASP B CA 1
ATOM 3064 C C . ASP B 1 102 ? -3.203 47.806 30.175 1.00 50.63 196 ASP B C 1
ATOM 3065 O O . ASP B 1 102 ? -2.154 47.895 29.548 1.00 51.82 196 ASP B O 1
ATOM 3070 N N . GLU B 1 103 ? -3.873 48.877 30.634 1.00 45.87 197 GLU B N 1
ATOM 3071 C CA . GLU B 1 103 ? -3.419 50.259 30.416 1.00 44.87 197 GLU B CA 1
ATOM 3072 C C . GLU B 1 103 ? -2.060 50.487 31.090 1.00 49.42 197 GLU B C 1
ATOM 3073 O O . GLU B 1 103 ? -1.210 51.171 30.514 1.00 48.60 197 GLU B O 1
ATOM 3079 N N . MET B 1 104 ? -1.846 49.895 32.308 1.00 46.43 198 MET B N 1
ATOM 3080 C CA . MET B 1 104 ? -0.577 50.024 33.047 1.00 45.45 198 MET B CA 1
ATOM 3081 C C . MET B 1 104 ? 0.541 49.315 32.313 1.00 49.84 198 MET B C 1
ATOM 3082 O O . MET B 1 104 ? 1.600 49.899 32.113 1.00 49.17 198 MET B O 1
ATOM 3087 N N . ARG B 1 105 ? 0.299 48.062 31.903 1.00 48.53 199 ARG B N 1
ATOM 3088 C CA . ARG B 1 105 ? 1.240 47.219 31.161 1.00 49.59 199 ARG B CA 1
ATOM 3089 C C . ARG B 1 105 ? 1.667 47.872 29.837 1.00 57.05 199 ARG B C 1
ATOM 3090 O O . ARG B 1 105 ? 2.834 47.781 29.465 1.00 56.68 199 ARG B O 1
ATOM 3098 N N . HIS B 1 106 ? 0.727 48.579 29.168 1.00 57.15 200 HIS B N 1
ATOM 3099 C CA . HIS B 1 106 ? 0.970 49.320 27.931 1.00 58.30 200 HIS B CA 1
ATOM 3100 C C . HIS B 1 106 ? 1.763 50.600 28.211 1.00 61.31 200 HIS B C 1
ATOM 3101 O O . HIS B 1 106 ? 2.715 50.880 27.495 1.00 61.77 200 HIS B O 1
ATOM 3108 N N . PHE B 1 107 ? 1.399 51.355 29.263 1.00 57.07 201 PHE B N 1
ATOM 3109 C CA . PHE B 1 107 ? 2.077 52.598 29.671 1.00 56.29 201 PHE B CA 1
ATOM 3110 C C . PHE B 1 107 ? 3.537 52.356 30.068 1.00 60.48 201 PHE B C 1
ATOM 3111 O O . PHE B 1 107 ? 4.358 53.280 30.003 1.00 61.10 201 PHE B O 1
ATOM 3119 N N . TYR B 1 108 ? 3.854 51.117 30.492 1.00 56.05 202 TYR B N 1
ATOM 3120 C CA . TYR B 1 108 ? 5.192 50.716 30.933 1.00 55.06 202 TYR B CA 1
ATOM 3121 C C . TYR B 1 108 ? 5.884 49.709 29.997 1.00 60.43 202 TYR B C 1
ATOM 3122 O O . TYR B 1 108 ? 6.905 49.125 30.387 1.00 58.49 202 TYR B O 1
ATOM 3131 N N . LYS B 1 109 ? 5.355 49.550 28.748 1.00 60.26 203 LYS B N 1
ATOM 3132 C CA . LYS B 1 109 ? 5.863 48.638 27.695 1.00 61.41 203 LYS B CA 1
ATOM 3133 C C . LYS B 1 109 ? 7.384 48.698 27.447 1.00 66.92 203 LYS B C 1
ATOM 3134 O O . LYS B 1 109 ? 7.995 47.654 27.209 1.00 65.98 203 LYS B O 1
ATOM 3140 N N . ASP B 1 110 ? 7.975 49.920 27.526 1.00 65.56 204 ASP B N 1
ATOM 3141 C CA . ASP B 1 110 ? 9.404 50.207 27.347 1.00 66.76 204 ASP B CA 1
ATOM 3142 C C . ASP B 1 110 ? 10.280 49.713 28.504 1.00 72.27 204 ASP B C 1
ATOM 3143 O O . ASP B 1 110 ? 11.392 49.234 28.251 1.00 72.41 204 ASP B O 1
ATOM 3148 N N . ASN B 1 111 ? 9.805 49.870 29.768 1.00 68.69 205 ASN B N 1
ATOM 3149 C CA . ASN B 1 111 ? 10.542 49.466 30.967 1.00 68.08 205 ASN B CA 1
ATOM 3150 C C . ASN B 1 111 ? 10.542 47.948 31.175 1.00 73.13 205 ASN B C 1
ATOM 3151 O O . ASN B 1 111 ? 9.526 47.364 31.560 1.00 73.16 205 ASN B O 1
ATOM 3156 N N . LYS B 1 112 ? 11.712 47.327 30.947 1.00 70.12 206 LYS B N 1
ATOM 3157 C CA . LYS B 1 112 ? 11.988 45.889 31.073 1.00 70.05 206 LYS B CA 1
ATOM 3158 C C . LYS B 1 112 ? 11.729 45.365 32.501 1.00 73.76 206 LYS B C 1
ATOM 3159 O O . LYS B 1 112 ? 11.216 44.255 32.670 1.00 72.99 206 LYS B O 1
ATOM 3165 N N . TYR B 1 113 ? 12.101 46.168 33.512 1.00 70.06 207 TYR B N 1
ATOM 3166 C CA . TYR B 1 113 ? 11.996 45.827 34.934 1.00 69.77 207 TYR B CA 1
ATOM 3167 C C . TYR B 1 113 ? 10.589 45.996 35.525 1.00 70.75 207 TYR B C 1
ATOM 3168 O O . TYR B 1 113 ? 10.275 45.351 36.525 1.00 70.23 207 TYR B O 1
ATOM 3177 N N . VAL B 1 114 ? 9.755 46.845 34.906 1.00 65.22 208 VAL B N 1
ATOM 3178 C CA . VAL B 1 114 ? 8.397 47.177 35.356 1.00 64.08 208 VAL B CA 1
ATOM 3179 C C . VAL B 1 114 ? 7.285 46.417 34.593 1.00 66.75 208 VAL B C 1
ATOM 3180 O O . VAL B 1 114 ? 6.359 45.911 35.230 1.00 66.06 208 VAL B O 1
ATOM 3184 N N . LYS B 1 115 ? 7.390 46.327 33.249 1.00 61.86 209 LYS B N 1
ATOM 3185 C CA . LYS B 1 115 ? 6.398 45.691 32.366 1.00 60.39 209 LYS B CA 1
ATOM 3186 C C . LYS B 1 115 ? 5.871 44.331 32.821 1.00 58.45 209 LYS B C 1
ATOM 3187 O O . LYS B 1 115 ? 4.664 44.099 32.753 1.00 55.81 209 LYS B O 1
ATOM 3189 N N . ASN B 1 116 ? 6.778 43.430 33.253 1.00 53.12 210 ASN B N 1
ATOM 3190 C CA . ASN B 1 116 ? 6.421 42.061 33.645 1.00 51.54 210 ASN B CA 1
ATOM 3191 C C . ASN B 1 116 ? 5.979 41.843 35.117 1.00 49.24 210 ASN B C 1
ATOM 3192 O O . ASN B 1 116 ? 5.553 40.733 35.459 1.00 45.85 210 ASN B O 1
ATOM 3197 N N . LEU B 1 117 ? 6.080 42.897 35.968 1.00 44.55 211 LEU B N 1
ATOM 3198 C CA . LEU B 1 117 ? 5.742 42.860 37.405 1.00 43.94 211 LEU B CA 1
ATOM 3199 C C . LEU B 1 117 ? 4.344 42.383 37.649 1.00 46.66 211 LEU B C 1
ATOM 3200 O O . LEU B 1 117 ? 3.476 42.579 36.791 1.00 46.38 211 LEU B O 1
ATOM 3205 N N . ASP B 1 118 ? 4.102 41.748 38.806 1.00 42.16 212 ASP B N 1
ATOM 3206 C CA . ASP B 1 118 ? 2.732 41.318 39.076 1.00 41.51 212 ASP B CA 1
ATOM 3207 C C . ASP B 1 118 ? 1.882 42.558 39.378 1.00 42.38 212 ASP B C 1
ATOM 3208 O O . ASP B 1 118 ? 2.414 43.601 39.770 1.00 40.63 212 ASP B O 1
ATOM 3213 N N . GLU B 1 119 ? 0.584 42.444 39.130 1.00 38.84 213 GLU B N 1
ATOM 3214 C CA . GLU B 1 119 ? -0.410 43.509 39.248 1.00 38.54 213 GLU B CA 1
ATOM 3215 C C . GLU B 1 119 ? -0.295 44.428 40.479 1.00 40.44 213 GLU B C 1
ATOM 3216 O O . GLU B 1 119 ? -0.478 45.650 40.353 1.00 40.28 213 GLU B O 1
ATOM 3222 N N . LEU B 1 120 ? 0.017 43.846 41.657 1.00 34.78 214 LEU B N 1
ATOM 3223 C CA . LEU B 1 120 ? 0.122 44.607 42.913 1.00 32.89 214 LEU B CA 1
ATOM 3224 C C . LEU B 1 120 ? 1.373 45.437 42.959 1.00 35.19 214 LEU B C 1
ATOM 3225 O O . LEU B 1 120 ? 1.303 46.616 43.307 1.00 34.27 214 LEU B O 1
ATOM 3230 N N . THR B 1 121 ? 2.516 44.840 42.582 1.00 32.58 215 THR B N 1
ATOM 3231 C CA . THR B 1 121 ? 3.806 45.548 42.534 1.00 32.92 215 THR B CA 1
ATOM 3232 C C . THR B 1 121 ? 3.752 46.665 41.475 1.00 36.32 215 THR B C 1
ATOM 3233 O O . THR B 1 121 ? 4.205 47.774 41.734 1.00 34.08 215 THR B O 1
ATOM 3237 N N . LEU B 1 122 ? 3.160 46.368 40.312 1.00 35.85 216 LEU B N 1
ATOM 3238 C CA . LEU B 1 122 ? 2.982 47.300 39.199 1.00 36.17 216 LEU B CA 1
ATOM 3239 C C . LEU B 1 122 ? 2.191 48.524 39.647 1.00 39.73 216 LEU B C 1
ATOM 3240 O O . LEU B 1 122 ? 2.639 49.645 39.422 1.00 41.15 216 LEU B O 1
ATOM 3245 N N . CYS B 1 123 ? 1.063 48.307 40.350 1.00 35.01 217 CYS B N 1
ATOM 3246 C CA . CYS B 1 123 ? 0.215 49.376 40.870 1.00 34.07 217 CYS B CA 1
ATOM 3247 C C . CYS B 1 123 ? 0.969 50.250 41.860 1.00 35.79 217 CYS B C 1
ATOM 3248 O O . CYS B 1 123 ? 0.916 51.482 41.768 1.00 37.25 217 CYS B O 1
ATOM 3251 N N . SER B 1 124 ? 1.737 49.618 42.752 1.00 28.81 218 SER B N 1
ATOM 3252 C CA . SER B 1 124 ? 2.610 50.306 43.702 1.00 27.16 218 SER B CA 1
ATOM 3253 C C . SER B 1 124 ? 3.692 51.166 42.979 1.00 32.09 218 SER B C 1
ATOM 3254 O O . SER B 1 124 ? 3.969 52.301 43.411 1.00 31.36 218 SER B O 1
ATOM 3257 N N . ARG B 1 125 ? 4.317 50.609 41.912 1.00 29.63 219 ARG B N 1
ATOM 3258 C CA A ARG B 1 125 ? 5.347 51.342 41.173 0.50 30.22 219 ARG B CA 1
ATOM 3259 C CA B ARG B 1 125 ? 5.352 51.320 41.145 0.50 30.29 219 ARG B CA 1
ATOM 3260 C C . ARG B 1 125 ? 4.738 52.492 40.373 1.00 35.79 219 ARG B C 1
ATOM 3261 O O . ARG B 1 125 ? 5.341 53.566 40.307 1.00 36.03 219 ARG B O 1
ATOM 3276 N N . HIS B 1 126 ? 3.514 52.283 39.817 1.00 33.72 220 HIS B N 1
ATOM 3277 C CA . HIS B 1 126 ? 2.777 53.292 39.070 1.00 34.67 220 HIS B CA 1
ATOM 3278 C C . HIS B 1 126 ? 2.450 54.475 39.976 1.00 39.43 220 HIS B C 1
ATOM 3279 O O . HIS B 1 126 ? 2.720 55.609 39.604 1.00 40.24 220 HIS B O 1
ATOM 3286 N N . ALA B 1 127 ? 1.927 54.211 41.186 1.00 34.94 221 ALA B N 1
ATOM 3287 C CA . ALA B 1 127 ? 1.647 55.252 42.157 1.00 34.44 221 ALA B CA 1
ATOM 3288 C C . ALA B 1 127 ? 2.945 55.963 42.584 1.00 37.98 221 ALA B C 1
ATOM 3289 O O . ALA B 1 127 ? 2.938 57.182 42.752 1.00 37.10 221 ALA B O 1
ATOM 3291 N N . GLY B 1 128 ? 4.039 55.203 42.712 1.00 35.67 222 GLY B N 1
ATOM 3292 C CA . GLY B 1 128 ? 5.358 55.713 43.086 1.00 36.23 222 GLY B CA 1
ATOM 3293 C C . GLY B 1 128 ? 6.029 56.601 42.045 1.00 43.36 222 GLY B C 1
ATOM 3294 O O . GLY B 1 128 ? 7.009 57.275 42.353 1.00 41.93 222 GLY B O 1
ATOM 3295 N N . ASN B 1 129 ? 5.490 56.640 40.814 1.00 43.13 223 ASN B N 1
ATOM 3296 C CA . ASN B 1 129 ? 5.992 57.460 39.705 1.00 44.04 223 ASN B CA 1
ATOM 3297 C C . ASN B 1 129 ? 5.583 58.932 39.819 1.00 48.19 223 ASN B C 1
ATOM 3298 O O . ASN B 1 129 ? 6.296 59.806 39.316 1.00 47.78 223 ASN B O 1
ATOM 3303 N N . MET B 1 130 ? 4.420 59.186 40.456 1.00 44.72 224 MET B N 1
ATOM 3304 C CA A MET B 1 130 ? 3.859 60.528 40.583 0.50 43.98 224 MET B CA 1
ATOM 3305 C CA B MET B 1 130 ? 3.817 60.516 40.622 0.50 44.54 224 MET B CA 1
ATOM 3306 C C . MET B 1 130 ? 4.548 61.402 41.614 1.00 47.83 224 MET B C 1
ATOM 3307 O O . MET B 1 130 ? 4.562 61.097 42.802 1.00 48.06 224 MET B O 1
ATOM 3316 N N . ILE B 1 131 ? 5.135 62.506 41.138 1.00 44.40 225 ILE B N 1
ATOM 3317 C CA . ILE B 1 131 ? 5.853 63.470 41.976 1.00 43.21 225 ILE B CA 1
ATOM 3318 C C . ILE B 1 131 ? 4.912 64.604 42.409 1.00 48.60 225 ILE B C 1
ATOM 3319 O O . ILE B 1 131 ? 4.356 65.280 41.538 1.00 47.44 225 ILE B O 1
ATOM 3324 N N . PRO B 1 132 ? 4.751 64.859 43.735 1.00 46.35 226 PRO B N 1
ATOM 3325 C CA . PRO B 1 132 ? 3.899 65.983 44.166 1.00 46.91 226 PRO B CA 1
ATOM 3326 C C . PRO B 1 132 ? 4.513 67.340 43.797 1.00 52.51 226 PRO B C 1
ATOM 3327 O O . PRO B 1 132 ? 5.719 67.509 43.975 1.00 52.53 226 PRO B O 1
ATOM 3331 N N . ASP B 1 133 ? 3.692 68.305 43.298 1.00 50.36 227 ASP B N 1
ATOM 3332 C CA . ASP B 1 133 ? 4.087 69.687 42.917 1.00 51.00 227 ASP B CA 1
ATOM 3333 C C . ASP B 1 133 ? 5.282 69.779 41.952 1.00 55.18 227 ASP B C 1
ATOM 3334 O O . ASP B 1 133 ? 5.908 70.835 41.849 1.00 55.34 227 ASP B O 1
ATOM 3339 N N . ASN B 1 134 ? 5.596 68.666 41.264 1.00 51.64 228 ASN B N 1
ATOM 3340 C CA . ASN B 1 134 ? 6.740 68.493 40.373 1.00 51.86 228 ASN B CA 1
ATOM 3341 C C . ASN B 1 134 ? 8.097 68.796 41.066 1.00 56.40 228 ASN B C 1
ATOM 3342 O O . ASN B 1 134 ? 9.107 69.009 40.385 1.00 56.96 228 ASN B O 1
ATOM 3347 N N . ASP B 1 135 ? 8.122 68.772 42.427 1.00 51.97 229 ASP B N 1
ATOM 3348 C CA . ASP B 1 135 ? 9.332 69.006 43.228 1.00 51.86 229 ASP B CA 1
ATOM 3349 C C . ASP B 1 135 ? 10.343 67.916 42.871 1.00 57.40 229 ASP B C 1
ATOM 3350 O O . ASP B 1 135 ? 10.173 66.759 43.256 1.00 57.47 229 ASP B O 1
ATOM 3355 N N . LYS B 1 136 ? 11.354 68.271 42.059 1.00 54.47 230 LYS B N 1
ATOM 3356 C CA . LYS B 1 136 ? 12.349 67.314 41.551 1.00 53.73 230 LYS B CA 1
ATOM 3357 C C . LYS B 1 136 ? 13.151 66.593 42.634 1.00 55.68 230 LYS B C 1
ATOM 3358 O O . LYS B 1 136 ? 13.579 65.449 42.431 1.00 54.49 230 LYS B O 1
ATOM 3364 N N . ASN B 1 137 ? 13.305 67.253 43.794 1.00 50.87 231 ASN B N 1
ATOM 3365 C CA . ASN B 1 137 ? 14.021 66.739 44.955 1.00 50.20 231 ASN B CA 1
ATOM 3366 C C . ASN B 1 137 ? 13.194 65.786 45.828 1.00 55.26 231 ASN B C 1
ATOM 3367 O O . ASN B 1 137 ? 13.785 65.061 46.638 1.00 55.91 231 ASN B O 1
ATOM 3372 N N . SER B 1 138 ? 11.842 65.814 45.693 1.00 50.06 232 SER B N 1
ATOM 3373 C CA . SER B 1 138 ? 10.915 65.035 46.515 1.00 48.94 232 SER B CA 1
ATOM 3374 C C . SER B 1 138 ? 11.035 63.541 46.405 1.00 50.95 232 SER B C 1
ATOM 3375 O O . SER B 1 138 ? 11.025 62.977 45.306 1.00 51.19 232 SER B O 1
ATOM 3378 N N . ASN B 1 139 ? 11.087 62.896 47.570 1.00 45.85 233 ASN B N 1
ATOM 3379 C CA . ASN B 1 139 ? 11.136 61.434 47.662 1.00 45.05 233 ASN B CA 1
ATOM 3380 C C . ASN B 1 139 ? 9.743 60.882 48.063 1.00 44.83 233 ASN B C 1
ATOM 3381 O O . ASN B 1 139 ? 9.604 59.688 48.285 1.00 44.64 233 ASN B O 1
ATOM 3386 N N . TYR B 1 140 ? 8.721 61.750 48.116 1.00 39.07 234 TYR B N 1
ATOM 3387 C CA . TYR B 1 140 ? 7.346 61.376 48.483 1.00 36.80 234 TYR B CA 1
ATOM 3388 C C . TYR B 1 140 ? 6.690 60.540 47.414 1.00 41.36 234 TYR B C 1
ATOM 3389 O O . TYR B 1 140 ? 6.566 60.992 46.277 1.00 43.41 234 TYR B O 1
ATOM 3398 N N . LYS B 1 141 ? 6.258 59.321 47.776 1.00 35.02 235 LYS B N 1
ATOM 3399 C CA . LYS B 1 141 ? 5.564 58.416 46.863 1.00 32.90 235 LYS B CA 1
ATOM 3400 C C . LYS B 1 141 ? 4.193 58.110 47.434 1.00 37.25 235 LYS B C 1
ATOM 3401 O O . LYS B 1 141 ? 4.079 57.711 48.604 1.00 36.85 235 LYS B O 1
ATOM 3407 N N . TYR B 1 142 ? 3.138 58.363 46.631 1.00 32.06 236 TYR B N 1
ATOM 3408 C CA . TYR B 1 142 ? 1.773 58.168 47.072 1.00 30.56 236 TYR B CA 1
ATOM 3409 C C . TYR B 1 142 ? 1.478 56.692 47.259 1.00 33.07 236 TYR B C 1
ATOM 3410 O O . TYR B 1 142 ? 1.966 55.882 46.461 1.00 32.44 236 TYR B O 1
ATOM 3419 N N . PRO B 1 143 ? 0.646 56.309 48.258 1.00 28.00 237 PRO B N 1
ATOM 3420 C CA . PRO B 1 143 ? 0.227 54.897 48.338 1.00 27.34 237 PRO B CA 1
ATOM 3421 C C . PRO B 1 143 ? -0.837 54.611 47.253 1.00 30.47 237 PRO B C 1
ATOM 3422 O O . PRO B 1 143 ? -1.274 55.528 46.551 1.00 27.90 237 PRO B O 1
ATOM 3426 N N . ALA B 1 144 ? -1.275 53.364 47.141 1.00 27.04 238 ALA B N 1
ATOM 3427 C CA . ALA B 1 144 ? -2.284 52.989 46.172 1.00 28.11 238 ALA B CA 1
ATOM 3428 C C . ALA B 1 144 ? -3.223 51.911 46.721 1.00 32.63 238 ALA B C 1
ATOM 3429 O O . ALA B 1 144 ? -2.923 51.254 47.719 1.00 31.91 238 ALA B O 1
ATOM 3431 N N . VAL B 1 145 ? -4.366 51.753 46.059 1.00 29.29 239 VAL B N 1
ATOM 3432 C CA . VAL B 1 145 ? -5.312 50.685 46.295 1.00 29.06 239 VAL B CA 1
ATOM 3433 C C . VAL B 1 145 ? -5.502 50.000 44.942 1.00 33.78 239 VAL B C 1
ATOM 3434 O O . VAL B 1 145 ? -5.753 50.681 43.937 1.00 33.96 239 VAL B O 1
ATOM 3438 N N . TYR B 1 146 ? -5.340 48.672 44.914 1.00 29.03 240 TYR B N 1
ATOM 3439 C CA . TYR B 1 146 ? -5.598 47.869 43.742 1.00 29.30 240 TYR B CA 1
ATOM 3440 C C . TYR B 1 146 ? -6.895 47.114 43.959 1.00 35.29 240 TYR B C 1
ATOM 3441 O O . TYR B 1 146 ? -7.092 46.519 45.016 1.00 33.84 240 TYR B O 1
ATOM 3450 N N . ASP B 1 147 ? -7.783 47.139 42.955 1.00 33.76 241 ASP B N 1
ATOM 3451 C CA . ASP B 1 147 ? -9.044 46.421 43.003 1.00 33.68 241 ASP B CA 1
ATOM 3452 C C . ASP B 1 147 ? -8.875 45.146 42.190 1.00 38.21 241 ASP B C 1
ATOM 3453 O O . ASP B 1 147 ? -8.858 45.218 40.973 1.00 37.37 241 ASP B O 1
ATOM 3458 N N . ASP B 1 148 ? -8.715 43.981 42.865 1.00 37.78 242 ASP B N 1
ATOM 3459 C CA . ASP B 1 148 ? -8.555 42.667 42.227 1.00 38.44 242 ASP B CA 1
ATOM 3460 C C . ASP B 1 148 ? -9.759 42.199 41.410 1.00 43.68 242 ASP B C 1
ATOM 3461 O O . ASP B 1 148 ? -9.589 41.365 40.521 1.00 45.41 242 ASP B O 1
ATOM 3466 N N . LYS B 1 149 ? -10.964 42.727 41.691 1.00 40.00 243 LYS B N 1
ATOM 3467 C CA . LYS B 1 149 ? -12.185 42.402 40.953 1.00 39.88 243 LYS B CA 1
ATOM 3468 C C . LYS B 1 149 ? -12.161 43.044 39.561 1.00 46.02 243 LYS B C 1
ATOM 3469 O O . LYS B 1 149 ? -12.201 42.318 38.575 1.00 46.24 243 LYS B O 1
ATOM 3475 N N . ASP B 1 150 ? -12.084 44.395 39.492 1.00 43.67 244 ASP B N 1
ATOM 3476 C CA . ASP B 1 150 ? -12.074 45.182 38.250 1.00 43.91 244 ASP B CA 1
ATOM 3477 C C . ASP B 1 150 ? -10.698 45.353 37.629 1.00 48.09 244 ASP B C 1
ATOM 3478 O O . ASP B 1 150 ? -10.605 45.912 36.533 1.00 48.34 244 ASP B O 1
ATOM 3483 N N . LYS B 1 151 ? -9.625 44.902 38.333 1.00 44.08 245 LYS B N 1
ATOM 3484 C CA . LYS B 1 151 ? -8.219 45.001 37.893 1.00 43.02 245 LYS B CA 1
ATOM 3485 C C . LYS B 1 151 ? -7.815 46.465 37.607 1.00 43.92 245 LYS B C 1
ATOM 3486 O O . LYS B 1 151 ? -7.254 46.779 36.558 1.00 43.49 245 LYS B O 1
ATOM 3492 N N . LYS B 1 152 ? -8.149 47.354 38.547 1.00 38.50 246 LYS B N 1
ATOM 3493 C CA . LYS B 1 152 ? -7.877 48.786 38.470 1.00 37.29 246 LYS B CA 1
ATOM 3494 C C . LYS B 1 152 ? -6.960 49.221 39.584 1.00 38.74 246 LYS B C 1
ATOM 3495 O O . LYS B 1 152 ? -7.180 48.881 40.746 1.00 38.08 246 LYS B O 1
ATOM 3501 N N . CYS B 1 153 ? -5.987 50.045 39.234 1.00 35.12 247 CYS B N 1
ATOM 3502 C CA . CYS B 1 153 ? -5.034 50.639 40.162 1.00 34.94 247 CYS B CA 1
ATOM 3503 C C . CYS B 1 153 ? -5.522 52.069 40.473 1.00 39.79 247 CYS B C 1
ATOM 3504 O O . CYS B 1 153 ? -5.753 52.851 39.558 1.00 41.02 247 CYS B O 1
ATOM 3507 N N . HIS B 1 154 ? -5.731 52.386 41.746 1.00 35.39 248 HIS B N 1
ATOM 3508 C CA . HIS B 1 154 ? -6.162 53.709 42.182 1.00 34.32 248 HIS B CA 1
ATOM 3509 C C . HIS B 1 154 ? -5.061 54.316 43.016 1.00 37.45 248 HIS B C 1
ATOM 3510 O O . HIS B 1 154 ? -4.733 53.793 44.083 1.00 37.82 248 HIS B O 1
ATOM 3517 N N . ILE B 1 155 ? -4.502 55.430 42.555 1.00 33.57 249 ILE B N 1
ATOM 3518 C CA . ILE B 1 155 ? -3.458 56.135 43.290 1.00 31.91 249 ILE B CA 1
ATOM 3519 C C . ILE B 1 155 ? -4.185 56.945 44.327 1.00 36.09 249 ILE B C 1
ATOM 3520 O O . ILE B 1 155 ? -5.158 57.621 43.985 1.00 36.74 249 ILE B O 1
ATOM 3525 N N . LEU B 1 156 ? -3.759 56.849 45.593 1.00 31.39 250 LEU B N 1
ATOM 3526 C CA . LEU B 1 156 ? -4.409 57.609 46.640 1.00 31.58 250 LEU B CA 1
ATOM 3527 C C . LEU B 1 156 ? -3.675 58.912 46.815 1.00 37.76 250 LEU B C 1
ATOM 3528 O O . LEU B 1 156 ? -2.461 58.892 47.011 1.00 40.03 250 LEU B O 1
ATOM 3533 N N . TYR B 1 157 ? -4.396 60.046 46.760 1.00 32.73 251 TYR B N 1
ATOM 3534 C CA . TYR B 1 157 ? -3.784 61.359 46.994 1.00 31.80 251 TYR B CA 1
ATOM 3535 C C . TYR B 1 157 ? -3.503 61.519 48.512 1.00 32.96 251 TYR B C 1
ATOM 3536 O O . TYR B 1 157 ? -2.437 61.989 48.904 1.00 33.12 251 TYR B O 1
ATOM 3545 N N . ILE B 1 158 ? -4.472 61.107 49.347 1.00 28.45 252 ILE B N 1
ATOM 3546 C CA . ILE B 1 158 ? -4.400 61.152 50.813 1.00 27.71 252 ILE B CA 1
ATOM 3547 C C . ILE B 1 158 ? -3.762 59.842 51.330 1.00 32.90 252 ILE B C 1
ATOM 3548 O O . ILE B 1 158 ? -4.253 58.731 51.038 1.00 30.75 252 ILE B O 1
ATOM 3553 N N . ALA B 1 159 ? -2.625 60.002 52.039 1.00 30.47 253 ALA B N 1
ATOM 3554 C CA . ALA B 1 159 ? -1.827 58.920 52.628 1.00 29.92 253 ALA B CA 1
ATOM 3555 C C . ALA B 1 159 ? -2.239 58.652 54.075 1.00 33.13 253 ALA B C 1
ATOM 3556 O O . ALA B 1 159 ? -1.890 57.608 54.611 1.00 31.84 253 ALA B O 1
ATOM 3558 N N . ALA B 1 160 ? -2.994 59.595 54.694 1.00 30.88 254 ALA B N 1
ATOM 3559 C CA . ALA B 1 160 ? -3.555 59.491 56.045 1.00 31.01 254 ALA B CA 1
ATOM 3560 C C . ALA B 1 160 ? -4.596 58.354 56.028 1.00 36.20 254 ALA B C 1
ATOM 3561 O O . ALA B 1 160 ? -5.236 58.115 54.992 1.00 35.99 254 ALA B O 1
ATOM 3563 N N . GLN B 1 161 ? -4.718 57.622 57.151 1.00 32.73 255 GLN B N 1
ATOM 3564 C CA . GLN B 1 161 ? -5.602 56.452 57.248 1.00 31.81 255 GLN B CA 1
ATOM 3565 C C . GLN B 1 161 ? -6.577 56.543 58.413 1.00 33.83 255 GLN B C 1
ATOM 3566 O O . GLN B 1 161 ? -7.609 55.879 58.392 1.00 30.55 255 GLN B O 1
ATOM 3572 N N . GLU B 1 162 ? -6.288 57.439 59.380 1.00 33.31 256 GLU B N 1
ATOM 3573 C CA . GLU B 1 162 ? -7.150 57.678 60.537 1.00 34.43 256 GLU B CA 1
ATOM 3574 C C . GLU B 1 162 ? -7.235 59.134 61.033 1.00 39.74 256 GLU B C 1
ATOM 3575 O O . GLU B 1 162 ? -6.225 59.756 61.363 1.00 38.55 256 GLU B O 1
ATOM 3581 N N . ASN B 1 163 ? -8.467 59.617 61.179 1.00 39.38 257 ASN B N 1
ATOM 3582 C CA . ASN B 1 163 ? -8.801 60.926 61.728 1.00 41.34 257 ASN B CA 1
ATOM 3583 C C . ASN B 1 163 ? -10.112 60.703 62.458 1.00 52.04 257 ASN B C 1
ATOM 3584 O O . ASN B 1 163 ? -11.187 60.932 61.905 1.00 49.29 257 ASN B O 1
ATOM 3589 N N . ASN B 1 164 ? -10.020 60.131 63.668 1.00 56.97 258 ASN B N 1
ATOM 3590 C CA . ASN B 1 164 ? -11.203 59.760 64.437 1.00 60.89 258 ASN B CA 1
ATOM 3591 C C . ASN B 1 164 ? -11.092 60.086 65.943 1.00 72.03 258 ASN B C 1
ATOM 3592 O O . ASN B 1 164 ? -11.301 59.224 66.805 1.00 71.71 258 ASN B O 1
ATOM 3597 N N . GLY B 1 165 ? -10.788 61.348 66.226 1.00 73.94 259 GLY B N 1
ATOM 3598 C CA . GLY B 1 165 ? -10.675 61.860 67.586 1.00 76.54 259 GLY B CA 1
ATOM 3599 C C . GLY B 1 165 ? -11.903 62.632 68.048 1.00 86.19 259 GLY B C 1
ATOM 3600 O O . GLY B 1 165 ? -12.782 62.938 67.233 1.00 85.78 259 GLY B O 1
ATOM 3601 N N . PRO B 1 166 ? -11.997 62.994 69.353 1.00 86.75 260 PRO B N 1
ATOM 3602 C CA . PRO B 1 166 ? -13.178 63.750 69.820 1.00 87.80 260 PRO B CA 1
ATOM 3603 C C . PRO B 1 166 ? -13.208 65.228 69.385 1.00 94.46 260 PRO B C 1
ATOM 3604 O O . PRO B 1 166 ? -14.276 65.849 69.416 1.00 93.97 260 PRO B O 1
ATOM 3608 N N . ARG B 1 167 ? -12.039 65.783 68.976 1.00 92.91 261 ARG B N 1
ATOM 3609 C CA . ARG B 1 167 ? -11.873 67.175 68.541 1.00 93.26 261 ARG B CA 1
ATOM 3610 C C . ARG B 1 167 ? -12.599 67.483 67.220 1.00 98.12 261 ARG B C 1
ATOM 3611 O O . ARG B 1 167 ? -13.558 68.258 67.239 1.00 97.99 261 ARG B O 1
ATOM 3613 N N . TYR B 1 168 ? -12.150 66.875 66.086 1.00 94.72 262 TYR B N 1
ATOM 3614 C CA . TYR B 1 168 ?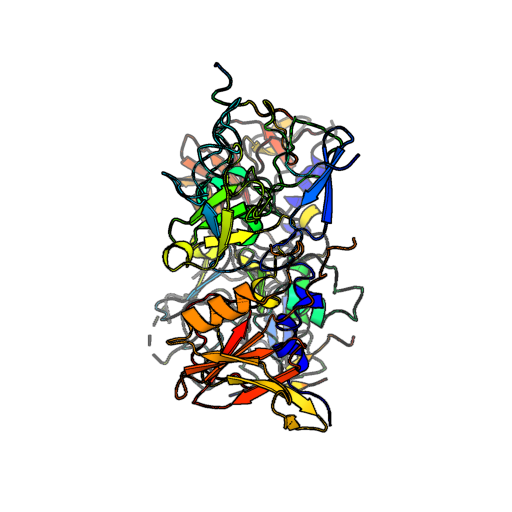 -12.733 67.037 64.739 1.00 94.16 262 TYR B CA 1
ATOM 3615 C C . TYR B 1 168 ? -14.155 66.458 64.679 1.00 95.19 262 TYR B C 1
ATOM 3616 O O . TYR B 1 168 ? -15.011 66.991 63.966 1.00 94.91 262 TYR B O 1
ATOM 3625 N N . CYS B 1 169 ? -14.371 65.325 65.381 1.00 89.17 263 CYS B N 1
ATOM 3626 C CA . CYS B 1 169 ? -15.609 64.544 65.389 1.00 65.99 263 CYS B CA 1
ATOM 3627 C C . CYS B 1 169 ? -16.328 64.623 66.739 1.00 118.83 263 CYS B C 1
ATOM 3628 O O . CYS B 1 169 ? -15.880 64.039 67.726 1.00 90.09 263 CYS B O 1
ATOM 3631 N N . SER B 1 178 ? -13.529 71.289 60.346 1.00 66.71 272 SER B N 1
ATOM 3632 C CA . SER B 1 178 ? -14.437 71.022 59.226 1.00 66.26 272 SER B CA 1
ATOM 3633 C C . SER B 1 178 ? -14.001 69.782 58.4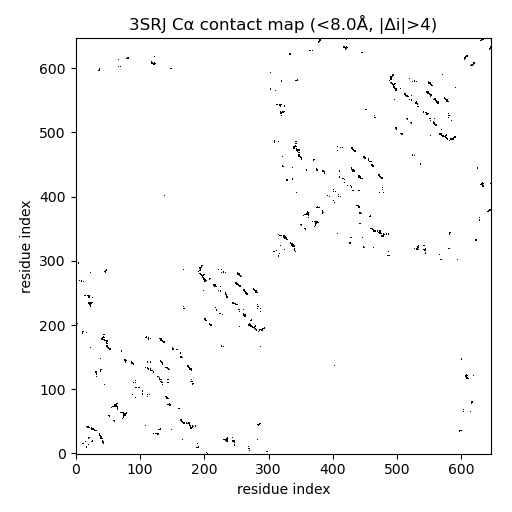16 1.00 66.83 272 SER B C 1
ATOM 3634 O O . SER B 1 178 ? -14.808 69.227 57.666 1.00 66.60 272 SER B O 1
ATOM 3637 N N . MET B 1 179 ? -12.736 69.339 58.598 1.00 60.18 273 MET B N 1
ATOM 3638 C CA . MET B 1 179 ? -12.131 68.170 57.949 1.00 58.14 273 MET B CA 1
ATOM 3639 C C . MET B 1 179 ? -12.894 66.882 58.276 1.00 55.82 273 MET B C 1
ATOM 3640 O O . MET B 1 179 ? -13.206 66.655 59.447 1.00 55.65 273 MET B O 1
ATOM 3645 N N . PHE B 1 180 ? -13.169 66.031 57.250 1.00 47.52 274 PHE B N 1
ATOM 3646 C CA . PHE B 1 180 ? -13.883 64.762 57.440 1.00 45.15 274 PHE B CA 1
ATOM 3647 C C . PHE B 1 180 ? -13.206 63.786 58.407 1.00 51.61 274 PHE B C 1
ATOM 3648 O O . PHE B 1 180 ? -11.990 63.826 58.600 1.00 48.94 274 PHE B O 1
ATOM 3656 N N . CYS B 1 181 ? -14.020 62.945 59.047 1.00 53.02 275 CYS B N 1
ATOM 3657 C CA . CYS B 1 181 ? -13.553 61.925 59.968 1.00 54.77 275 CYS B CA 1
ATOM 3658 C C . CYS B 1 181 ? -13.532 60.570 59.284 1.00 47.73 275 CYS B C 1
ATOM 3659 O O . CYS B 1 181 ? -14.402 60.280 58.458 1.00 45.44 275 CYS B O 1
ATOM 3662 N N . PHE B 1 182 ? -12.465 59.789 59.541 1.00 38.11 276 PHE B N 1
ATOM 3663 C CA . PHE B 1 182 ? -12.248 58.515 58.874 1.00 35.03 276 PHE B CA 1
ATOM 3664 C C . PHE B 1 182 ? -11.397 57.509 59.673 1.00 36.39 276 PHE B C 1
ATOM 3665 O O . PHE B 1 182 ? -10.577 57.888 60.511 1.00 34.33 276 PHE B O 1
ATOM 3673 N N . ARG B 1 183 ? -11.579 56.219 59.368 1.00 32.05 277 ARG B N 1
ATOM 3674 C CA . ARG B 1 183 ? -10.847 55.137 60.021 1.00 31.51 277 ARG B CA 1
ATOM 3675 C C . ARG B 1 183 ? -10.499 54.041 59.011 1.00 32.55 277 ARG B C 1
ATOM 3676 O O . ARG B 1 183 ? -11.258 53.838 58.041 1.00 31.27 277 ARG B O 1
ATOM 3684 N N . PRO B 1 184 ? -9.390 53.297 59.241 1.00 27.11 278 PRO B N 1
ATOM 3685 C CA . PRO B 1 184 ? -9.084 52.163 58.350 1.00 26.98 278 PRO B CA 1
ATOM 3686 C C . PRO B 1 184 ? -9.972 50.973 58.716 1.00 33.26 278 PRO B C 1
ATOM 3687 O O . PRO B 1 184 ? -10.379 50.852 59.872 1.00 33.49 278 PRO B O 1
ATOM 3691 N N . ALA B 1 185 ? -10.275 50.090 57.764 1.00 30.49 279 ALA B N 1
ATOM 3692 C CA . ALA B 1 185 ? -11.118 48.947 58.100 1.00 29.88 279 ALA B CA 1
ATOM 3693 C C . ALA B 1 185 ? -11.077 47.862 57.082 1.00 29.72 279 ALA B C 1
ATOM 3694 O O . ALA B 1 185 ? -10.760 48.108 55.924 1.00 28.17 279 ALA B O 1
ATOM 3696 N N . LYS B 1 186 ? -11.445 46.664 57.519 1.00 27.04 280 LYS B N 1
ATOM 3697 C CA . LYS B 1 186 ? -11.678 45.501 56.683 1.00 27.95 280 LYS B CA 1
ATOM 3698 C C . LYS B 1 186 ? -13.201 45.354 56.699 1.00 37.36 280 LYS B C 1
ATOM 3699 O O . LYS B 1 186 ? -13.790 45.037 57.725 1.00 40.17 280 LYS B O 1
ATOM 3705 N N . ASP B 1 187 ? -13.825 45.747 55.609 1.00 35.09 281 ASP B N 1
ATOM 3706 C CA . ASP B 1 187 ? -15.262 45.731 55.371 1.00 34.35 281 ASP B CA 1
ATOM 3707 C C . ASP B 1 187 ? -15.517 44.716 54.249 1.00 37.33 281 ASP B C 1
ATOM 3708 O O . ASP B 1 187 ? -14.644 44.505 53.403 1.00 35.85 281 ASP B O 1
ATOM 3713 N N . ILE B 1 188 ? -16.695 44.076 54.251 1.00 34.34 282 ILE B N 1
ATOM 3714 C CA . ILE B 1 188 ? -17.095 43.105 53.224 1.00 34.23 282 ILE B CA 1
ATOM 3715 C C . ILE B 1 188 ? -16.974 43.700 51.814 1.00 36.53 282 ILE B C 1
ATOM 3716 O O . ILE B 1 188 ? -16.571 43.003 50.875 1.00 35.77 282 ILE B O 1
ATOM 3721 N N . SER B 1 189 ? -17.291 45.000 51.676 1.00 31.89 283 SER B N 1
ATOM 3722 C CA . SER B 1 189 ? -17.210 45.674 50.382 1.00 31.02 283 SER B CA 1
ATOM 3723 C C . SER B 1 189 ? -15.776 45.985 49.969 1.00 31.55 283 SER B C 1
ATOM 3724 O O . SER B 1 189 ? -15.573 46.400 48.837 1.00 31.37 283 SER B O 1
ATOM 3727 N N . PHE B 1 190 ? -14.780 45.777 50.871 1.00 26.48 284 PHE B N 1
ATOM 3728 C CA . PHE B 1 190 ? -13.358 46.011 50.597 1.00 24.71 284 PHE B CA 1
ATOM 3729 C C . PHE B 1 190 ? -12.596 44.722 50.319 1.00 26.81 284 PHE B C 1
ATOM 3730 O O . PHE B 1 190 ? -11.400 44.790 50.056 1.00 25.66 284 PHE B O 1
ATOM 3738 N N . GLN B 1 191 ? -13.264 43.555 50.382 1.00 25.38 285 GLN B N 1
ATOM 3739 C CA . GLN B 1 191 ? -12.644 42.220 50.221 1.00 25.86 285 GLN B CA 1
ATOM 3740 C C . GLN B 1 191 ? -11.655 42.058 49.058 1.00 30.42 285 GLN B C 1
ATOM 3741 O O . GLN B 1 191 ? -10.638 41.378 49.214 1.00 30.33 285 GLN B O 1
ATOM 3747 N N . ASN B 1 192 ? -11.933 42.724 47.924 1.00 27.44 286 ASN B N 1
ATOM 3748 C CA . ASN B 1 192 ? -11.095 42.699 46.720 1.00 26.44 286 ASN B CA 1
ATOM 3749 C C . ASN B 1 192 ? -10.109 43.835 46.630 1.00 27.38 286 ASN B C 1
ATOM 3750 O O . ASN B 1 192 ? -9.332 43.863 45.689 1.00 27.10 286 ASN B O 1
ATOM 3755 N N . TYR B 1 193 ? -10.107 44.761 47.601 1.00 24.12 287 TYR B N 1
ATOM 3756 C CA . TYR B 1 193 ? -9.141 45.868 47.600 1.00 23.66 287 TYR B CA 1
ATOM 3757 C C . TYR B 1 193 ? -7.871 45.399 48.251 1.00 27.06 287 TYR B C 1
ATOM 3758 O O . TYR B 1 193 ? -7.888 44.475 49.068 1.00 25.55 287 TYR B O 1
ATOM 3767 N N . VAL B 1 194 ? -6.757 46.004 47.839 1.00 23.96 288 VAL B N 1
ATOM 3768 C CA . VAL B 1 194 ? -5.434 45.704 48.370 1.00 23.22 288 VAL B CA 1
ATOM 3769 C C . VAL B 1 194 ? -4.776 47.048 48.627 1.00 25.83 288 VAL B C 1
ATOM 3770 O O . VAL B 1 194 ? -4.594 47.800 47.689 1.00 25.89 288 VAL B O 1
ATOM 3774 N N . TYR B 1 195 ? -4.445 47.351 49.888 1.00 21.35 289 TYR B N 1
ATOM 3775 C CA . TYR B 1 195 ? -3.810 48.602 50.258 1.00 21.08 289 TYR B CA 1
ATOM 3776 C C . TYR B 1 195 ? -2.298 48.456 50.061 1.00 26.08 289 TYR B C 1
ATOM 3777 O O . TYR B 1 195 ? -1.685 47.531 50.594 1.00 25.85 289 TYR B O 1
ATOM 3786 N N . LEU B 1 196 ? -1.709 49.351 49.255 1.00 22.97 290 LEU B N 1
ATOM 3787 C CA . LEU B 1 196 ? -0.306 49.256 48.833 1.00 22.25 290 LEU B CA 1
ATOM 3788 C C . LEU B 1 196 ? 0.502 50.473 49.176 1.00 28.75 290 LEU B C 1
ATOM 3789 O O . LEU B 1 196 ? 0.142 51.574 48.769 1.00 29.55 290 LEU B O 1
ATOM 3794 N N . SER B 1 197 ? 1.617 50.281 49.901 1.00 23.96 291 SER B N 1
ATOM 3795 C CA . SER B 1 197 ? 2.511 51.396 50.200 1.00 24.01 291 SER B CA 1
ATOM 3796 C C . SER B 1 197 ? 3.459 51.465 49.008 1.00 30.52 291 SER B C 1
ATOM 3797 O O . SER B 1 197 ? 3.460 50.563 48.146 1.00 28.99 291 SER B O 1
ATOM 3800 N N . LYS B 1 198 ? 4.321 52.477 49.003 1.00 28.61 292 LYS B N 1
ATOM 3801 C CA . LYS B 1 198 ? 5.323 52.615 47.952 1.00 28.43 292 LYS B CA 1
ATOM 3802 C C . LYS B 1 198 ? 6.394 51.491 48.015 1.00 32.96 292 LYS B C 1
ATOM 3803 O O . LYS B 1 198 ? 7.065 51.262 47.021 1.00 33.20 292 LYS B O 1
ATOM 3809 N N . ASN B 1 199 ? 6.558 50.813 49.184 1.00 29.10 293 ASN B N 1
ATOM 3810 C CA . ASN B 1 199 ? 7.591 49.782 49.384 1.00 28.52 293 ASN B CA 1
ATOM 3811 C C . ASN B 1 199 ? 7.194 48.342 49.105 1.00 31.81 293 ASN B C 1
ATOM 3812 O O . ASN B 1 199 ? 7.985 47.450 49.390 1.00 33.03 293 ASN B O 1
ATOM 3817 N N . VAL B 1 200 ? 5.991 48.098 48.570 1.00 27.98 294 VAL B N 1
ATOM 3818 C CA . VAL B 1 200 ? 5.509 46.738 48.298 1.00 28.14 294 VAL B CA 1
ATOM 3819 C C . VAL B 1 200 ? 6.513 45.943 47.433 1.00 34.72 294 VAL B C 1
ATOM 3820 O O . VAL B 1 200 ? 6.806 46.350 46.315 1.00 34.01 294 VAL B O 1
ATOM 3824 N N . VAL B 1 201 ? 7.037 44.827 47.969 1.00 32.19 295 VAL B N 1
ATOM 3825 C CA . VAL B 1 201 ? 8.071 44.003 47.312 1.00 31.56 295 VAL B CA 1
ATOM 3826 C C . VAL B 1 201 ? 7.568 43.196 46.115 1.00 37.21 295 VAL B C 1
ATOM 3827 O O . VAL B 1 201 ? 6.398 42.789 46.102 1.00 36.83 295 VAL B O 1
ATOM 3831 N N . ASP B 1 202 ? 8.451 42.937 45.115 1.00 35.70 296 ASP B N 1
ATOM 3832 C CA . ASP B 1 202 ? 8.021 42.185 43.923 1.00 37.19 296 ASP B CA 1
ATOM 3833 C C . ASP B 1 202 ? 7.777 40.700 44.145 1.00 40.02 296 ASP B C 1
ATOM 3834 O O . ASP B 1 202 ? 6.936 40.105 43.474 1.00 41.36 296 ASP B O 1
ATOM 3839 N N . ASN B 1 203 ? 8.472 40.116 45.115 1.00 36.26 297 ASN B N 1
ATOM 3840 C CA . ASN B 1 203 ? 8.321 38.708 45.503 1.00 35.48 297 ASN B CA 1
ATOM 3841 C C . ASN B 1 203 ? 7.308 38.546 46.690 1.00 38.62 297 ASN B C 1
ATOM 3842 O O . ASN B 1 203 ? 7.442 37.585 47.468 1.00 36.51 297 ASN B O 1
ATOM 3847 N N . TRP B 1 204 ? 6.291 39.473 46.809 1.00 33.83 298 TRP B N 1
ATOM 3848 C CA . TRP B 1 204 ? 5.291 39.436 47.893 1.00 33.25 298 TRP B CA 1
ATOM 3849 C C . TRP B 1 204 ? 4.610 38.072 48.057 1.00 36.80 298 TRP B C 1
ATOM 3850 O O . TRP B 1 204 ? 4.390 37.662 49.180 1.00 36.24 298 TRP B O 1
ATOM 3861 N N . GLU B 1 205 ? 4.293 37.362 46.947 1.00 35.32 299 GLU B N 1
ATOM 3862 C CA . GLU B 1 205 ? 3.630 36.045 46.971 1.00 35.36 299 GLU B CA 1
ATOM 3863 C C . GLU B 1 205 ? 4.398 35.022 47.756 1.00 38.21 299 GLU B C 1
ATOM 3864 O O . GLU B 1 205 ? 3.787 34.199 48.434 1.00 38.57 299 GLU B O 1
ATOM 3870 N N . LYS B 1 206 ? 5.734 35.117 47.728 1.00 33.37 300 LYS B N 1
ATOM 3871 C CA . LYS B 1 206 ? 6.622 34.212 48.440 1.00 33.19 300 LYS B CA 1
ATOM 3872 C C . LYS B 1 206 ? 6.942 34.621 49.854 1.00 33.45 300 LYS B C 1
ATOM 3873 O O . LYS B 1 206 ? 7.149 33.740 50.677 1.00 31.92 300 LYS B O 1
ATOM 3879 N N . VAL B 1 207 ? 7.071 35.940 50.129 1.00 29.39 301 VAL B N 1
ATOM 3880 C CA . VAL B 1 207 ? 7.490 36.437 51.438 1.00 28.65 301 VAL B CA 1
ATOM 3881 C C . VAL B 1 207 ? 6.403 37.047 52.325 1.00 29.96 301 VAL B C 1
ATOM 3882 O O . VAL B 1 207 ? 6.652 37.279 53.498 1.00 28.00 301 VAL B O 1
ATOM 3886 N N . CYS B 1 208 ? 5.205 37.304 51.780 1.00 26.54 302 CYS B N 1
ATOM 3887 C CA . CYS B 1 208 ? 4.140 37.942 52.548 1.00 25.58 302 CYS B CA 1
ATOM 3888 C C . CYS B 1 208 ? 2.944 37.010 52.735 1.00 26.41 302 CYS B C 1
ATOM 3889 O O . CYS B 1 208 ? 2.684 36.210 51.844 1.00 24.69 302 CYS B O 1
ATOM 3892 N N . PRO B 1 209 ? 2.147 37.136 53.834 1.00 22.94 303 PRO B N 1
ATOM 3893 C CA . PRO B 1 209 ? 0.929 36.308 53.951 1.00 22.64 303 PRO B CA 1
ATOM 3894 C C . PRO B 1 209 ? -0.171 36.758 52.981 1.00 27.62 303 PRO B C 1
ATOM 3895 O O . PRO B 1 209 ? -0.248 37.941 52.611 1.00 26.79 303 PRO B O 1
ATOM 3899 N N . ARG B 1 210 ? -1.072 35.840 52.638 1.00 24.63 304 ARG B N 1
ATOM 3900 C CA . ARG B 1 210 ? -2.275 36.168 51.851 1.00 24.10 304 ARG B CA 1
ATOM 3901 C C . ARG B 1 210 ? -3.404 35.251 52.299 1.00 26.24 304 ARG B C 1
ATOM 3902 O O . ARG B 1 210 ? -4.350 35.692 52.923 1.00 24.86 304 ARG B O 1
ATOM 3910 N N . LYS B 1 211 ? -3.279 33.977 52.028 1.00 24.57 305 LYS B N 1
ATOM 3911 C CA . LYS B 1 211 ? -4.300 32.993 52.386 1.00 25.01 305 LYS B CA 1
ATOM 3912 C C . LYS B 1 211 ? -4.250 32.570 53.837 1.00 26.63 305 LYS B C 1
ATOM 3913 O O . LYS B 1 211 ? -3.172 32.466 54.434 1.00 24.95 305 LYS B O 1
ATOM 3919 N N . ASN B 1 212 ? -5.443 32.298 54.396 1.00 21.30 306 ASN B N 1
ATOM 3920 C CA . ASN B 1 212 ? -5.603 31.780 55.737 1.00 21.22 306 ASN B CA 1
ATOM 3921 C C . ASN B 1 212 ? -5.344 30.259 55.664 1.00 28.12 306 ASN B C 1
ATOM 3922 O O . ASN B 1 212 ? -5.507 29.648 54.589 1.00 27.10 306 ASN B O 1
ATOM 3927 N N . LEU B 1 213 ? -4.842 29.676 56.756 1.00 24.76 307 LEU B N 1
ATOM 3928 C CA . LEU B 1 213 ? -4.440 28.262 56.764 1.00 24.95 307 LEU B CA 1
ATOM 3929 C C . LEU B 1 213 ? -5.459 27.387 57.492 1.00 27.98 307 LEU B C 1
ATOM 3930 O O . LEU B 1 213 ? -5.628 27.505 58.701 1.00 27.52 307 LEU B O 1
ATOM 3935 N N . GLN B 1 214 ? -6.197 26.581 56.737 1.00 26.52 308 GLN B N 1
ATOM 3936 C CA . GLN B 1 214 ? -7.257 25.699 57.247 1.00 26.54 308 GLN B CA 1
ATOM 3937 C C . GLN B 1 214 ? -6.623 24.538 58.002 1.00 26.86 308 GLN B C 1
ATOM 3938 O O . GLN B 1 214 ? -5.564 24.066 57.599 1.00 26.45 308 GLN B O 1
ATOM 3944 N N . ASN B 1 215 ? -7.259 24.099 59.101 1.00 23.72 309 ASN B N 1
ATOM 3945 C CA . ASN B 1 215 ? -6.796 22.999 59.953 1.00 24.53 309 ASN B CA 1
ATOM 3946 C C . ASN B 1 215 ? -5.392 23.287 60.531 1.00 28.30 309 ASN B C 1
ATOM 3947 O O . ASN B 1 215 ? -4.642 22.371 60.828 1.00 28.22 309 ASN B O 1
ATOM 3952 N N . ALA B 1 216 ? -5.082 24.576 60.728 1.00 23.94 310 ALA B N 1
ATOM 3953 C CA . ALA B 1 216 ? -3.810 25.036 61.268 1.00 22.45 310 ALA B CA 1
ATOM 3954 C C . ALA B 1 216 ? -3.980 26.066 62.343 1.00 25.07 310 ALA B C 1
ATOM 3955 O O . ALA B 1 216 ? -4.811 26.979 62.249 1.00 23.01 310 ALA B O 1
ATOM 3957 N N . LYS B 1 217 ? -3.146 25.953 63.354 1.00 23.43 311 LYS B N 1
ATOM 3958 C CA . LYS B 1 217 ? -3.023 26.988 64.363 1.00 23.52 311 LYS B CA 1
ATOM 3959 C C . LYS B 1 217 ? -1.548 27.281 64.536 1.00 25.10 311 LYS B C 1
ATOM 3960 O O . LYS B 1 217 ? -0.710 26.370 64.458 1.00 25.67 311 LYS B O 1
ATOM 3966 N N . PHE B 1 218 ? -1.220 28.550 64.665 1.00 19.01 312 PHE B N 1
ATOM 3967 C CA . PHE B 1 218 ? 0.149 28.954 64.927 1.00 18.61 312 PHE B CA 1
ATOM 3968 C C . PHE B 1 218 ? 0.610 28.439 66.284 1.00 22.37 312 PHE B C 1
ATOM 3969 O O . PHE B 1 218 ? -0.172 28.378 67.229 1.00 22.57 312 PHE B O 1
ATOM 3977 N N . GLY B 1 219 ? 1.891 28.151 66.384 1.00 20.84 313 GLY B N 1
ATOM 3978 C CA . GLY B 1 219 ? 2.510 27.704 67.625 1.00 19.50 313 GLY B CA 1
ATOM 3979 C C . GLY B 1 219 ? 3.934 28.171 67.741 1.00 20.95 313 GLY B C 1
ATOM 3980 O O . GLY B 1 219 ? 4.417 28.905 66.874 1.00 19.09 313 GLY B O 1
ATOM 3981 N N . LEU B 1 220 ? 4.625 27.738 68.812 1.00 18.43 314 LEU B N 1
ATOM 3982 C CA . LEU B 1 220 ? 6.007 28.123 69.087 1.00 19.64 314 LEU B CA 1
ATOM 3983 C C . LEU B 1 220 ? 6.881 26.898 69.188 1.00 27.01 314 LEU B C 1
ATOM 3984 O O . LEU B 1 220 ? 6.543 25.974 69.925 1.00 27.37 314 LEU B O 1
ATOM 3989 N N . TRP B 1 221 ? 7.913 26.820 68.340 1.00 26.63 315 TRP B N 1
ATOM 3990 C CA . TRP B 1 221 ? 8.805 25.664 68.298 1.00 29.09 315 TRP B CA 1
ATOM 3991 C C . TRP B 1 221 ? 9.728 25.653 69.510 1.00 35.21 315 TRP B C 1
ATOM 3992 O O . TRP B 1 221 ? 10.504 26.576 69.713 1.00 35.26 315 TRP B O 1
ATOM 4003 N N . VAL B 1 222 ? 9.590 24.632 70.329 1.00 33.09 316 VAL B N 1
ATOM 4004 C CA . VAL B 1 222 ? 10.352 24.475 71.559 1.00 33.58 316 VAL B CA 1
ATOM 4005 C C . VAL B 1 222 ? 10.802 23.012 71.656 1.00 40.30 316 VAL B C 1
ATOM 4006 O O . VAL B 1 222 ? 9.957 22.103 71.682 1.00 38.15 316 VAL B O 1
ATOM 4010 N N . ASP B 1 223 ? 12.142 22.808 71.707 1.00 40.09 317 ASP B N 1
ATOM 4011 C CA . ASP B 1 223 ? 12.809 21.516 71.869 1.00 40.14 317 ASP B CA 1
ATOM 4012 C C . ASP B 1 223 ? 12.217 20.390 71.025 1.00 42.90 317 ASP B C 1
ATOM 4013 O O . ASP B 1 223 ? 11.775 19.378 71.568 1.00 43.69 317 ASP B O 1
ATOM 4018 N N . GLY B 1 224 ? 12.185 20.584 69.714 1.00 37.83 318 GLY B N 1
ATOM 4019 C CA . GLY B 1 224 ? 11.666 19.576 68.797 1.00 36.76 318 GLY B CA 1
ATOM 4020 C C . GLY B 1 224 ? 10.163 19.354 68.805 1.00 38.59 318 GLY B C 1
ATOM 4021 O O . GLY B 1 224 ? 9.685 18.355 68.266 1.00 37.64 318 GLY B O 1
ATOM 4022 N N . ASN B 1 225 ? 9.395 20.304 69.360 1.00 34.09 319 ASN B N 1
ATOM 4023 C CA . ASN B 1 225 ? 7.937 20.203 69.367 1.00 33.18 319 ASN B CA 1
ATOM 4024 C C . ASN B 1 225 ? 7.260 21.577 69.186 1.00 33.31 319 ASN B C 1
ATOM 4025 O O . ASN B 1 225 ? 7.765 22.602 69.657 1.00 30.29 319 ASN B O 1
ATOM 4030 N N . CYS B 1 226 ? 6.122 21.580 68.490 1.00 30.94 320 CYS B N 1
ATOM 4031 C CA . CYS B 1 226 ? 5.319 22.777 68.301 1.00 30.62 320 CYS B CA 1
ATOM 4032 C C . CYS B 1 226 ? 4.358 22.891 69.465 1.00 34.54 320 CYS B C 1
ATOM 4033 O O . CYS B 1 226 ? 3.396 22.118 69.611 1.00 35.39 320 CYS B O 1
ATOM 4036 N N . GLU B 1 227 ? 4.651 23.855 70.327 1.00 28.60 321 GLU B N 1
ATOM 4037 C CA . GLU B 1 227 ? 3.857 24.123 71.511 1.00 26.52 321 GLU B CA 1
ATOM 4038 C C . GLU B 1 227 ? 2.822 25.146 71.181 1.00 27.28 321 GLU B C 1
ATOM 4039 O O . GLU B 1 227 ? 3.070 25.987 70.320 1.00 26.05 321 GLU B O 1
ATOM 4045 N N . ASP B 1 228 ? 1.714 25.158 71.934 1.00 22.85 322 ASP B N 1
ATOM 4046 C CA . ASP B 1 228 ? 0.684 26.176 71.766 1.00 24.10 322 ASP B CA 1
ATOM 4047 C C . ASP B 1 228 ? 1.196 27.565 72.188 1.00 27.87 322 ASP B C 1
ATOM 4048 O O . ASP B 1 228 ? 2.063 27.658 73.082 1.00 28.02 322 ASP B O 1
ATOM 4053 N N . ILE B 1 229 ? 0.617 28.647 71.602 1.00 22.03 323 ILE B N 1
ATOM 4054 C CA . ILE B 1 229 ? 0.927 29.999 72.075 1.00 21.20 323 ILE B CA 1
ATOM 4055 C C . ILE B 1 229 ? 0.465 29.979 73.576 1.00 24.50 323 ILE B C 1
ATOM 4056 O O . ILE B 1 229 ? -0.680 29.614 73.837 1.00 22.30 323 ILE B O 1
ATOM 4061 N N . PRO B 1 230 ? 1.375 30.265 74.556 1.00 20.39 324 PRO B N 1
ATOM 4062 C CA . PRO B 1 230 ? 1.013 30.107 75.979 1.00 19.33 324 PRO B CA 1
ATOM 4063 C C . PRO B 1 230 ? 0.106 31.162 76.605 1.00 24.69 324 PRO B C 1
ATOM 4064 O O . PRO B 1 230 ? -0.440 30.947 77.687 1.00 24.85 324 PRO B O 1
ATOM 4068 N N . HIS B 1 231 ? -0.022 32.309 75.954 1.00 21.87 325 HIS B N 1
ATOM 4069 C CA . HIS B 1 231 ? -0.886 33.398 76.396 1.00 21.66 325 HIS B CA 1
ATOM 4070 C C . HIS B 1 231 ? -1.482 34.074 75.161 1.00 23.42 325 HIS B C 1
ATOM 4071 O O . HIS B 1 231 ? -0.744 34.590 74.315 1.00 22.22 325 HIS B O 1
ATOM 4078 N N . VAL B 1 232 ? -2.813 34.007 75.035 1.00 19.92 326 VAL B N 1
ATOM 4079 C CA . VAL B 1 232 ? -3.592 34.595 73.928 1.00 19.51 326 VAL B CA 1
ATOM 4080 C C . VAL B 1 232 ? -4.689 35.505 74.487 1.00 24.50 326 VAL B C 1
ATOM 4081 O O . VAL B 1 232 ? -5.107 35.345 75.633 1.00 24.24 326 VAL B O 1
ATOM 4085 N N . ASN B 1 233 ? -5.189 36.420 73.645 1.00 21.79 327 ASN B N 1
ATOM 4086 C CA . ASN B 1 233 ? -6.243 37.361 73.977 1.00 20.33 327 ASN B CA 1
ATOM 4087 C C . ASN B 1 233 ? -7.473 36.922 73.192 1.00 22.88 327 ASN B C 1
ATOM 4088 O O . ASN B 1 233 ? -7.466 36.937 71.961 1.00 21.01 327 ASN B O 1
ATOM 4093 N N . GLU B 1 234 ? -8.479 36.404 73.904 1.00 20.32 328 GLU B N 1
ATOM 4094 C CA . GLU B 1 234 ? -9.642 35.825 73.230 1.00 21.00 328 GLU B CA 1
ATOM 4095 C C . GLU B 1 234 ? -10.759 36.799 73.030 1.00 23.09 328 GLU B C 1
ATOM 4096 O O . GLU B 1 234 ? -11.214 37.434 73.980 1.00 22.26 328 GLU B O 1
ATOM 4102 N N . PHE B 1 235 ? -11.220 36.868 71.779 1.00 19.71 329 PHE B N 1
ATOM 4103 C CA . PHE B 1 235 ? -12.289 37.737 71.304 1.00 19.40 329 PHE B CA 1
ATOM 4104 C C . PHE B 1 235 ? -13.270 36.862 70.579 1.00 22.58 329 PHE B C 1
ATOM 4105 O O . PHE B 1 235 ? -12.854 35.990 69.824 1.00 21.93 329 PHE B O 1
ATOM 4113 N N . PRO B 1 236 ? -14.569 37.022 70.824 1.00 19.63 330 PRO B N 1
ATOM 4114 C CA . PRO B 1 236 ? -15.548 36.154 70.137 1.00 19.34 330 PRO B CA 1
ATOM 4115 C C . PRO B 1 236 ? -15.765 36.628 68.690 1.00 22.71 330 PRO B C 1
ATOM 4116 O O . PRO B 1 236 ? -15.745 37.827 68.429 1.00 22.86 330 PRO B O 1
ATOM 4120 N N . ALA B 1 237 ? -15.865 35.706 67.741 1.00 19.68 331 ALA B N 1
ATOM 4121 C CA . ALA B 1 237 ? -16.077 36.073 66.330 1.00 20.43 331 ALA B CA 1
ATOM 4122 C C . ALA B 1 237 ? -16.953 35.034 65.641 1.00 24.08 331 ALA B C 1
ATOM 4123 O O . ALA B 1 237 ? -16.653 33.833 65.701 1.00 23.60 331 ALA B O 1
ATOM 4125 N N . ILE B 1 238 ? -18.050 35.482 65.015 1.00 21.67 332 ILE B N 1
ATOM 4126 C CA . ILE B 1 238 ? -18.993 34.556 64.366 1.00 22.57 332 ILE B CA 1
ATOM 4127 C C . ILE B 1 238 ? -18.389 33.685 63.253 1.00 27.11 332 ILE B C 1
ATOM 4128 O O . ILE B 1 238 ? -18.829 32.552 63.077 1.00 27.92 332 ILE B O 1
ATOM 4133 N N . ASP B 1 239 ? -17.360 34.207 62.519 1.00 21.92 333 ASP B N 1
ATOM 4134 C CA . ASP B 1 239 ? -16.733 33.522 61.388 1.00 20.61 333 ASP B CA 1
ATOM 4135 C C . ASP B 1 239 ? -15.313 34.035 61.174 1.00 21.94 333 ASP B C 1
ATOM 4136 O O . ASP B 1 239 ? -14.894 34.942 61.881 1.00 21.97 333 ASP B O 1
ATOM 4141 N N . LEU B 1 240 ? -14.585 33.474 60.199 1.00 18.25 334 LEU B N 1
ATOM 4142 C CA . LEU B 1 240 ? -13.193 33.825 59.933 1.00 18.86 334 LEU B CA 1
ATOM 4143 C C . LEU B 1 240 ? -13.023 35.312 59.585 1.00 24.51 334 LEU B C 1
ATOM 4144 O O . LEU B 1 240 ? -12.101 35.957 60.068 1.00 25.04 334 LEU B O 1
ATOM 4149 N N . PHE B 1 241 ? -13.938 35.856 58.784 1.00 21.81 335 PHE B N 1
ATOM 4150 C CA . PHE B 1 241 ? -13.907 37.248 58.359 1.00 22.73 335 PHE B CA 1
ATOM 4151 C C . PHE B 1 241 ? -13.885 38.185 59.550 1.00 24.91 335 PHE B C 1
ATOM 4152 O O . PHE B 1 241 ? -13.040 39.076 59.590 1.00 24.19 335 PHE B O 1
ATOM 4160 N N . GLU B 1 242 ? -14.776 37.943 60.545 1.00 22.07 336 GLU B N 1
ATOM 4161 C CA . GLU B 1 242 ? -14.860 38.732 61.779 1.00 21.51 336 GLU B CA 1
ATOM 4162 C C . GLU B 1 242 ? -13.584 38.631 62.633 1.00 25.92 336 GLU B C 1
ATOM 4163 O O . GLU B 1 242 ? -13.162 39.649 63.202 1.00 26.28 336 GLU B O 1
ATOM 4169 N N . CYS B 1 243 ? -12.933 37.437 62.661 1.00 22.68 337 CYS B N 1
ATOM 4170 C CA . CYS B 1 243 ? -11.653 37.223 63.364 1.00 23.20 337 CYS B CA 1
ATOM 4171 C C . CYS B 1 243 ? -10.562 38.052 62.684 1.00 25.59 337 CYS B C 1
ATOM 4172 O O . CYS B 1 243 ? -9.823 38.768 63.368 1.00 24.66 337 CYS B O 1
ATOM 4175 N N . ASN B 1 244 ? -10.455 37.938 61.338 1.00 21.28 338 ASN B N 1
ATOM 4176 C CA . ASN B 1 244 ? -9.443 38.680 60.570 1.00 21.63 338 ASN B CA 1
ATOM 4177 C C . ASN B 1 244 ? -9.607 40.183 60.778 1.00 23.77 338 ASN B C 1
ATOM 4178 O O . ASN B 1 244 ? -8.619 40.897 60.935 1.00 21.45 338 ASN B O 1
ATOM 4183 N N . LYS B 1 245 ? -10.872 40.637 60.833 1.00 21.53 339 LYS B N 1
ATOM 4184 C CA . LYS B 1 245 ? -11.249 42.034 61.053 1.00 22.01 339 LYS B CA 1
ATOM 4185 C C . LYS B 1 245 ? -10.812 42.503 62.447 1.00 22.73 339 LYS B C 1
ATOM 4186 O O . LYS B 1 245 ? -10.311 43.625 62.585 1.00 23.14 339 LYS B O 1
ATOM 4192 N N . LEU B 1 246 ? -10.934 41.637 63.463 1.00 19.56 340 LEU B N 1
ATOM 4193 C CA . LEU B 1 246 ? -10.508 41.930 64.850 1.00 21.25 340 LEU B CA 1
ATOM 4194 C C . LEU B 1 246 ? -9.004 42.020 64.954 1.00 23.72 340 LEU B C 1
ATOM 4195 O O . LEU B 1 246 ? -8.501 42.932 65.597 1.00 22.76 340 LEU B O 1
ATOM 4200 N N . VAL B 1 247 ? -8.289 41.067 64.324 1.00 19.80 341 VAL B N 1
ATOM 4201 C CA . VAL B 1 247 ? -6.818 41.021 64.312 1.00 18.57 341 VAL B CA 1
ATOM 4202 C C . VAL B 1 247 ? -6.308 42.331 63.652 1.00 22.94 341 VAL B C 1
ATOM 4203 O O . VAL B 1 247 ? -5.407 42.973 64.180 1.00 22.14 341 VAL B O 1
ATOM 4207 N N . PHE B 1 248 ? -6.918 42.727 62.529 1.00 19.40 342 PHE B N 1
ATOM 4208 C CA . PHE B 1 248 ? -6.588 43.968 61.821 1.00 19.40 342 PHE B CA 1
ATOM 4209 C C . PHE B 1 248 ? -6.767 45.183 62.780 1.00 25.45 342 PHE B C 1
ATOM 4210 O O . PHE B 1 248 ? -5.837 45.978 62.944 1.00 21.32 342 PHE B O 1
ATOM 4218 N N . GLU B 1 249 ? -7.934 45.264 63.478 1.00 26.00 343 GLU B N 1
ATOM 4219 C CA . GLU B 1 249 ? -8.197 46.323 64.472 1.00 26.11 343 GLU B CA 1
ATOM 4220 C C . GLU B 1 249 ? -7.119 46.430 65.552 1.00 28.61 343 GLU B C 1
ATOM 4221 O O . GLU B 1 249 ? -6.783 47.538 65.971 1.00 26.70 343 GLU B O 1
ATOM 4227 N N . LEU B 1 250 ? -6.589 45.275 66.024 1.00 24.87 344 LEU B N 1
ATOM 4228 C CA . LEU B 1 250 ? -5.593 45.242 67.097 1.00 24.06 344 LEU B CA 1
ATOM 4229 C C . LEU B 1 250 ? -4.152 45.283 66.623 1.00 25.02 344 LEU B C 1
ATOM 4230 O O . LEU B 1 250 ? -3.240 45.327 67.464 1.00 23.05 344 LEU B O 1
ATOM 4235 N N . SER B 1 251 ? -3.935 45.185 65.295 1.00 20.99 345 SER B N 1
ATOM 4236 C CA . SER B 1 251 ? -2.596 45.063 64.704 1.00 20.31 345 SER B CA 1
ATOM 4237 C C . SER B 1 251 ? -1.665 46.271 64.826 1.00 22.39 345 SER B C 1
ATOM 4238 O O . SER B 1 251 ? -2.112 47.344 65.258 1.00 19.74 345 SER B O 1
ATOM 4241 N N . ALA B 1 252 ? -0.366 46.100 64.404 1.00 19.63 346 ALA B N 1
ATOM 4242 C CA . ALA B 1 252 ? 0.633 47.170 64.421 1.00 20.31 346 ALA B CA 1
ATOM 4243 C C . ALA B 1 252 ? 0.014 48.467 63.850 1.00 24.92 346 ALA B C 1
ATOM 4244 O O . ALA B 1 252 ? -0.629 48.437 62.792 1.00 21.76 346 ALA B O 1
ATOM 4246 N N . SER B 1 253 ? 0.164 49.573 64.578 1.00 24.16 347 SER B N 1
ATOM 4247 C CA . SER B 1 253 ? -0.381 50.856 64.160 1.00 26.06 347 SER B CA 1
ATOM 4248 C C . SER B 1 253 ? 0.621 51.971 64.421 1.00 32.56 347 SER B C 1
ATOM 4249 O O . SER B 1 253 ? 1.163 52.088 65.524 1.00 32.06 347 SER B O 1
ATOM 4252 N N . ASP B 1 254 ? 0.835 52.811 63.405 1.00 30.59 348 ASP B N 1
ATOM 4253 C CA . ASP B 1 254 ? 1.785 53.912 63.441 1.00 29.97 348 ASP B CA 1
ATOM 4254 C C . ASP B 1 254 ? 1.196 55.231 63.895 1.00 38.77 348 ASP B C 1
ATOM 4255 O O . ASP B 1 254 ? 1.823 56.273 63.757 1.00 37.26 348 ASP B O 1
ATOM 4260 N N . GLN B 1 255 ? 0.014 55.178 64.486 1.00 41.78 349 GLN B N 1
ATOM 4261 C CA . GLN B 1 255 ? -0.670 56.350 64.984 1.00 45.71 349 GLN B CA 1
ATOM 4262 C C . GLN B 1 255 ? -1.549 55.953 66.160 1.00 58.35 349 GLN B C 1
ATOM 4263 O O . GLN B 1 255 ? -2.296 54.980 66.048 1.00 58.21 349 GLN B O 1
ATOM 4269 N N . PRO B 1 256 ? -1.501 56.707 67.285 1.00 61.36 350 PRO B N 1
ATOM 4270 C CA . PRO B 1 256 ? -2.363 56.358 68.437 1.00 62.79 350 PRO B CA 1
ATOM 4271 C C . PRO B 1 256 ? -3.859 56.523 68.156 1.00 70.34 350 PRO B C 1
ATOM 4272 O O . PRO B 1 256 ? -4.264 57.500 67.517 1.00 70.39 350 PRO B O 1
ATOM 4276 N N . LYS B 1 257 ? -4.672 55.549 68.611 1.00 68.83 351 LYS B N 1
ATOM 4277 C CA . LYS B 1 257 ? -6.129 55.592 68.467 1.00 69.34 351 LYS B CA 1
ATOM 4278 C C . LYS B 1 257 ? -6.718 56.491 69.569 1.00 75.17 351 LYS B C 1
ATOM 4279 O O . LYS B 1 257 ? -6.180 56.533 70.684 1.00 74.98 351 LYS B O 1
ATOM 4281 N N . GLN B 1 258 ? -7.804 57.226 69.239 1.00 72.48 352 GLN B N 1
ATOM 4282 C CA . GLN B 1 258 ? -8.499 58.136 70.156 1.00 102.23 352 GLN B CA 1
ATOM 4283 C C . GLN B 1 258 ? -10.014 57.991 70.027 1.00 119.76 352 GLN B C 1
ATOM 4284 O O . GLN B 1 258 ? -10.535 56.879 70.071 1.00 78.18 352 GLN B O 1
ATOM 4286 N N . ASP B 1 294 ? 9.325 59.114 64.740 1.00 73.56 388 ASP B N 1
ATOM 4287 C CA . ASP B 1 294 ? 9.937 57.856 65.186 1.00 73.23 388 ASP B CA 1
ATOM 4288 C C . ASP B 1 294 ? 9.245 57.270 66.432 1.00 75.02 388 ASP B C 1
ATOM 4289 O O . ASP B 1 294 ? 9.257 56.047 66.621 1.00 74.90 388 ASP B O 1
ATOM 4294 N N A ARG B 1 295 ? 8.646 58.134 67.278 0.50 70.72 389 ARG B N 1
ATOM 4295 N N B ARG B 1 295 ? 8.638 58.152 67.246 0.50 70.56 389 ARG B N 1
ATOM 4296 C CA A ARG B 1 295 ? 7.974 57.714 68.514 0.50 69.95 389 ARG B CA 1
ATOM 4297 C CA B ARG B 1 295 ? 7.934 57.870 68.501 0.50 69.71 389 ARG B CA 1
ATOM 4298 C C A ARG B 1 295 ? 6.684 56.918 68.303 0.50 71.71 389 ARG B C 1
ATOM 4299 C C B ARG B 1 295 ? 6.656 57.034 68.347 0.50 71.59 389 ARG B C 1
ATOM 4300 O O A ARG B 1 295 ? 6.390 56.023 69.098 0.50 71.38 389 ARG B O 1
ATOM 4301 O O B ARG B 1 295 ? 6.342 56.232 69.229 0.50 71.22 389 ARG B O 1
ATOM 4316 N N . TYR B 1 296 ? 5.917 57.243 67.245 1.00 66.25 390 TYR B N 1
ATOM 4317 C CA . TYR B 1 296 ? 4.662 56.558 66.955 1.00 63.91 390 TYR B CA 1
ATOM 4318 C C . TYR B 1 296 ? 4.829 55.337 66.064 1.00 59.48 390 TYR B C 1
ATOM 4319 O O . TYR B 1 296 ? 3.876 54.565 65.943 1.00 60.96 390 TYR B O 1
ATOM 4328 N N . LYS B 1 297 ? 6.035 55.137 65.482 1.00 46.74 391 LYS B N 1
ATOM 4329 C CA . LYS B 1 297 ? 6.372 54.021 64.598 1.00 43.19 391 LYS B CA 1
ATOM 4330 C C . LYS B 1 297 ? 6.380 52.671 65.335 1.00 40.91 391 LYS B C 1
ATOM 4331 O O . LYS B 1 297 ? 7.141 52.474 66.282 1.00 39.81 391 LYS B O 1
ATOM 4337 N N . SER B 1 298 ? 5.532 51.733 64.874 1.00 32.63 392 SER B N 1
ATOM 4338 C CA . SER B 1 298 ? 5.434 50.387 65.442 1.00 28.85 392 SER B CA 1
ATOM 4339 C C . SER B 1 298 ? 6.545 49.484 64.922 1.00 30.97 392 SER B C 1
ATOM 4340 O O . SER B 1 298 ? 6.908 48.540 65.611 1.00 29.89 392 SER B O 1
ATOM 4343 N N . HIS B 1 299 ? 7.025 49.717 63.664 1.00 28.03 393 HIS B N 1
ATOM 4344 C CA . HIS B 1 299 ? 8.017 48.871 62.984 1.00 28.37 393 HIS B CA 1
ATOM 4345 C C . HIS B 1 299 ? 7.489 47.435 62.770 1.00 29.66 393 HIS B C 1
ATOM 4346 O O . HIS B 1 299 ? 8.273 46.492 62.614 1.00 29.21 393 HIS B O 1
ATOM 4353 N N . GLY B 1 300 ? 6.161 47.284 62.770 1.00 25.47 394 GLY B N 1
ATOM 4354 C CA . GLY B 1 300 ? 5.528 45.985 62.549 1.00 24.96 394 GLY B CA 1
ATOM 4355 C C . GLY B 1 300 ? 5.207 45.205 63.808 1.00 27.66 394 GLY B C 1
ATOM 4356 O O . GLY B 1 300 ? 4.700 44.092 63.700 1.00 27.76 394 GLY B O 1
ATOM 4357 N N . LYS B 1 301 ? 5.507 45.765 65.006 1.00 22.88 395 LYS B N 1
ATOM 4358 C CA . LYS B 1 301 ? 5.215 45.138 66.302 1.00 23.37 395 LYS B CA 1
ATOM 4359 C C . LYS B 1 301 ? 3.762 45.429 66.697 1.00 25.02 395 LYS B C 1
ATOM 4360 O O . LYS B 1 301 ? 3.321 46.572 66.685 1.00 25.62 395 LYS B O 1
ATOM 4366 N N . GLY B 1 302 ? 3.049 44.396 67.072 1.00 19.94 396 GLY B N 1
ATOM 4367 C CA . GLY B 1 302 ? 1.661 44.497 67.484 1.00 19.72 396 GLY B CA 1
ATOM 4368 C C . GLY B 1 302 ? 1.006 43.137 67.505 1.00 23.22 396 GLY B C 1
ATOM 4369 O O . GLY B 1 302 ? 1.690 42.127 67.347 1.00 22.58 396 GLY B O 1
ATOM 4370 N N . TYR B 1 303 ? -0.319 43.122 67.730 1.00 19.06 397 TYR B N 1
ATOM 4371 C CA . TYR B 1 303 ? -1.186 41.941 67.739 1.00 18.89 397 TYR B CA 1
ATOM 4372 C C . TYR B 1 303 ? -1.546 41.650 66.269 1.00 22.90 397 TYR B C 1
ATOM 4373 O O . TYR B 1 303 ? -2.643 41.948 65.802 1.00 23.16 397 TYR B O 1
ATOM 4382 N N . ASN B 1 304 ? -0.576 41.107 65.533 1.00 18.41 398 ASN B N 1
ATOM 4383 C CA . ASN B 1 304 ? -0.712 40.848 64.104 1.00 17.71 398 ASN B CA 1
ATOM 4384 C C . ASN B 1 304 ? -1.232 39.474 63.714 1.00 20.40 398 ASN B C 1
ATOM 4385 O O . ASN B 1 304 ? -1.475 39.278 62.533 1.00 20.04 398 ASN B O 1
ATOM 4390 N N . TRP B 1 305 ? -1.379 38.530 64.661 1.00 18.26 399 TRP B N 1
ATOM 4391 C CA . TRP B 1 305 ? -1.770 37.129 64.362 1.00 17.53 399 TRP B CA 1
ATOM 4392 C C . TRP B 1 305 ? -2.967 36.680 65.181 1.00 20.38 399 TRP B C 1
ATOM 4393 O O . TRP B 1 305 ? -3.135 37.132 66.310 1.00 20.03 399 TRP B O 1
ATOM 4404 N N . GLY B 1 306 ? -3.747 35.770 64.611 1.00 17.21 400 GLY B N 1
ATOM 4405 C CA . GLY B 1 306 ? -4.925 35.196 65.242 1.00 18.35 400 GLY B CA 1
ATOM 4406 C C . GLY B 1 306 ? -5.087 33.741 64.869 1.00 22.82 400 GLY B C 1
ATOM 4407 O O . GLY B 1 306 ? -4.756 33.359 63.743 1.00 23.16 400 GLY B O 1
ATOM 4408 N N . ASN B 1 307 ? -5.479 32.907 65.849 1.00 18.78 401 ASN B N 1
ATOM 4409 C CA . ASN B 1 307 ? -5.804 31.483 65.666 1.00 18.10 401 ASN B CA 1
ATOM 4410 C C . ASN B 1 307 ? -7.318 31.452 65.870 1.00 23.10 401 ASN B C 1
ATOM 4411 O O . ASN B 1 307 ? -7.796 31.703 66.980 1.00 22.05 401 ASN B O 1
ATOM 4416 N N . TYR B 1 308 ? -8.063 31.230 64.790 1.00 19.53 402 TYR B N 1
ATOM 4417 C CA . TYR B 1 308 ? -9.513 31.204 64.860 1.00 18.83 402 TYR B CA 1
ATOM 4418 C C . TYR B 1 308 ? -10.037 29.797 65.099 1.00 20.88 402 TYR B C 1
ATOM 4419 O O . TYR B 1 308 ? -9.848 28.921 64.260 1.00 20.17 402 TYR B O 1
ATOM 4428 N N . ASN B 1 309 ? -10.704 29.585 66.235 1.00 19.74 403 ASN B N 1
ATOM 4429 C CA . ASN B 1 309 ? -11.364 28.319 66.541 1.00 19.22 403 ASN B CA 1
ATOM 4430 C C . ASN B 1 309 ? -12.767 28.448 65.959 1.00 23.17 403 ASN B C 1
ATOM 4431 O O . ASN B 1 309 ? -13.549 29.281 66.423 1.00 21.51 403 ASN B O 1
ATOM 4436 N N . THR B 1 310 ? -13.067 27.645 64.925 1.00 21.30 404 THR B N 1
ATOM 4437 C CA . THR B 1 310 ? -14.357 27.664 64.221 1.00 21.89 404 THR B CA 1
ATOM 4438 C C . THR B 1 310 ? -15.504 27.073 65.032 1.00 26.29 404 THR B C 1
ATOM 4439 O O . THR B 1 310 ? -16.652 27.407 64.776 1.00 25.04 404 THR B O 1
ATOM 4443 N N . GLU B 1 311 ? -15.196 26.141 65.954 1.00 26.58 405 GLU B N 1
ATOM 4444 C CA . GLU B 1 311 ? -16.169 25.468 66.822 1.00 26.60 405 GLU B CA 1
ATOM 4445 C C . GLU B 1 311 ? -16.586 26.351 67.959 1.00 28.67 405 GLU B C 1
ATOM 4446 O O . GLU B 1 311 ? -17.772 26.514 68.178 1.00 30.59 405 GLU B O 1
ATOM 4452 N N . THR B 1 312 ? -15.623 26.923 68.703 1.00 22.38 406 THR B N 1
ATOM 4453 C CA . THR B 1 312 ? -15.950 27.767 69.846 1.00 20.66 406 THR B CA 1
ATOM 4454 C C . THR B 1 312 ? -16.154 29.224 69.454 1.00 22.02 406 THR B C 1
ATOM 4455 O O . THR B 1 312 ? -16.446 30.042 70.316 1.00 22.40 406 THR B O 1
ATOM 4459 N N . GLN B 1 313 ? -15.987 29.557 68.169 1.00 18.69 407 GLN B N 1
ATOM 4460 C CA . GLN B 1 313 ? -16.140 30.929 67.650 1.00 19.10 407 GLN B CA 1
ATOM 4461 C C . GLN B 1 313 ? -15.280 31.954 68.401 1.00 23.82 407 GLN B C 1
ATOM 4462 O O . GLN B 1 313 ? -15.732 33.043 68.758 1.00 22.83 407 GLN B O 1
ATOM 4468 N N . LYS B 1 314 ? -14.030 31.549 68.683 1.00 22.30 408 LYS B N 1
ATOM 4469 C CA . LYS B 1 314 ? -13.066 32.351 69.424 1.00 22.82 408 LYS B CA 1
ATOM 4470 C C . LYS B 1 314 ? -11.884 32.709 68.519 1.00 26.49 408 LYS B C 1
ATOM 4471 O O . LYS B 1 314 ? -11.272 31.804 67.915 1.00 23.70 408 LYS B O 1
ATOM 4477 N N . CYS B 1 315 ? -11.542 34.025 68.489 1.00 21.92 409 CYS B N 1
ATOM 4478 C CA . CYS B 1 315 ? -10.387 34.609 67.789 1.00 22.83 409 CYS B CA 1
ATOM 4479 C C . CYS B 1 315 ? -9.285 34.754 68.894 1.00 25.21 409 CYS B C 1
ATOM 4480 O O . CYS B 1 315 ? -9.408 35.604 69.781 1.00 26.41 409 CYS B O 1
ATOM 4483 N N . GLU B 1 316 ? -8.246 33.904 68.862 1.00 19.04 410 GLU B N 1
ATOM 4484 C CA . GLU B 1 316 ? -7.147 33.910 69.850 1.00 17.80 410 GLU B CA 1
ATOM 4485 C C . GLU B 1 316 ? -6.019 34.745 69.302 1.00 20.56 410 GLU B C 1
ATOM 4486 O O . GLU B 1 316 ? -5.272 34.320 68.420 1.00 20.48 410 GLU B O 1
ATOM 4492 N N . ILE B 1 317 ? -5.951 35.978 69.782 1.00 15.92 411 ILE B N 1
ATOM 4493 C CA . ILE B 1 317 ? -5.046 36.995 69.265 1.00 15.61 411 ILE B CA 1
ATOM 4494 C C . ILE B 1 317 ? -3.767 37.115 70.051 1.00 17.95 411 ILE B C 1
ATOM 4495 O O . ILE B 1 317 ? -3.794 37.129 71.279 1.00 17.25 411 ILE B O 1
ATOM 4500 N N . PHE B 1 318 ? -2.628 37.203 69.341 1.00 16.38 412 PHE B N 1
ATOM 4501 C CA . PHE B 1 318 ? -1.346 37.279 70.024 1.00 15.91 412 PHE B CA 1
ATOM 4502 C C . PHE B 1 318 ? -0.380 38.224 69.317 1.00 20.26 412 PHE B C 1
ATOM 4503 O O . PHE B 1 318 ? -0.621 38.591 68.177 1.00 18.62 412 PHE B O 1
ATOM 4511 N N . ASN B 1 319 ? 0.669 38.655 70.023 1.00 18.73 413 ASN B N 1
ATOM 4512 C CA . ASN B 1 319 ? 1.610 39.656 69.565 1.00 20.02 413 ASN B CA 1
ATOM 4513 C C . ASN B 1 319 ? 3.076 39.199 69.442 1.00 20.73 413 ASN B C 1
ATOM 4514 O O . ASN B 1 319 ? 3.988 40.023 69.518 1.00 17.27 413 ASN B O 1
ATOM 4519 N N . VAL B 1 320 ? 3.308 37.913 69.235 1.00 16.45 414 VAL B N 1
ATOM 4520 C CA . VAL B 1 320 ? 4.689 37.484 69.057 1.00 17.16 414 VAL B CA 1
ATOM 4521 C C . VAL B 1 320 ? 4.692 36.712 67.755 1.00 22.20 414 VAL B C 1
ATOM 4522 O O . VAL B 1 320 ? 3.656 36.180 67.363 1.00 22.17 414 VAL B O 1
ATOM 4526 N N . LYS B 1 321 ? 5.860 36.627 67.125 1.00 19.89 415 LYS B N 1
ATOM 4527 C CA . LYS B 1 321 ? 6.123 35.887 65.894 1.00 19.86 415 LYS B CA 1
ATOM 4528 C C . LYS B 1 321 ? 5.886 34.363 66.126 1.00 20.43 415 LYS B C 1
ATOM 4529 O O . LYS B 1 321 ? 6.497 33.772 67.027 1.00 17.32 415 LYS B O 1
ATOM 4535 N N . PRO B 1 322 ? 5.012 33.727 65.326 1.00 17.00 416 PRO B N 1
ATOM 4536 C CA . PRO B 1 322 ? 4.842 32.260 65.456 1.00 17.98 416 PRO B CA 1
ATOM 4537 C C . PRO B 1 322 ? 5.993 31.562 64.711 1.00 25.23 416 PRO B C 1
ATOM 4538 O O . PRO B 1 322 ? 6.536 32.104 63.737 1.00 25.35 416 PRO B O 1
ATOM 4542 N N . THR B 1 323 ? 6.416 30.408 65.210 1.00 22.14 417 THR B N 1
ATOM 4543 C CA . THR B 1 323 ? 7.554 29.705 64.640 1.00 22.54 417 THR B CA 1
ATOM 4544 C C . THR B 1 323 ? 7.242 28.293 64.146 1.00 27.86 417 THR B C 1
ATOM 4545 O O . THR B 1 323 ? 8.153 27.580 63.744 1.00 28.62 417 THR B O 1
ATOM 4549 N N . CYS B 1 324 ? 5.975 27.903 64.140 1.00 24.90 418 CYS B N 1
ATOM 4550 C CA . CYS B 1 324 ? 5.536 26.607 63.595 1.00 26.32 418 CYS B CA 1
ATOM 4551 C C . CYS B 1 324 ? 4.035 26.583 63.478 1.00 25.72 418 CYS B C 1
ATOM 4552 O O . CYS B 1 324 ? 3.381 27.523 63.916 1.00 23.17 418 CYS B O 1
ATOM 4555 N N . LEU B 1 325 ? 3.495 25.471 62.941 1.00 22.09 419 LEU B N 1
ATOM 4556 C CA . LEU B 1 325 ? 2.062 25.221 62.826 1.00 22.41 419 LEU B CA 1
ATOM 4557 C C . LEU B 1 325 ? 1.772 23.894 63.462 1.00 26.29 419 LEU B C 1
ATOM 4558 O O . LEU B 1 325 ? 2.546 22.974 63.291 1.00 23.83 419 LEU B O 1
ATOM 4563 N N . ILE B 1 326 ? 0.601 23.794 64.108 1.00 25.25 420 ILE B N 1
ATOM 4564 C CA . ILE B 1 326 ? -0.006 22.615 64.705 1.00 25.05 420 ILE B CA 1
ATOM 4565 C C . ILE B 1 326 ? -1.228 22.312 63.825 1.00 28.53 420 ILE B C 1
ATOM 4566 O O . ILE B 1 326 ? -2.042 23.197 63.541 1.00 26.45 420 ILE B O 1
ATOM 4571 N N . ASN B 1 327 ? -1.370 21.051 63.436 1.00 26.94 421 ASN B N 1
ATOM 4572 C CA . ASN B 1 327 ? -2.485 20.582 62.638 1.00 27.67 421 ASN B CA 1
ATOM 4573 C C . ASN B 1 327 ? -3.660 20.318 63.571 1.00 32.68 421 ASN B C 1
ATOM 4574 O O . ASN B 1 327 ? -3.642 19.366 64.345 1.00 33.60 421 ASN B O 1
ATOM 4579 N N . ASP B 1 328 ? -4.644 21.205 63.548 1.00 29.85 422 ASP B N 1
ATOM 4580 C CA . ASP B 1 328 ? -5.859 21.093 64.353 1.00 28.59 422 ASP B CA 1
ATOM 4581 C C . ASP B 1 328 ? -7.054 21.458 63.491 1.00 30.73 422 ASP B C 1
ATOM 4582 O O . ASP B 1 328 ? -7.186 22.601 63.067 1.00 28.72 422 ASP B O 1
ATOM 4587 N N . LYS B 1 329 ? -7.956 20.490 63.292 1.00 28.60 423 LYS B N 1
ATOM 4588 C CA . LYS B 1 329 ? -9.177 20.586 62.479 1.00 28.56 423 LYS B CA 1
ATOM 4589 C C . LYS B 1 329 ? -10.155 21.692 62.891 1.00 29.97 423 LYS B C 1
ATOM 4590 O O . LYS B 1 329 ? -10.946 22.121 62.056 1.00 28.99 423 LYS B O 1
ATOM 4596 N N . SER B 1 330 ? -10.104 22.144 64.151 1.00 24.96 424 SER B N 1
ATOM 4597 C CA . SER B 1 330 ? -11.000 23.199 64.637 1.00 24.33 424 SER B CA 1
ATOM 4598 C C . SER B 1 330 ? -10.487 24.601 64.349 1.00 25.22 424 SER B C 1
ATOM 4599 O O . SER B 1 330 ? -11.227 25.543 64.583 1.00 24.56 424 SER B O 1
ATOM 4602 N N . TYR B 1 331 ? -9.260 24.741 63.811 1.00 20.07 425 TYR B N 1
ATOM 4603 C CA . TYR B 1 331 ? -8.610 26.028 63.628 1.00 19.59 425 TYR B CA 1
ATOM 4604 C C . TYR B 1 331 ? -8.345 26.484 62.229 1.00 22.44 425 TYR B C 1
ATOM 4605 O O . TYR B 1 331 ? -8.107 25.670 61.339 1.00 21.10 425 TYR B O 1
ATOM 4614 N N . ILE B 1 332 ? -8.278 27.827 62.066 1.00 18.88 426 ILE B N 1
ATOM 4615 C CA . ILE B 1 332 ? -7.802 28.530 60.871 1.00 18.34 426 ILE B CA 1
ATOM 4616 C C . ILE B 1 332 ? -6.780 29.573 61.374 1.00 21.40 426 ILE B C 1
ATOM 4617 O O . ILE B 1 332 ? -7.097 30.331 62.277 1.00 20.97 426 ILE B O 1
ATOM 4622 N N . ALA B 1 333 ? -5.567 29.609 60.805 1.00 19.49 427 ALA B N 1
ATOM 4623 C CA . ALA B 1 333 ? -4.550 30.572 61.234 1.00 19.17 427 ALA B CA 1
ATOM 4624 C C . ALA B 1 333 ? -4.611 31.802 60.318 1.00 24.01 427 ALA B C 1
ATOM 4625 O O . ALA B 1 333 ? -4.574 31.649 59.101 1.00 23.92 427 ALA B O 1
ATOM 4627 N N . THR B 1 334 ? -4.713 33.020 60.897 1.00 20.89 428 THR B N 1
ATOM 4628 C CA . THR B 1 334 ? -4.809 34.287 60.132 1.00 19.99 428 THR B CA 1
ATOM 4629 C C . THR B 1 334 ? -3.827 35.386 60.610 1.00 21.16 428 THR B C 1
ATOM 4630 O O . THR B 1 334 ? -3.289 35.310 61.705 1.00 19.52 428 THR B O 1
ATOM 4634 N N . THR B 1 335 ? -3.668 36.448 59.812 1.00 16.70 429 THR B N 1
ATOM 4635 C CA . THR B 1 335 ? -2.835 37.599 60.176 1.00 15.31 429 THR B CA 1
ATOM 4636 C C . THR B 1 335 ? -3.589 38.843 59.776 1.00 20.01 429 THR B C 1
ATOM 4637 O O . THR B 1 335 ? -4.447 38.771 58.910 1.00 20.01 429 THR B O 1
ATOM 4641 N N . ALA B 1 336 ? -3.229 39.994 60.339 1.00 17.71 430 ALA B N 1
ATOM 4642 C CA . ALA B 1 336 ? -3.845 41.279 59.990 1.00 16.36 430 ALA B CA 1
ATOM 4643 C C . ALA B 1 336 ? -3.632 41.587 58.488 1.00 22.84 430 ALA B C 1
ATOM 4644 O O . ALA B 1 336 ? -4.454 42.274 57.889 1.00 20.83 430 ALA B O 1
ATOM 4646 N N . LEU B 1 337 ? -2.517 41.062 57.880 1.00 21.08 431 LEU B N 1
ATOM 4647 C CA . LEU B 1 337 ? -2.173 41.246 56.453 1.00 20.57 431 LEU B CA 1
ATOM 4648 C C . LEU B 1 337 ? -2.984 40.376 55.522 1.00 24.03 431 LEU B C 1
ATOM 4649 O O . LEU B 1 337 ? -3.171 40.756 54.391 1.00 23.27 431 LEU B O 1
ATOM 4654 N N . SER B 1 338 ? -3.373 39.177 55.967 1.00 22.14 432 SER B N 1
ATOM 4655 C CA . SER B 1 338 ? -4.072 38.152 55.196 1.00 20.75 432 SER B CA 1
ATOM 4656 C C . SER B 1 338 ? -5.403 38.567 54.616 1.00 25.34 432 SER B C 1
ATOM 4657 O O . SER B 1 338 ? -6.093 39.431 55.169 1.00 24.21 432 SER B O 1
ATOM 4660 N N . HIS B 1 339 ? -5.784 37.908 53.511 1.00 22.74 433 HIS B N 1
ATOM 4661 C CA . HIS B 1 339 ? -7.079 38.110 52.882 1.00 23.33 433 HIS B CA 1
ATOM 4662 C C . HIS B 1 339 ? -8.144 37.700 53.908 1.00 25.95 433 HIS B C 1
ATOM 4663 O O . HIS B 1 339 ? -7.950 36.730 54.652 1.00 25.39 433 HIS B O 1
ATOM 4670 N N . PRO B 1 340 ? -9.237 38.461 54.045 1.00 21.22 434 PRO B N 1
ATOM 4671 C CA . PRO B 1 340 ? -10.212 38.112 55.082 1.00 20.77 434 PRO B CA 1
ATOM 4672 C C . PRO B 1 340 ? -11.034 36.848 54.847 1.00 28.22 434 PRO B C 1
ATOM 4673 O O . PRO B 1 340 ? -11.684 36.380 55.791 1.00 29.41 434 PRO B O 1
ATOM 4677 N N . ILE B 1 341 ? -11.011 36.289 53.615 1.00 24.90 435 ILE B N 1
ATOM 4678 C CA . ILE B 1 341 ? -11.839 35.139 53.247 1.00 26.23 435 ILE B CA 1
ATOM 4679 C C . ILE B 1 341 ? -11.087 33.889 52.734 1.00 30.14 435 ILE B C 1
ATOM 4680 O O . ILE B 1 341 ? -11.417 32.758 53.114 1.00 29.88 435 ILE B O 1
ATOM 4685 N N . GLU B 1 342 ? -10.123 34.086 51.848 1.00 26.15 436 GLU B N 1
ATOM 4686 C CA . GLU B 1 342 ? -9.396 32.989 51.190 1.00 24.85 436 GLU B CA 1
ATOM 4687 C C . GLU B 1 342 ? -8.713 32.039 52.132 1.00 27.28 436 GLU B C 1
ATOM 4688 O O . GLU B 1 342 ? -8.015 32.480 53.043 1.00 24.59 436 GLU B O 1
ATOM 4694 N N . VAL B 1 343 ? -8.972 30.732 51.951 1.00 25.66 437 VAL B N 1
ATOM 4695 C CA . VAL B 1 343 ? -8.340 29.697 52.763 1.00 26.57 437 VAL B CA 1
ATOM 4696 C C . VAL B 1 343 ? -7.567 28.731 51.893 1.00 32.20 437 VAL B C 1
ATOM 4697 O O . VAL B 1 343 ? -7.994 28.435 50.784 1.00 30.51 437 VAL B O 1
ATOM 4701 N N . GLU B 1 344 ? -6.417 28.267 52.407 1.00 33.20 438 GLU B N 1
ATOM 4702 C CA . GLU B 1 344 ? -5.566 27.226 51.846 1.00 35.77 438 GLU B CA 1
ATOM 4703 C C . GLU B 1 344 ? -6.126 25.961 52.495 1.00 45.19 438 GLU B C 1
ATOM 4704 O O . GLU B 1 344 ? -5.961 25.779 53.705 1.00 45.02 438 GLU B O 1
ATOM 4710 N N . ASN B 1 345 ? -6.883 25.159 51.720 1.00 46.09 439 ASN B N 1
ATOM 4711 C CA . ASN B 1 345 ? -7.588 23.943 52.171 1.00 48.06 439 ASN B CA 1
ATOM 4712 C C . ASN B 1 345 ? -6.751 22.882 52.878 1.00 53.80 439 ASN B C 1
ATOM 4713 O O . ASN B 1 345 ? -7.249 22.235 53.811 1.00 54.27 439 ASN B O 1
ATOM 4715 N N . ASN B 1 346 ? -5.503 22.685 52.444 1.00 50.14 440 ASN B N 1
ATOM 4716 C CA . ASN B 1 346 ? -4.694 21.649 53.060 1.00 50.27 440 ASN B CA 1
ATOM 4717 C C . ASN B 1 346 ? -3.577 22.147 53.945 1.00 53.43 440 ASN B C 1
ATOM 4718 O O . ASN B 1 346 ? -2.927 23.150 53.640 1.00 52.84 440 ASN B O 1
ATOM 4723 N N . PHE B 1 347 ? -3.327 21.388 55.026 1.00 49.43 441 PHE B N 1
ATOM 4724 C CA . PHE B 1 347 ? -2.246 21.636 55.969 1.00 48.07 441 PHE B CA 1
ATOM 4725 C C . PHE B 1 347 ? -0.930 21.315 55.248 1.00 56.50 441 PHE B C 1
ATOM 4726 O O . PHE B 1 347 ? -0.851 20.274 54.595 1.00 56.99 441 PHE B O 1
ATOM 4734 N N . PRO B 1 348 ? 0.097 22.192 55.319 1.00 56.22 442 PRO B N 1
ATOM 4735 C CA . PRO B 1 348 ? 1.365 21.903 54.618 1.00 57.16 442 PRO B CA 1
ATOM 4736 C C . PRO B 1 348 ? 2.154 20.719 55.159 1.00 64.84 442 PRO B C 1
ATOM 4737 O O . PRO B 1 348 ? 2.076 20.404 56.343 1.00 62.41 442 PRO B O 1
ATOM 4741 N N . SER B 1 349 ? 2.947 20.094 54.275 1.00 67.57 443 SER B N 1
ATOM 4742 C CA . SER B 1 349 ? 3.865 18.997 54.598 1.00 69.89 443 SER B CA 1
ATOM 4743 C C . SER B 1 349 ? 5.280 19.592 54.644 1.00 79.10 443 SER B C 1
ATOM 4744 O O . SER B 1 349 ? 5.660 20.346 53.733 1.00 78.90 443 SER B O 1
ATOM 4747 N N . VAL B 1 350 ? 6.034 19.297 55.726 1.00 78.78 444 VAL B N 1
ATOM 4748 C CA . VAL B 1 350 ? 7.392 19.821 55.948 1.00 79.84 444 VAL B CA 1
ATOM 4749 C C . VAL B 1 350 ? 8.531 18.921 55.398 1.00 86.68 444 VAL B C 1
ATOM 4750 O O . VAL B 1 350 ? 8.300 17.718 55.232 1.00 86.47 444 VAL B O 1
ATOM 4754 N N . PRO B 1 351 ? 9.742 19.478 55.079 1.00 85.06 445 PRO B N 1
ATOM 4755 C CA . PRO B 1 351 ? 10.822 18.641 54.513 1.00 90.88 445 PRO B CA 1
ATOM 4756 C C . PRO B 1 351 ? 11.352 17.546 55.439 1.00 128.00 445 PRO B C 1
ATOM 4757 O O . PRO B 1 351 ? 12.163 16.723 55.013 1.00 91.30 445 PRO B O 1
ATOM 4761 N N . VAL C 2 1 ? 29.342 4.680 19.957 1.00 58.33 1 VAL C N 1
ATOM 4762 C CA . VAL C 2 1 ? 28.032 4.558 19.315 1.00 57.76 1 VAL C CA 1
ATOM 4763 C C . VAL C 2 1 ? 27.023 5.600 19.848 1.00 59.97 1 VAL C C 1
ATOM 4764 O O . VAL C 2 1 ? 27.051 5.931 21.040 1.00 59.56 1 VAL C O 1
ATOM 4768 N N . PHE C 2 2 ? 26.173 6.133 18.945 1.00 54.19 2 PHE C N 1
ATOM 4769 C CA . PHE C 2 2 ? 25.146 7.129 19.261 1.00 52.91 2 PHE C CA 1
ATOM 4770 C C . PHE C 2 2 ? 23.789 6.504 19.503 1.00 56.89 2 PHE C C 1
ATOM 4771 O O . PHE C 2 2 ? 23.461 5.474 18.899 1.00 58.16 2 PHE C O 1
ATOM 4779 N N . ALA C 2 3 ? 22.974 7.169 20.333 1.00 51.30 3 ALA C N 1
ATOM 4780 C CA . ALA C 2 3 ? 21.573 6.826 20.558 1.00 50.93 3 ALA C CA 1
ATOM 4781 C C . ALA C 2 3 ? 20.715 8.077 20.276 1.00 54.39 3 ALA C C 1
ATOM 4782 O O . ALA C 2 3 ? 21.218 9.202 20.358 1.00 53.74 3 ALA C O 1
ATOM 4784 N N . GLU C 2 4 ? 19.453 7.883 19.874 1.00 50.73 4 GLU C N 1
ATOM 4785 C CA . GLU C 2 4 ? 18.566 8.990 19.497 1.00 50.25 4 GLU C CA 1
ATOM 4786 C C . GLU C 2 4 ? 18.043 9.762 20.715 1.00 51.22 4 GLU C C 1
ATOM 4787 O O . GLU C 2 4 ? 18.079 11.001 20.736 1.00 51.40 4 GLU C O 1
ATOM 4793 N N . PHE C 2 5 ? 17.569 9.017 21.724 1.00 43.91 5 PHE C N 1
ATOM 4794 C CA . PHE C 2 5 ? 16.983 9.556 22.943 1.00 41.98 5 PHE C CA 1
ATOM 4795 C C . PHE C 2 5 ? 17.712 9.096 24.176 1.00 42.71 5 PHE C C 1
ATOM 4796 O O . PHE C 2 5 ? 18.197 7.960 24.260 1.00 41.57 5 PHE C O 1
ATOM 4804 N N . LEU C 2 6 ? 17.824 10.015 25.125 1.00 37.09 6 LEU C N 1
ATOM 4805 C CA . LEU C 2 6 ? 18.476 9.756 26.387 1.00 35.64 6 LEU C CA 1
ATOM 4806 C C . LEU C 2 6 ? 17.523 8.913 27.234 1.00 38.42 6 LEU C C 1
ATOM 4807 O O . LEU C 2 6 ? 16.329 9.210 27.257 1.00 37.28 6 LEU C O 1
ATOM 4812 N N . PRO C 2 7 ? 18.017 7.839 27.899 1.00 35.44 7 PRO C N 1
ATOM 4813 C CA . PRO C 2 7 ? 17.132 7.055 28.783 1.00 35.07 7 PRO C CA 1
ATOM 4814 C C . PRO C 2 7 ? 16.698 7.907 29.972 1.00 39.65 7 PRO C C 1
ATOM 4815 O O . PRO C 2 7 ? 17.416 8.847 30.345 1.00 37.63 7 PRO C O 1
ATOM 4819 N N . LEU C 2 8 ? 15.525 7.590 30.562 1.00 36.95 8 LEU C N 1
ATOM 4820 C CA . LEU C 2 8 ? 15.068 8.270 31.765 1.00 36.75 8 LEU C CA 1
ATOM 4821 C C . LEU C 2 8 ? 15.824 7.613 32.919 1.00 43.07 8 LEU C C 1
ATOM 4822 O O . LEU C 2 8 ? 15.589 6.440 33.230 1.00 43.67 8 LEU C O 1
ATOM 4827 N N . PHE C 2 9 ? 16.789 8.338 33.494 1.00 39.33 9 PHE C N 1
ATOM 4828 C CA . PHE C 2 9 ? 17.574 7.817 34.613 1.00 39.03 9 PHE C CA 1
ATOM 4829 C C . PHE C 2 9 ? 16.821 7.951 35.958 1.00 46.81 9 PHE C C 1
ATOM 4830 O O . PHE C 2 9 ? 15.825 8.681 36.044 1.00 44.79 9 PHE C O 1
ATOM 4838 N N . SER C 2 10 ? 17.276 7.190 36.977 1.00 47.26 10 SER C N 1
ATOM 4839 C CA . SER C 2 10 ? 16.702 7.138 38.328 1.00 48.34 10 SER C CA 1
ATOM 4840 C C . SER C 2 10 ? 17.427 8.053 39.304 1.00 52.01 10 SER C C 1
ATOM 4841 O O . SER C 2 10 ? 16.838 8.463 40.306 1.00 52.84 10 SER C O 1
ATOM 4844 N N . LYS C 2 11 ? 18.703 8.367 39.015 1.00 45.63 11 LYS C N 1
ATOM 4845 C CA . LYS C 2 11 ? 19.545 9.198 39.875 1.00 43.79 11 LYS C CA 1
ATOM 4846 C C . LYS C 2 11 ? 20.320 10.240 39.079 1.00 43.19 11 LYS C C 1
ATOM 4847 O O . LYS C 2 11 ? 20.533 10.076 37.879 1.00 41.62 11 LYS C O 1
ATOM 4853 N N . PHE C 2 12 ? 20.731 11.320 39.752 1.00 37.85 12 PHE C N 1
ATOM 4854 C CA . PHE C 2 12 ? 21.452 12.428 39.125 1.00 36.20 12 PHE C CA 1
ATOM 4855 C C . PHE C 2 12 ? 22.495 12.982 40.049 1.00 42.30 12 PHE C C 1
ATOM 4856 O O . PHE C 2 12 ? 22.355 12.892 41.270 1.00 42.95 12 PHE C O 1
ATOM 4864 N N . GLY C 2 13 ? 23.514 13.578 39.451 1.00 38.79 13 GLY C N 1
ATOM 4865 C CA . GLY C 2 13 ? 24.585 14.256 40.156 1.00 38.08 13 GLY C CA 1
ATOM 4866 C C . GLY C 2 13 ? 24.461 15.754 40.000 1.00 41.20 13 GLY C C 1
ATOM 4867 O O . GLY C 2 13 ? 23.602 16.250 39.263 1.00 39.24 13 GLY C O 1
ATOM 4868 N N . SER C 2 14 ? 25.349 16.475 40.672 1.00 39.19 14 SER C N 1
ATOM 4869 C CA . SER C 2 14 ? 25.427 17.927 40.615 1.00 39.54 14 SER C CA 1
ATOM 4870 C C . SER C 2 14 ? 26.880 18.355 40.413 1.00 43.83 14 SER C C 1
ATOM 4871 O O . SER C 2 14 ? 27.753 17.893 41.151 1.00 43.79 14 SER C O 1
ATOM 4874 N N . ARG C 2 15 ? 27.137 19.201 39.388 1.00 40.53 15 ARG C N 1
ATOM 4875 C CA . ARG C 2 15 ? 28.463 19.734 39.075 1.00 40.94 15 ARG C CA 1
ATOM 4876 C C . ARG C 2 15 ? 28.753 20.936 39.948 1.00 49.68 15 ARG C C 1
ATOM 4877 O O . ARG C 2 15 ? 29.919 21.294 40.091 1.00 51.23 15 ARG C O 1
ATOM 4885 N N . MET C 2 16 ? 27.700 21.571 40.502 1.00 48.41 16 MET C N 1
ATOM 4886 C CA . MET C 2 16 ? 27.730 22.813 41.285 1.00 50.80 16 MET C CA 1
ATOM 4887 C C . MET C 2 16 ? 28.920 23.077 42.211 1.00 59.75 16 MET C C 1
ATOM 4888 O O . MET C 2 16 ? 29.342 24.232 42.335 1.00 59.57 16 MET C O 1
ATOM 4893 N N A HIS C 2 17 ? 29.461 22.018 42.844 0.50 58.46 17 HIS C N 1
ATOM 4894 N N B HIS C 2 17 ? 29.462 22.017 42.834 0.50 57.50 17 HIS C N 1
ATOM 4895 C CA A HIS C 2 17 ? 30.605 22.101 43.753 0.50 59.30 17 HIS C CA 1
ATOM 4896 C CA B HIS C 2 17 ? 30.590 22.092 43.762 0.50 57.86 17 HIS C CA 1
ATOM 4897 C C A HIS C 2 17 ? 31.956 21.945 43.019 0.50 64.53 17 HIS C C 1
ATOM 4898 C C B HIS C 2 17 ? 31.952 21.955 43.027 0.50 63.87 17 HIS C C 1
ATOM 4899 O O A HIS C 2 17 ? 32.932 21.467 43.606 0.50 64.88 17 HIS C O 1
ATOM 4900 O O B HIS C 2 17 ? 32.932 21.499 43.625 0.50 64.18 17 HIS C O 1
ATOM 4913 N N . ILE C 2 18 ? 32.003 22.387 41.736 1.00 60.95 18 ILE C N 1
ATOM 4914 C CA . ILE C 2 18 ? 33.169 22.340 40.824 1.00 80.63 18 ILE C CA 1
ATOM 4915 C C . ILE C 2 18 ? 33.634 20.926 40.504 1.00 113.09 18 ILE C C 1
ATOM 4916 O O . ILE C 2 18 ? 32.993 20.236 39.713 1.00 78.65 18 ILE C O 1
ATOM 4918 N N . GLU D 2 4 ? 7.799 7.129 40.975 1.00 81.26 4 GLU D N 1
ATOM 4919 C CA . GLU D 2 4 ? 9.231 7.294 40.746 1.00 80.59 4 GLU D CA 1
ATOM 4920 C C . GLU D 2 4 ? 9.684 8.663 41.220 1.00 84.09 4 GLU D C 1
ATOM 4921 O O . GLU D 2 4 ? 9.257 9.668 40.654 1.00 84.89 4 GLU D O 1
ATOM 4927 N N . PHE D 2 5 ? 10.531 8.713 42.251 1.00 79.00 5 PHE D N 1
ATOM 4928 C CA . PHE D 2 5 ? 11.100 9.983 42.709 1.00 78.26 5 PHE D CA 1
ATOM 4929 C C . PHE D 2 5 ? 12.609 9.904 42.658 1.00 78.51 5 PHE D C 1
ATOM 4930 O O . PHE D 2 5 ? 13.195 8.878 43.024 1.00 77.96 5 PHE D O 1
ATOM 4938 N N . LEU D 2 6 ? 13.233 10.945 42.109 1.00 72.03 6 LEU D N 1
ATOM 4939 C CA . LEU D 2 6 ? 14.666 10.908 41.865 1.00 70.47 6 LEU D CA 1
ATOM 4940 C C . LEU D 2 6 ? 15.529 11.663 42.837 1.00 70.97 6 LEU D C 1
ATOM 4941 O O . LEU D 2 6 ? 15.316 12.848 43.045 1.00 69.80 6 LEU D O 1
ATOM 4946 N N . PRO D 2 7 ? 16.546 11.010 43.424 1.00 67.36 7 PRO D N 1
ATOM 4947 C CA . PRO D 2 7 ? 17.427 11.732 44.338 1.00 66.95 7 PRO D CA 1
ATOM 4948 C C . PRO D 2 7 ? 18.650 12.304 43.627 1.00 67.39 7 PRO D C 1
ATOM 4949 O O . PRO D 2 7 ? 19.041 11.842 42.553 1.00 65.73 7 PRO D O 1
ATOM 4953 N N . LEU D 2 8 ? 19.254 13.316 44.240 1.00 63.51 8 LEU D N 1
ATOM 4954 C CA . LEU D 2 8 ? 20.471 13.917 43.732 1.00 63.43 8 LEU D CA 1
ATOM 4955 C C . LEU D 2 8 ? 21.633 13.583 44.641 1.00 69.22 8 LEU D C 1
ATOM 4956 O O . LEU D 2 8 ? 21.468 13.576 45.861 1.00 69.38 8 LEU D O 1
ATOM 4961 N N . PHE D 2 9 ? 22.790 13.250 44.055 1.00 66.75 9 PHE D N 1
ATOM 4962 C CA . PHE D 2 9 ? 23.987 12.912 44.812 1.00 67.50 9 PHE D CA 1
ATOM 4963 C C . PHE D 2 9 ? 25.150 13.851 44.485 1.00 72.50 9 PHE D C 1
ATOM 4964 O O . PHE D 2 9 ? 25.165 14.469 43.418 1.00 71.57 9 PHE D O 1
ATOM 4972 N N . SER D 2 10 ? 26.120 13.973 45.411 1.00 70.70 10 SER D N 1
ATOM 4973 C CA . SER D 2 10 ? 27.298 14.825 45.211 1.00 110.54 10 SER D CA 1
ATOM 4974 C C . SER D 2 10 ? 28.486 14.015 44.689 1.00 112.68 10 SER D C 1
ATOM 4975 O O . SER D 2 10 ? 28.322 12.854 44.315 1.00 61.17 10 SER D O 1
ATOM 4978 N N . VAL E 2 1 ? 10.116 71.234 60.692 1.00 84.77 1 VAL E N 1
ATOM 4979 C CA . VAL E 2 1 ? 9.015 71.511 59.767 1.00 84.28 1 VAL E CA 1
ATOM 4980 C C . VAL E 2 1 ? 8.307 70.219 59.328 1.00 85.52 1 VAL E C 1
ATOM 4981 O O . VAL E 2 1 ? 8.665 69.614 58.308 1.00 84.26 1 VAL E O 1
ATOM 4983 N N . PHE E 2 2 ? 7.314 69.794 60.137 1.00 80.59 2 PHE E N 1
ATOM 4984 C CA . PHE E 2 2 ? 6.505 68.590 59.920 1.00 79.52 2 PHE E CA 1
ATOM 4985 C C . PHE E 2 2 ? 5.027 68.948 59.815 1.00 82.79 2 PHE E C 1
ATOM 4986 O O . PHE E 2 2 ? 4.503 69.659 60.685 1.00 83.29 2 PHE E O 1
ATOM 4994 N N . ALA E 2 3 ? 4.350 68.440 58.768 1.00 77.24 3 ALA E N 1
ATOM 4995 C CA . ALA E 2 3 ? 2.921 68.691 58.570 1.00 75.91 3 ALA E CA 1
ATOM 4996 C C . ALA E 2 3 ? 2.095 67.400 58.547 1.00 75.49 3 ALA E C 1
ATOM 4997 O O . ALA E 2 3 ? 2.576 66.369 58.079 1.00 74.88 3 ALA E O 1
ATOM 4999 N N . GLU E 2 4 ? 0.862 67.467 59.080 1.00 69.00 4 GLU E N 1
ATOM 5000 C CA . GLU E 2 4 ? -0.068 66.340 59.211 1.00 67.61 4 GLU E CA 1
ATOM 5001 C C . GLU E 2 4 ? -0.531 65.767 57.851 1.00 67.66 4 GLU E C 1
ATOM 5002 O O . GLU E 2 4 ? -0.234 64.603 57.536 1.00 68.14 4 GLU E O 1
ATOM 5008 N N . PHE E 2 5 ? -1.229 66.600 57.046 1.00 58.07 5 PHE E N 1
ATOM 5009 C CA . PHE E 2 5 ? -1.768 66.240 55.735 1.00 54.60 5 PHE E CA 1
ATOM 5010 C C . PHE E 2 5 ? -0.974 66.872 54.590 1.00 51.87 5 PHE E C 1
ATOM 5011 O O . PHE E 2 5 ? -0.355 67.921 54.777 1.00 51.61 5 PHE E O 1
ATOM 5019 N N . LEU E 2 6 ? -0.969 66.232 53.413 1.00 43.26 6 LEU E N 1
ATOM 5020 C CA . LEU E 2 6 ? -0.269 66.774 52.247 1.00 41.41 6 LEU E CA 1
ATOM 5021 C C . LEU E 2 6 ? -1.155 67.830 51.577 1.00 46.99 6 LEU E C 1
ATOM 5022 O O . LEU E 2 6 ? -2.361 67.602 51.444 1.00 45.31 6 LEU E O 1
ATOM 5027 N N . PRO E 2 7 ? -0.591 68.978 51.120 1.00 45.70 7 PRO E N 1
ATOM 5028 C CA . PRO E 2 7 ? -1.428 69.960 50.403 1.00 45.13 7 PRO E CA 1
ATOM 5029 C C . PRO E 2 7 ? -1.880 69.410 49.055 1.00 46.41 7 PRO E C 1
ATOM 5030 O O . PRO E 2 7 ? -1.149 68.622 48.445 1.00 45.94 7 PRO E O 1
ATOM 5034 N N . LEU E 2 8 ? -3.063 69.836 48.575 1.00 41.05 8 LEU E N 1
ATOM 5035 C CA . LEU E 2 8 ? -3.517 69.460 47.243 1.00 40.69 8 LEU E CA 1
ATOM 5036 C C . LEU E 2 8 ? -2.768 70.348 46.236 1.00 48.83 8 LEU E C 1
ATOM 5037 O O . LEU E 2 8 ? -2.938 71.568 46.247 1.00 48.73 8 LEU E O 1
ATOM 5042 N N . PHE E 2 9 ? -1.885 69.730 45.422 1.00 48.19 9 PHE E N 1
ATOM 5043 C CA . PHE E 2 9 ? -1.056 70.399 44.414 1.00 48.30 9 PHE E CA 1
ATOM 5044 C C . PHE E 2 9 ? -1.726 70.546 43.044 1.00 53.34 9 PHE E C 1
ATOM 5045 O O . PHE E 2 9 ? -2.504 69.685 42.636 1.00 54.04 9 PHE E O 1
ATOM 5053 N N . SER E 2 10 ? -1.402 71.640 42.335 1.00 49.06 10 SER E N 1
ATOM 5054 C CA . SER E 2 10 ? -1.956 71.957 41.018 1.00 48.54 10 SER E CA 1
ATOM 5055 C C . SER E 2 10 ? -1.120 71.416 39.854 1.00 52.16 10 SER E C 1
ATOM 5056 O O . SER E 2 10 ? -1.525 71.543 38.702 1.00 52.75 10 SER E O 1
ATOM 5059 N N . LYS E 2 11 ? 0.029 70.798 40.151 1.00 47.61 11 LYS E N 1
ATOM 5060 C CA . LYS E 2 11 ? 0.914 70.207 39.141 1.00 46.73 11 LYS E CA 1
ATOM 5061 C C . LYS E 2 11 ? 1.648 68.978 39.704 1.00 49.38 11 LYS E C 1
ATOM 5062 O O . LYS E 2 11 ? 1.871 68.893 40.904 1.00 48.04 11 LYS E O 1
ATOM 5068 N N . PHE E 2 12 ? 2.003 68.034 38.835 1.00 46.57 12 PHE E N 1
ATOM 5069 C CA . PHE E 2 12 ? 2.685 66.800 39.217 1.00 47.21 12 PHE E CA 1
ATOM 5070 C C . PHE E 2 12 ? 3.758 66.443 38.214 1.00 54.45 12 PHE E C 1
ATOM 5071 O O . PHE E 2 12 ? 3.756 66.979 37.112 1.00 55.25 12 PHE E O 1
ATOM 5079 N N . GLY E 2 13 ? 4.672 65.560 38.612 1.00 52.33 13 GLY E N 1
ATOM 5080 C CA . GLY E 2 13 ? 5.767 65.102 37.771 1.00 52.17 13 GLY E CA 1
ATOM 5081 C C . GLY E 2 13 ? 5.738 63.613 37.541 1.00 57.73 13 GLY E C 1
ATOM 5082 O O . GLY E 2 13 ? 4.877 62.914 38.082 1.00 57.55 13 GLY E O 1
ATOM 5083 N N . SER E 2 14 ? 6.675 63.118 36.732 1.00 55.77 14 SER E N 1
ATOM 5084 C CA . SER E 2 14 ? 6.796 61.690 36.454 1.00 56.80 14 SER E CA 1
ATOM 5085 C C . SER E 2 14 ? 8.248 61.232 36.602 1.00 64.29 14 SER E C 1
ATOM 5086 O O . SER E 2 14 ? 9.126 61.713 35.872 1.00 64.97 14 SER E O 1
ATOM 5089 N N . ARG E 2 15 ? 8.493 60.301 37.549 1.00 61.54 15 ARG E N 1
ATOM 5090 C CA . ARG E 2 15 ? 9.817 59.730 37.842 1.00 61.61 15 ARG E CA 1
ATOM 5091 C C . ARG E 2 15 ? 10.340 58.875 36.675 1.00 68.46 15 ARG E C 1
ATOM 5092 O O . ARG E 2 15 ? 11.549 58.663 36.562 1.00 68.08 15 ARG E O 1
ATOM 5100 N N . MET E 2 16 ? 9.427 58.405 35.806 1.00 67.74 16 MET E N 1
ATOM 5101 C CA . MET E 2 16 ? 9.733 57.610 34.620 1.00 69.43 16 MET E CA 1
ATOM 5102 C C . MET E 2 16 ? 10.377 58.508 33.536 1.00 75.62 16 MET E C 1
ATOM 5103 O O . MET E 2 16 ? 11.432 58.150 33.003 1.00 75.80 16 MET E O 1
ATOM 5108 N N . HIS E 2 17 ? 9.742 59.680 33.240 1.00 72.48 17 HIS E N 1
ATOM 5109 C CA . HIS E 2 17 ? 10.141 60.689 32.246 1.00 95.96 17 HIS E CA 1
ATOM 5110 C C . HIS E 2 17 ? 10.340 60.111 30.844 1.00 118.63 17 HIS E C 1
ATOM 5111 O O . HIS E 2 17 ? 9.374 59.707 30.200 1.00 77.80 17 HIS E O 1
ATOM 5113 N N . VAL F 2 1 ? -11.634 77.442 36.754 1.00 104.13 1 VAL F N 1
ATOM 5114 C CA . VAL F 2 1 ? -11.152 76.062 36.728 1.00 103.92 1 VAL F CA 1
ATOM 5115 C C . VAL F 2 1 ? -9.893 75.842 35.849 1.00 107.49 1 VAL F C 1
ATOM 5116 O O . VAL F 2 1 ? -8.821 76.294 36.249 1.00 107.23 1 VAL F O 1
ATOM 5120 N N . PHE F 2 2 ? -10.003 75.162 34.674 1.00 103.72 2 PHE F N 1
ATOM 5121 C CA . PHE F 2 2 ? -8.882 74.819 33.760 1.00 103.21 2 PHE F CA 1
ATOM 5122 C C . PHE F 2 2 ? -7.837 73.868 34.385 1.00 106.11 2 PHE F C 1
ATOM 5123 O O . PHE F 2 2 ? -6.968 73.344 33.685 1.00 105.98 2 PHE F O 1
ATOM 5125 N N . ALA F 2 3 ? -7.950 73.662 35.712 1.00 101.24 3 ALA F N 1
ATOM 5126 C CA . ALA F 2 3 ? -7.210 72.754 36.586 1.00 100.12 3 ALA F CA 1
ATOM 5127 C C . ALA F 2 3 ? -8.116 72.553 37.856 1.00 101.57 3 ALA F C 1
ATOM 5128 O O . ALA F 2 3 ? -7.854 73.199 38.873 1.00 101.43 3 ALA F O 1
ATOM 5130 N N . GLU F 2 4 ? -9.252 71.777 37.800 1.00 95.53 4 GLU F N 1
ATOM 5131 C CA . GLU F 2 4 ? -9.790 70.877 36.754 1.00 93.91 4 GLU F CA 1
ATOM 5132 C C . GLU F 2 4 ? -8.762 69.775 36.489 1.00 93.42 4 GLU F C 1
ATOM 5133 O O . GLU F 2 4 ? -8.244 69.228 37.462 1.00 93.38 4 GLU F O 1
ATOM 5139 N N . PHE F 2 5 ? -8.420 69.478 35.223 1.00 85.86 5 PHE F N 1
ATOM 5140 C CA . PHE F 2 5 ? -7.412 68.465 34.934 1.00 83.90 5 PHE F CA 1
ATOM 5141 C C . PHE F 2 5 ? -6.046 69.086 35.184 1.00 85.92 5 PHE F C 1
ATOM 5142 O O . PHE F 2 5 ? -5.675 70.060 34.527 1.00 85.92 5 PHE F O 1
ATOM 5150 N N . LEU F 2 6 ? -5.345 68.581 36.205 1.00 80.84 6 LEU F N 1
ATOM 5151 C CA . LEU F 2 6 ? -4.025 69.073 36.613 1.00 79.65 6 LEU F CA 1
ATOM 5152 C C . LEU F 2 6 ? -2.935 68.502 35.696 1.00 81.38 6 LEU F C 1
ATOM 5153 O O . LEU F 2 6 ? -2.976 67.314 35.379 1.00 80.26 6 LEU F O 1
ATOM 5158 N N . PRO F 2 7 ? -1.993 69.333 35.197 1.00 77.56 7 PRO F N 1
ATOM 5159 C CA . PRO F 2 7 ? -0.992 68.811 34.252 1.00 76.89 7 PRO F CA 1
ATOM 5160 C C . PRO F 2 7 ? 0.163 68.022 34.853 1.00 78.32 7 PRO F C 1
ATOM 5161 O O . PRO F 2 7 ? 0.482 68.157 36.034 1.00 76.78 7 PRO F O 1
ATOM 5165 N N . LEU F 2 8 ? 0.815 67.226 33.998 1.00 74.66 8 LEU F N 1
ATOM 5166 C CA . LEU F 2 8 ? 1.984 66.428 34.329 1.00 74.78 8 LEU F CA 1
ATOM 5167 C C . LEU F 2 8 ? 3.203 66.913 33.539 1.00 80.30 8 LEU F C 1
ATOM 5168 O O . LEU F 2 8 ? 3.135 67.023 32.315 1.00 79.78 8 LEU F O 1
ATOM 5173 N N . PHE F 2 9 ? 4.313 67.204 34.240 1.00 78.64 9 PHE F N 1
ATOM 5174 C CA . PHE F 2 9 ? 5.563 67.666 33.625 1.00 79.60 9 PHE F CA 1
ATOM 5175 C C . PHE F 2 9 ? 6.730 66.720 33.935 1.00 85.33 9 PHE F C 1
ATOM 5176 O O . PHE F 2 9 ? 6.683 65.999 34.929 1.00 85.33 9 PHE F O 1
ATOM 5184 N N . SER F 2 10 ? 7.794 66.744 33.109 1.00 82.57 10 SER F N 1
ATOM 5185 C CA . SER F 2 10 ? 8.969 65.896 33.336 1.00 109.78 10 SER F CA 1
ATOM 5186 C C . SER F 2 10 ? 10.265 66.692 33.207 1.00 136.52 10 SER F C 1
ATOM 5187 O O . SER F 2 10 ? 10.414 67.733 33.846 1.00 95.05 10 SER F O 1
#

Solvent-accessible surface area: 29266 Å² total; per-residue (Å²): 168,60,44,48,16,90,164,58,9,54,48,7,31,0,77,120,21,2,28,1,0,0,20,0,5,14,17,66,58,6,70,2,69,53,40,64,13,58,0,1,10,0,83,2,0,4,1,0,0,0,2,38,15,66,165,48,200,62,93,1,23,40,54,10,18,63,56,119,76,26,21,56,65,18,0,0,4,3,4,49,6,100,89,94,7,4,54,10,29,31,80,77,0,72,122,60,2,117,137,42,149,168,20,72,117,25,48,42,2,0,0,0,2,68,0,0,6,19,0,12,0,37,27,23,135,134,10,84,4,68,0,0,0,0,0,17,13,119,66,58,58,0,18,0,0,0,7,7,19,1,10,21,33,5,113,215,84,70,175,70,72,15,16,0,81,0,5,1,41,100,78,13,52,48,42,1,4,0,3,36,41,0,35,88,53,11,100,148,45,2,0,50,71,0,8,52,42,0,28,0,0,42,52,80,146,22,88,22,80,80,17,119,135,34,48,98,70,116,7,131,67,20,18,58,0,0,64,49,0,0,69,67,7,2,32,0,47,86,89,67,124,209,135,30,17,79,0,125,20,81,0,9,0,1,6,16,56,128,78,79,78,0,16,0,3,72,74,101,2,35,0,5,42,94,48,180,17,14,12,2,1,0,0,0,1,13,0,74,54,47,75,80,116,58,22,115,49,153,182,56,47,49,15,76,137,65,9,51,46,8,31,0,78,114,20,2,26,1,0,0,22,0,4,14,13,66,50,2,68,2,74,54,35,56,13,56,0,1,10,0,74,2,0,3,2,0,0,0,3,42,16,58,164,48,202,57,84,1,21,44,52,10,19,76,60,130,85,25,18,86,62,20,0,0,3,3,3,48,0,111,69,85,6,4,54,11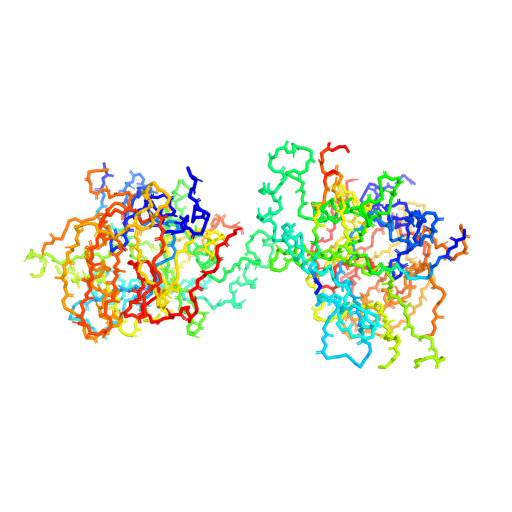,43,30,117,96,0,79,129,66,9,128,105,59,114,168,24,22,66,27,40,40,1,0,0,0,2,73,0,0,4,18,2,11,0,39,25,32,118,143,10,88,3,68,0,1,0,0,0,14,28,158,80,78,76,0,21,0,0,0,6,7,20,0,19,10,55,18,118,101,107,75,125,40,17,14,0,89,0,5,2,45,106,76,16,52,54,38,3,4,0,4,33,43,0,35,88,48,13,117,119,48,2,0,61,76,0,5,46,33,0,22,0,0,40,63,81,114,33,81,23,76,79,18,118,137,34,48,97,67,116,6,134,67,19,23,54,0,0,63,48,0,0,66,62,6,1,35,0,43,81,81,105,135,199,105,32,17,84,0,128,19,79,0,8,0,1,4,15,55,129,80,80,79,0,15,0,3,74,74,101,2,35,0,4,42,90,47,171,19,18,11,2,1,0,0,0,1,11,0,74,53,53,71,70,127,56,26,114,64,157,151,94,37,140,38,11,60,34,27,74,81,0,0,19,44,67,116,133,100,135,0,40,33,86,96,111,123,36,131,31,12,58,42,24,76,81,0,0,12,77,91,91,160,94,49,100,98,7,50,35,90,90

Radius of gyration: 29.14 Å; Cα contacts (8 Å, |Δi|>4): 1674; chains: 6; bounding box: 57×73×81 Å

Sequence (647 aa):
MGNPWTEYMAKYDIEEVHGSGIRVDLGEDAEVAGTQYRLPSGKCPVFGKGIIIENSKTTFLTPVATGNQYLKDGGFAFPPTEPLMSPMTLDEMRHFYKDNKYVKNLDELTLCSRHAGNMIPDNDKNSNYKYPAVYDDKDKKCHILYIAAQENNGPRYCNSMFCFRPAKDISFQNYVYLSKNVVDNWEKVCPRKNLQNAKFGLWVDGNCEDIPHVNEFPAIDLFECNKLVFELSASDQPKQDRYKSHGKGYNWGNYNTETQKCEIFNVKPTCLINDKSYIATTALSHPIEVENNFPSVPMGNPWTEYMAKYDIEEVHGSGIRVDLGEDAEVAGTQYRLPSGKCPVFGKGIIIENSKTTFLTPVATGNQYLKDGGFAFPPTEPLMSPMTLDEMRHFYKDNKYVKNLDELTLCSRRHAGNMMIPDNDKNSNYKYPAVYDDKDKKCHILYIAAQENNGPRYCSMFCFRPAKDISFQNYVYLSKNVVDNWEKVCPRKNLQNAKFGLWVDGNCEDIPHVNEFPAIDLFECNKLVFELSASDQPKQDRRYKSHGKGYNWGNYNTETQKCEIFNVKPTCLINDKSYIATTALSHPIEVENNFPSVPVFAEFLPLFSKFGSRMHHIEFLPLFSVFAEFLPLFSKFGSRMHVFAEFLPLFS

GO terms:
  GO:0020009 microneme (C, IDA)
  GO:0046812 host cell surface binding (F, IDA)
  GO:0020007 apical complex (C, TAS)
  GO:0044409 symbiont entry into host (P, IMP)
  GO:0005515 protein binding (F, IPI)

Secondary structure (DSSP, 8-state):
---TTHHHHGGG-HHHHT-S-SSB---EEEEETTEEEEE---SS-EET-EEEETT-SS-TTSBBPPGGGBTTBB-SBPPPEES--SSEEHHHHHHHTTT-TTTTTS-HHHHHHHHHTTEEETT-TT------EEEETTTTEEEEBS-----B--TTT------EEEE--GGGTTEEEE-TT--TTHHHHS--SEEEEEEEEEEETTEEEEPSS-EEEE-SSHHHHHHHHHHHS-BSS-----S--TT-S--EEEEETTTTEEEEE-S---EEEEEEEEEEEETTS-SS-EE-S-----/---TTTTTTGGG-HHHHT-S-SSB---EEEEETTEEEEE---SS-EETEEEEETT-SS-TTSBBPPGGGTTTSB-SBPPPEES--SSEEHHHHHHHTTT-HHHHTS-HHHHHHHHHHTEEETT-TT------EEEETTTTEEEEBS-----B--TTT--PPPEEEEE-GGGTTEEEE-TT--TTHHHHS--SEEEEEEEEEEETTEEEEPSS-EEEE-SSHHHHHHHHHHHS-BSS-----S--TT-SS-EEEEETTTTEEEEE-S---EEEEEEEEEEEETTS-SS-EE-SPPPP-/-B-SS----S-EEE-TT-/--EEEE-/-B-SS----S-EEES--/---SSEEEE-

Organism: Plasmodium falciparum (isolate 3D7) (NCBI:txid36329)

B-factor: mean 41.15, std 19.64, range [13.95, 151.8]

CATH classification: 3.50.4.10

Foldseek 3Di:
DDFLCFLVQQQLQQLPQFQFFQQQAQQDWKDDPRDIDTFHATQAKFALKAKDWPPAPDGQLFDADDDPCGQVHTHFFHDQDVPGLPWAALVRLLVVCVVPPVANPFPLQLNLLVSQQVDRPVPPVVINDGFKWKAQQVRRIITTTNDRGAAACQVVVVSDRIGMGMFNDPVSLRMITGGNNHDSPNVSNHAAAKEAQKFFAADDPNDGHHPPDWDKDAAQDQLRLLRVLLVFWGHQDDVVVVSISSRFTFFKWKAQNVRRITTTDTDRGRHIDRHNRTIIGTNRYRSDHHDPDDDDRD/DDFLCAQVLQQLQQLPQFQFFQQAAQQDWWDDPRDIDGFHATQAKFAQKAKDWPPAPDGQLWDADDDPCGLQHTHFFHDADVVGLPWAAPVRLLVVCVPPPPQNVFPLQLNLLVSQQVDDPPPRVPINDGFKWKAQQVRRIITTTNDRGAADAAVPVCSGIGMGMFRDPVSLRIITGGNNHDRVNVSNHAAAKEAQKDFAADDPNDGHHPPDWDKDAAQDQLRLLRVLLVFWGHQDDVNVVSISRRFTQFKWKAQNVRRITTTDGDRGRDIDRHNRTIIYTNRYRSDHHDHDDDDTD/DDDDDDDDDPDDDDPVVD/DDDDDDD/DDDDDDDDDPDDDDPVD/DVVVPPDDDD

Nearest PDB structures (foldseek):
  3srj-assembly1_A  TM=1.003E+00  e=3.137E-71  Plasmodium falciparum 3D7
  3srj-assembly2_B  TM=1.001E+00  e=1.676E-67  Plasmodium falciparum 3D7
  2q8b-assembly1_A  TM=9.809E-01  e=3.100E-62  Plasmodium falciparum 3D7
  4r1c-assembly2_B  TM=9.869E-01  e=5.713E-54  Plasmodium falciparum 3D7
  8qus-assembly1_D  TM=9.607E-01  e=1.739E-48  Plasmodium vivax Sal-1